Protein AF-A0A929DC45-F1 (afdb_monomer_lite)

pLDDT: mean 85.67, std 17.56, range [24.91, 98.69]

Radius of gyration: 34.05 Å; chains: 1; bounding box: 98×75×90 Å

Structure (mmCIF, N/CA/C/O backbone):
data_AF-A0A929DC45-F1
#
_entry.id   AF-A0A929DC45-F1
#
loop_
_atom_site.group_PDB
_atom_site.id
_atom_site.type_symbol
_atom_site.label_atom_id
_atom_site.label_alt_id
_atom_site.label_comp_id
_atom_site.label_asym_id
_atom_site.label_entity_id
_atom_site.label_seq_id
_atom_site.pdbx_PDB_ins_code
_atom_site.Cartn_x
_atom_site.Cartn_y
_atom_site.Cartn_z
_atom_site.occupancy
_atom_site.B_iso_or_equiv
_atom_site.auth_seq_id
_atom_site.auth_comp_id
_atom_site.auth_asym_id
_atom_site.auth_atom_id
_atom_site.pdbx_PDB_model_num
ATOM 1 N N . LEU A 1 1 ? 40.253 -20.778 -15.866 1.00 75.06 1 LEU A N 1
ATOM 2 C CA . LEU A 1 1 ? 39.099 -20.887 -16.789 1.00 75.06 1 LEU A CA 1
ATOM 3 C C . LEU A 1 1 ? 39.563 -20.875 -18.241 1.00 75.06 1 LEU A C 1
ATOM 5 O O . LEU A 1 1 ? 39.436 -21.914 -18.866 1.00 75.06 1 LEU A O 1
ATOM 9 N N . ALA A 1 2 ? 40.225 -19.815 -18.723 1.00 80.50 2 ALA A N 1
ATOM 10 C CA . ALA A 1 2 ? 40.754 -19.751 -20.098 1.00 80.50 2 ALA A CA 1
ATOM 11 C C . ALA A 1 2 ? 41.567 -20.995 -20.528 1.00 80.50 2 ALA A C 1
ATOM 13 O O . ALA A 1 2 ? 41.244 -21.630 -21.519 1.00 80.50 2 ALA A O 1
ATOM 14 N N . LEU A 1 3 ? 42.554 -21.436 -19.734 1.00 87.06 3 LEU A N 1
ATOM 15 C CA . LEU A 1 3 ? 43.349 -22.638 -20.058 1.00 87.06 3 LEU A CA 1
ATOM 16 C C . LEU A 1 3 ? 42.545 -23.952 -20.051 1.00 87.06 3 LEU A C 1
ATOM 18 O O . LEU A 1 3 ? 42.881 -24.879 -20.782 1.00 87.06 3 LEU A O 1
ATOM 22 N N . VAL A 1 4 ? 41.491 -24.028 -19.232 1.00 87.44 4 VAL A N 1
ATOM 23 C CA . VAL A 1 4 ? 40.625 -25.215 -19.112 1.00 87.44 4 VAL A CA 1
ATOM 24 C C . VAL A 1 4 ? 39.766 -25.376 -20.362 1.00 87.44 4 VAL A C 1
ATOM 26 O O . VAL A 1 4 ? 39.587 -26.493 -20.838 1.00 87.44 4 VAL A O 1
ATOM 29 N N . PHE A 1 5 ? 39.255 -24.268 -20.901 1.00 86.62 5 PHE A N 1
ATOM 30 C CA . PHE A 1 5 ? 38.350 -24.277 -22.050 1.00 86.62 5 PHE A CA 1
ATOM 31 C C . PHE A 1 5 ? 39.035 -24.017 -23.386 1.00 86.62 5 PHE A C 1
ATOM 33 O O . PHE A 1 5 ? 38.398 -24.220 -24.410 1.00 86.62 5 PHE A O 1
ATOM 40 N N . LEU A 1 6 ? 40.326 -23.672 -23.395 1.00 88.88 6 LEU A N 1
ATOM 41 C CA . LEU A 1 6 ? 41.085 -23.325 -24.599 1.00 88.88 6 LEU A CA 1
ATOM 42 C C . LEU A 1 6 ? 40.873 -24.306 -25.761 1.00 88.88 6 LEU A C 1
ATOM 44 O O . LEU A 1 6 ? 40.617 -23.883 -26.885 1.00 88.88 6 LEU A O 1
ATOM 48 N N . LEU A 1 7 ? 40.951 -25.616 -25.501 1.00 87.31 7 LEU A N 1
ATOM 49 C CA . LEU A 1 7 ? 40.775 -26.632 -26.541 1.00 87.31 7 LEU A CA 1
ATOM 50 C C . LEU A 1 7 ? 39.346 -26.649 -27.099 1.00 87.31 7 LEU A C 1
ATOM 52 O O . LEU A 1 7 ? 39.151 -26.747 -28.306 1.00 87.31 7 LEU A O 1
ATOM 56 N N . TYR A 1 8 ? 38.351 -26.529 -26.222 1.00 84.06 8 TYR A N 1
ATOM 57 C CA . TYR A 1 8 ? 36.945 -26.498 -26.610 1.00 84.06 8 TYR A CA 1
ATOM 58 C C . TYR A 1 8 ? 36.589 -25.204 -27.355 1.00 84.06 8 TYR A C 1
ATOM 60 O O . TYR A 1 8 ? 35.961 -25.254 -28.408 1.00 84.06 8 TYR A O 1
ATOM 68 N N . GLU A 1 9 ? 37.057 -24.053 -26.869 1.00 83.00 9 GLU A N 1
ATOM 69 C CA . GLU A 1 9 ? 36.909 -22.757 -27.539 1.00 83.00 9 GLU A CA 1
ATOM 70 C C . GLU A 1 9 ? 37.571 -22.767 -28.918 1.00 83.00 9 GLU A C 1
ATOM 72 O O . GLU A 1 9 ? 36.985 -22.279 -29.878 1.00 83.00 9 GLU A O 1
ATOM 77 N N . THR A 1 10 ? 38.745 -23.391 -29.054 1.00 85.75 10 THR A N 1
ATOM 78 C CA . THR A 1 10 ? 39.413 -23.542 -30.355 1.00 85.75 10 THR A CA 1
ATOM 79 C C . THR A 1 10 ? 38.546 -24.333 -31.334 1.00 85.75 10 THR A C 1
ATOM 81 O O . THR A 1 10 ? 38.394 -23.919 -32.480 1.00 85.75 10 THR A O 1
ATOM 84 N N . LEU A 1 11 ? 37.935 -25.438 -30.894 1.00 83.31 11 LEU A N 1
ATOM 85 C CA . LEU A 1 11 ? 37.034 -26.235 -31.733 1.00 83.31 11 LEU A CA 1
ATOM 86 C C . LEU A 1 11 ? 35.802 -25.434 -32.171 1.00 83.31 11 LEU A C 1
ATOM 88 O O . LEU A 1 11 ? 35.443 -25.472 -33.346 1.00 83.31 11 LEU A O 1
ATOM 92 N N . LEU A 1 12 ? 35.204 -24.665 -31.257 1.00 78.81 12 LEU A N 1
ATOM 93 C CA . LEU A 1 12 ? 34.087 -23.774 -31.576 1.00 78.81 12 LEU A CA 1
ATOM 94 C C . LEU A 1 12 ? 34.486 -22.683 -32.576 1.00 78.81 12 LEU A C 1
ATOM 96 O O . LEU A 1 12 ? 33.733 -22.398 -33.503 1.00 78.81 12 LEU A O 1
ATOM 100 N N . MET A 1 13 ? 35.667 -22.081 -32.419 1.00 79.31 13 MET A N 1
ATOM 101 C CA . MET A 1 13 ? 36.158 -21.053 -33.340 1.00 79.31 13 MET A CA 1
ATOM 102 C C . MET A 1 13 ? 36.438 -21.626 -34.730 1.00 79.31 13 MET A C 1
ATOM 104 O O . MET A 1 13 ? 36.100 -20.994 -35.726 1.00 79.31 13 MET A O 1
ATOM 108 N N . VAL A 1 14 ? 37.014 -22.828 -34.820 1.00 84.69 14 VAL A N 1
ATOM 109 C CA . VAL A 1 14 ? 37.255 -23.504 -36.104 1.00 84.69 14 VAL A CA 1
ATOM 110 C C . VAL A 1 14 ? 35.937 -23.824 -36.812 1.00 84.69 14 VAL A C 1
ATOM 112 O O . VAL A 1 14 ? 35.816 -23.552 -38.007 1.00 84.69 14 VAL A O 1
ATOM 115 N N . ASP A 1 15 ? 34.942 -24.337 -36.086 1.00 80.81 15 ASP A N 1
ATOM 116 C CA . ASP A 1 15 ? 33.603 -24.589 -36.630 1.00 80.81 15 ASP A CA 1
ATOM 117 C C . ASP A 1 15 ? 32.930 -23.293 -37.107 1.00 80.81 15 ASP A C 1
ATOM 119 O O . ASP A 1 15 ? 32.435 -23.219 -38.233 1.00 80.81 15 ASP A O 1
ATOM 123 N N . ALA A 1 16 ? 33.006 -22.225 -36.307 1.00 74.44 16 ALA A N 1
ATOM 124 C CA . ALA A 1 16 ? 32.461 -20.917 -36.658 1.00 74.44 16 ALA A CA 1
ATOM 125 C C . ALA A 1 16 ? 33.135 -20.315 -37.902 1.00 74.44 16 ALA A C 1
ATOM 127 O O . ALA A 1 16 ? 32.444 -19.808 -38.791 1.00 74.44 16 ALA A O 1
ATOM 128 N N . ILE A 1 17 ? 34.467 -20.397 -38.006 1.00 79.44 17 ILE A N 1
ATOM 129 C CA . ILE A 1 17 ? 35.223 -19.956 -39.187 1.00 79.44 17 ILE A CA 1
ATOM 130 C C . ILE A 1 17 ? 34.795 -20.769 -40.413 1.00 79.44 17 ILE A C 1
ATOM 132 O O . ILE A 1 17 ? 34.480 -20.184 -41.448 1.00 79.44 17 ILE A O 1
ATOM 136 N N . GLY A 1 18 ? 34.722 -22.098 -40.297 1.00 83.31 18 GLY A N 1
ATOM 137 C CA . GLY A 1 18 ? 34.296 -22.981 -41.384 1.00 83.31 18 GLY A CA 1
ATOM 138 C C . GLY A 1 18 ? 32.877 -22.674 -41.863 1.00 83.31 18 GLY A C 1
ATOM 139 O O . GLY A 1 18 ? 32.656 -22.447 -43.053 1.00 83.31 18 GLY A O 1
ATOM 140 N N . CYS A 1 19 ? 31.926 -22.574 -40.933 1.00 77.69 19 CYS A N 1
ATOM 141 C CA . CYS A 1 19 ? 30.548 -22.189 -41.221 1.00 77.69 19 CYS A CA 1
ATOM 142 C C . CYS A 1 19 ? 30.464 -20.815 -41.894 1.00 77.69 19 CYS A C 1
ATOM 144 O O . CYS A 1 19 ? 29.716 -20.648 -42.857 1.00 77.69 19 CYS A O 1
ATOM 146 N N . THR A 1 20 ? 31.241 -19.838 -41.424 1.00 76.12 20 THR A N 1
ATOM 147 C CA . THR A 1 20 ? 31.270 -18.488 -42.000 1.00 76.12 20 THR A CA 1
ATOM 148 C C . THR A 1 20 ? 31.808 -18.509 -43.427 1.00 76.12 20 THR A C 1
ATOM 150 O O . THR A 1 20 ? 31.186 -17.940 -44.321 1.00 76.12 20 THR A O 1
ATOM 153 N N . LEU A 1 21 ? 32.912 -19.219 -43.675 1.00 82.31 21 LEU A N 1
ATOM 154 C CA . LEU A 1 21 ? 33.483 -19.363 -45.014 1.00 82.31 21 LEU A CA 1
ATOM 155 C C . LEU A 1 21 ? 32.496 -20.039 -45.972 1.00 82.31 21 LEU A C 1
ATOM 157 O O . LEU A 1 21 ? 32.287 -19.536 -47.074 1.00 82.31 21 LEU A O 1
ATOM 161 N N . VAL A 1 22 ? 31.826 -21.116 -45.551 1.00 81.19 22 VAL A N 1
ATOM 162 C CA . VAL A 1 22 ? 30.798 -21.799 -46.359 1.00 81.19 22 VAL A CA 1
ATOM 163 C C . VAL A 1 22 ? 29.614 -20.876 -46.653 1.00 81.19 22 VAL A C 1
ATOM 165 O O . VAL A 1 22 ? 29.113 -20.851 -47.779 1.00 81.19 22 VAL A O 1
ATOM 168 N N . ARG A 1 23 ? 29.177 -20.077 -45.675 1.00 77.44 23 ARG A N 1
ATOM 169 C CA . ARG A 1 23 ? 28.069 -19.130 -45.859 1.00 77.44 23 ARG A CA 1
ATOM 170 C C . ARG A 1 23 ? 28.422 -17.971 -46.781 1.00 77.44 23 ARG A C 1
ATOM 172 O O . ARG A 1 23 ? 27.583 -17.582 -47.583 1.00 77.44 23 ARG A O 1
ATOM 179 N N . LEU A 1 24 ? 29.649 -17.462 -46.711 1.00 74.88 24 LEU A N 1
ATOM 180 C CA . LEU A 1 24 ? 30.119 -16.367 -47.561 1.00 74.88 24 LEU A CA 1
ATOM 181 C C . LEU A 1 24 ? 30.431 -16.802 -48.994 1.00 74.88 24 LEU A C 1
ATOM 183 O O . LEU A 1 24 ? 30.264 -16.006 -49.908 1.00 74.88 24 LEU A O 1
ATOM 187 N N . THR A 1 25 ? 30.917 -18.030 -49.193 1.00 78.06 25 THR A N 1
ATOM 188 C CA . THR A 1 25 ? 31.418 -18.474 -50.507 1.00 78.06 25 THR A CA 1
ATOM 189 C C . THR A 1 25 ? 30.444 -19.368 -51.264 1.00 78.06 25 THR A C 1
ATOM 191 O O . THR A 1 25 ? 30.448 -19.358 -52.492 1.00 78.06 25 THR A O 1
ATOM 194 N N . ILE A 1 26 ? 29.601 -20.130 -50.559 1.00 83.44 26 ILE A N 1
ATOM 195 C CA . ILE A 1 26 ? 28.725 -21.137 -51.168 1.00 83.44 26 ILE A CA 1
ATOM 196 C C . ILE A 1 26 ? 27.259 -20.755 -50.971 1.00 83.44 26 ILE A C 1
ATOM 198 O O . ILE A 1 26 ? 26.550 -20.518 -51.947 1.00 83.44 26 ILE A O 1
ATOM 202 N N . THR A 1 27 ? 26.774 -20.693 -49.726 1.00 77.81 27 THR A N 1
ATOM 203 C CA . THR A 1 27 ? 25.319 -20.716 -49.480 1.00 77.81 27 THR A CA 1
ATOM 204 C C . THR A 1 27 ? 24.641 -19.349 -49.505 1.00 77.81 27 THR A C 1
ATOM 206 O O . THR A 1 27 ? 23.441 -19.301 -49.756 1.00 77.81 27 THR A O 1
ATOM 209 N N . HIS A 1 28 ? 25.369 -18.259 -49.237 1.00 70.69 28 HIS A N 1
ATOM 210 C CA . HIS A 1 28 ? 24.874 -16.873 -49.185 1.00 70.69 28 HIS A CA 1
ATOM 211 C C . HIS A 1 28 ? 23.628 -16.651 -48.294 1.00 70.69 28 HIS A C 1
ATOM 213 O O . HIS A 1 28 ? 22.959 -15.625 -48.395 1.00 70.69 28 HIS A O 1
ATOM 219 N N . ASN A 1 29 ? 23.335 -17.582 -47.379 1.00 51.19 29 ASN A N 1
ATOM 220 C CA . ASN A 1 29 ? 22.159 -17.582 -46.504 1.00 51.19 29 ASN A CA 1
ATOM 221 C C . ASN A 1 29 ? 22.573 -17.510 -45.022 1.00 51.19 29 ASN A C 1
ATOM 223 O O . ASN A 1 29 ? 23.642 -17.988 -44.640 1.00 51.19 29 ASN A O 1
ATOM 227 N N . HIS A 1 30 ? 21.710 -16.946 -44.166 1.00 56.28 30 HIS A N 1
ATOM 228 C CA . HIS A 1 30 ? 21.937 -16.806 -42.712 1.00 56.28 30 HIS A CA 1
ATOM 229 C C . HIS A 1 30 ? 23.239 -16.067 -42.335 1.00 56.28 30 HIS A C 1
ATOM 231 O O . HIS A 1 30 ? 23.891 -16.394 -41.338 1.00 56.28 30 HIS A O 1
ATOM 237 N N . LEU A 1 31 ? 23.601 -15.045 -43.119 1.00 56.94 31 LEU A N 1
ATOM 238 C CA . LEU A 1 31 ? 24.832 -14.250 -42.976 1.00 56.94 31 LEU A CA 1
ATOM 239 C C . LEU A 1 31 ? 24.921 -13.444 -41.662 1.00 56.94 31 LEU A C 1
ATOM 241 O O . LEU A 1 31 ? 25.987 -12.939 -41.330 1.00 56.94 31 LEU A O 1
ATOM 245 N N . LEU A 1 32 ? 23.822 -13.345 -40.904 1.00 49.75 32 LEU A N 1
ATOM 246 C CA . LEU A 1 32 ? 23.730 -12.609 -39.634 1.00 49.75 32 LEU A CA 1
ATOM 247 C C . LEU A 1 32 ? 23.317 -13.491 -38.444 1.00 49.75 32 LEU A C 1
ATOM 249 O O . LEU A 1 32 ? 22.882 -12.976 -37.416 1.00 49.75 32 LEU A O 1
ATOM 253 N N . GLN A 1 33 ? 23.415 -14.818 -38.562 1.00 48.66 33 GLN A N 1
ATOM 254 C CA . GLN A 1 33 ? 23.035 -15.713 -37.470 1.00 48.66 33 GLN A CA 1
ATOM 255 C C . GLN A 1 33 ? 24.096 -15.682 -36.362 1.00 48.66 33 GLN A C 1
ATOM 257 O O . GLN A 1 33 ? 25.034 -16.473 -36.345 1.00 48.66 33 GLN A O 1
ATOM 262 N N . TRP A 1 34 ? 23.929 -14.755 -35.426 1.00 45.59 34 TRP A N 1
ATOM 263 C CA . TRP A 1 34 ? 24.625 -14.776 -34.151 1.00 45.59 34 TRP A CA 1
ATOM 264 C C . TRP A 1 34 ? 23.951 -15.806 -33.247 1.00 45.59 34 TRP A C 1
ATOM 266 O O . TRP A 1 34 ? 22.787 -15.652 -32.877 1.00 45.59 34 TRP A O 1
ATOM 276 N N . THR A 1 35 ? 24.672 -16.852 -32.847 1.00 43.34 35 THR A N 1
ATOM 277 C CA . THR A 1 35 ? 24.310 -17.581 -31.628 1.00 43.34 35 THR A CA 1
ATOM 278 C C . THR A 1 35 ? 24.595 -16.660 -30.451 1.00 43.34 35 THR A C 1
ATOM 280 O O . THR A 1 35 ? 25.715 -16.584 -29.953 1.00 43.34 35 THR A O 1
ATOM 283 N N . THR A 1 36 ? 23.583 -15.898 -30.047 1.00 42.47 36 THR A N 1
ATOM 284 C CA . THR A 1 36 ? 23.626 -15.095 -28.827 1.00 42.47 36 THR A CA 1
ATOM 285 C C . THR A 1 36 ? 23.746 -16.018 -27.613 1.00 42.47 36 THR A C 1
ATOM 287 O O . THR A 1 36 ? 23.290 -17.164 -27.643 1.00 42.47 36 THR A O 1
ATOM 290 N N . ALA A 1 37 ? 24.306 -15.513 -26.509 1.00 39.94 37 ALA A N 1
ATOM 291 C CA . ALA A 1 37 ? 24.344 -16.225 -25.227 1.00 39.94 37 ALA A CA 1
ATOM 292 C C . ALA A 1 37 ? 22.950 -16.738 -24.779 1.00 39.94 37 ALA A C 1
ATOM 294 O O . ALA A 1 37 ? 22.836 -17.731 -24.063 1.00 39.94 37 ALA A O 1
ATOM 295 N N . ALA A 1 38 ? 21.873 -16.104 -25.259 1.00 35.66 38 ALA A N 1
ATOM 296 C CA . ALA A 1 38 ? 20.490 -16.518 -25.039 1.00 35.66 38 ALA A CA 1
ATOM 297 C C . ALA A 1 38 ? 20.114 -17.848 -25.731 1.00 35.66 38 ALA A C 1
ATOM 299 O O . ALA A 1 38 ? 19.301 -18.608 -25.200 1.00 35.66 38 ALA A O 1
ATOM 300 N N . HIS A 1 39 ? 20.713 -18.178 -26.883 1.00 37.03 39 HIS A N 1
ATOM 301 C CA . HIS A 1 39 ? 20.475 -19.460 -27.558 1.00 37.03 39 HIS A CA 1
ATOM 302 C C . HIS A 1 39 ? 21.142 -20.622 -26.808 1.00 37.03 39 HIS A C 1
ATOM 304 O O . HIS A 1 39 ? 20.549 -21.692 -26.666 1.00 37.03 39 HIS A O 1
ATOM 310 N N . THR A 1 40 ? 22.322 -20.384 -26.231 1.00 44.09 40 THR A N 1
ATOM 311 C CA . THR A 1 40 ? 22.980 -21.316 -25.309 1.00 44.09 40 THR A CA 1
ATOM 312 C C . THR A 1 40 ? 22.123 -21.532 -24.060 1.00 44.09 40 THR A C 1
ATOM 314 O O . THR A 1 40 ? 21.845 -22.675 -23.718 1.00 44.09 40 THR A O 1
ATOM 317 N N . ILE A 1 41 ? 21.581 -20.476 -23.441 1.00 43.56 41 ILE A N 1
ATOM 318 C CA . ILE A 1 41 ? 20.687 -20.598 -22.269 1.00 43.56 41 ILE A CA 1
ATOM 319 C C . ILE A 1 41 ? 19.424 -21.438 -22.570 1.00 43.56 41 ILE A C 1
ATOM 321 O O . ILE A 1 41 ? 19.019 -22.242 -21.730 1.00 43.56 41 ILE A O 1
ATOM 325 N N . ARG A 1 42 ? 18.829 -21.333 -23.772 1.00 43.09 42 ARG A N 1
ATOM 326 C CA . ARG A 1 42 ? 17.699 -22.194 -24.200 1.00 43.09 42 ARG A CA 1
ATOM 327 C C . ARG A 1 42 ? 18.097 -23.663 -24.395 1.00 43.09 42 ARG A C 1
ATOM 329 O O . ARG A 1 42 ? 17.316 -24.543 -24.042 1.00 43.09 42 ARG A O 1
ATOM 336 N N . LEU A 1 43 ? 19.297 -23.931 -24.914 1.00 44.62 43 LEU A N 1
ATOM 337 C CA . LEU A 1 43 ? 19.872 -25.282 -25.020 1.00 44.62 43 LEU A CA 1
ATOM 338 C C . LEU A 1 43 ? 20.196 -25.902 -23.645 1.00 44.62 43 LEU A C 1
ATOM 340 O O . LEU A 1 43 ? 20.199 -27.124 -23.514 1.00 44.62 43 LEU A O 1
ATOM 344 N N . PHE A 1 44 ? 20.416 -25.074 -22.618 1.00 49.94 44 PHE A N 1
ATOM 345 C CA . PHE A 1 44 ? 20.706 -25.469 -21.232 1.00 49.94 44 PHE A CA 1
ATOM 346 C C . PHE A 1 44 ? 19.479 -25.468 -20.298 1.00 49.94 44 PHE A C 1
ATOM 348 O O . PHE A 1 44 ? 19.632 -25.375 -19.078 1.00 49.94 44 PHE A O 1
ATOM 355 N N . GLY A 1 45 ? 18.260 -25.555 -20.844 1.00 44.59 45 GLY A N 1
ATOM 356 C CA . GLY A 1 45 ? 17.011 -25.490 -20.078 1.00 44.59 45 GLY A CA 1
ATOM 357 C C . GLY A 1 45 ? 16.953 -26.421 -18.853 1.00 44.59 45 GLY A C 1
ATOM 358 O O . GLY A 1 45 ? 17.463 -27.533 -18.907 1.00 44.59 45 GLY A O 1
ATOM 359 N N . LYS A 1 46 ? 16.311 -25.917 -17.779 1.00 47.50 46 LYS A N 1
ATOM 360 C CA . LYS A 1 46 ? 15.868 -26.449 -16.454 1.00 47.50 46 LYS A CA 1
ATOM 361 C C . LYS A 1 46 ? 16.466 -27.725 -15.820 1.00 47.50 46 LYS A C 1
ATOM 363 O O . LYS A 1 46 ? 16.454 -27.807 -14.596 1.00 47.50 46 LYS A O 1
ATOM 368 N N . GLU A 1 47 ? 17.019 -28.678 -16.556 1.00 53.72 47 GLU A N 1
ATOM 369 C CA . GLU A 1 47 ? 17.727 -29.846 -16.031 1.00 53.72 47 GLU A CA 1
ATOM 370 C C . GLU A 1 47 ? 19.186 -29.838 -16.491 1.00 53.72 47 GLU A C 1
ATOM 372 O O . GLU A 1 47 ? 19.592 -30.537 -17.420 1.00 53.72 47 GLU A O 1
ATOM 377 N N . MET A 1 48 ? 20.007 -29.055 -15.795 1.00 60.59 48 MET A N 1
ATOM 378 C CA . MET A 1 48 ? 21.457 -29.081 -15.962 1.00 60.59 48 MET A CA 1
ATOM 379 C C . MET A 1 48 ? 22.019 -30.425 -15.478 1.00 60.59 48 MET A C 1
ATOM 381 O O . MET A 1 48 ? 22.416 -30.583 -14.323 1.00 60.59 48 MET A O 1
ATOM 385 N N . LYS A 1 49 ? 22.030 -31.426 -16.359 1.00 68.88 49 LYS A N 1
ATOM 386 C CA . LYS A 1 49 ? 22.632 -32.739 -16.108 1.00 68.88 49 LYS A CA 1
ATOM 387 C C . LYS A 1 49 ? 24.082 -32.728 -16.577 1.00 68.88 49 LYS A C 1
ATOM 389 O O . LYS A 1 49 ? 24.383 -32.283 -17.679 1.00 68.88 49 LYS A O 1
ATOM 394 N N . VAL A 1 50 ? 24.973 -33.302 -15.770 1.00 71.62 50 VAL A N 1
ATOM 395 C CA . VAL A 1 50 ? 26.396 -33.499 -16.114 1.00 71.62 50 VAL A CA 1
ATOM 396 C C . VAL A 1 50 ? 26.547 -34.184 -17.480 1.00 71.62 50 VAL A C 1
ATOM 398 O O . VAL A 1 50 ? 27.419 -33.819 -18.261 1.00 71.62 50 VAL A O 1
ATOM 401 N N . ALA A 1 51 ? 25.642 -35.113 -17.808 1.00 76.06 51 ALA A N 1
ATOM 402 C CA . ALA A 1 51 ? 25.607 -35.809 -19.093 1.00 76.06 51 ALA A CA 1
ATOM 403 C C . ALA A 1 51 ? 25.455 -34.866 -20.305 1.00 76.06 51 ALA A C 1
ATOM 405 O O . ALA A 1 51 ? 26.058 -35.114 -21.345 1.00 76.06 51 ALA A O 1
ATOM 406 N N . LEU A 1 52 ? 24.703 -33.768 -20.167 1.00 75.88 52 LEU A N 1
ATOM 407 C CA . LEU A 1 52 ? 24.516 -32.784 -21.235 1.00 75.88 52 LEU A CA 1
ATOM 408 C C . LEU A 1 52 ? 25.829 -32.040 -21.535 1.00 75.88 52 LEU A C 1
ATOM 410 O O . LEU A 1 52 ? 26.180 -31.857 -22.697 1.00 75.88 52 LEU A O 1
ATOM 414 N N . MET A 1 53 ? 26.590 -31.686 -20.493 1.00 78.81 53 MET A N 1
ATOM 415 C CA . MET A 1 53 ? 27.899 -31.032 -20.638 1.00 78.81 53 MET A CA 1
ATOM 416 C C . MET A 1 53 ? 28.925 -31.964 -21.285 1.00 78.81 53 MET A C 1
ATOM 418 O O . MET A 1 53 ? 29.684 -31.534 -22.147 1.00 78.81 53 MET A O 1
ATOM 422 N N . TRP A 1 54 ? 28.910 -33.255 -20.940 1.00 81.44 54 TRP A N 1
ATOM 423 C CA . TRP A 1 54 ? 29.738 -34.258 -21.619 1.00 81.44 54 TRP A CA 1
ATOM 424 C C . TRP A 1 54 ? 29.360 -34.452 -23.086 1.00 81.44 54 TRP A C 1
ATOM 426 O O . TRP A 1 54 ? 30.245 -34.651 -23.911 1.00 81.44 54 TRP A O 1
ATOM 436 N N . HIS A 1 55 ? 28.072 -34.381 -23.426 1.00 81.62 55 HIS A N 1
ATOM 437 C CA . HIS A 1 55 ? 27.634 -34.505 -24.813 1.00 81.62 55 HIS A CA 1
ATOM 438 C C . HIS A 1 55 ? 28.064 -33.301 -25.659 1.00 81.62 55 HIS A C 1
ATOM 440 O O . HIS A 1 55 ? 28.586 -33.476 -26.755 1.00 81.62 55 HIS A O 1
ATOM 446 N N . GLN A 1 56 ? 27.904 -32.085 -25.134 1.00 75.94 56 GLN A N 1
ATOM 447 C CA . GLN A 1 56 ? 28.231 -30.860 -25.867 1.00 75.94 56 GLN A CA 1
ATOM 448 C C . GLN A 1 56 ? 29.737 -30.582 -25.923 1.00 75.94 56 GLN A C 1
ATOM 450 O O . GLN A 1 56 ? 30.254 -30.182 -26.960 1.00 75.94 56 GLN A O 1
ATOM 455 N N . MET A 1 57 ? 30.459 -30.834 -24.828 1.00 84.31 57 MET A N 1
ATOM 456 C CA . MET A 1 57 ? 31.895 -30.554 -24.727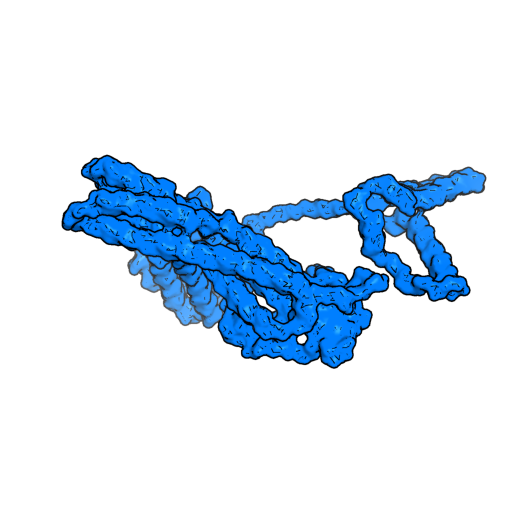 1.00 84.31 57 MET A CA 1
ATOM 457 C C . MET A 1 57 ? 32.778 -31.779 -24.972 1.00 84.31 57 MET A C 1
ATOM 459 O O . MET A 1 57 ? 33.997 -31.678 -24.855 1.00 84.31 57 MET A O 1
ATOM 463 N N . GLY A 1 58 ? 32.199 -32.933 -25.322 1.00 84.75 58 GLY A N 1
ATOM 464 C CA . GLY A 1 58 ? 32.903 -34.217 -25.422 1.00 84.75 58 GLY A CA 1
ATOM 465 C C . GLY A 1 58 ? 34.061 -34.241 -26.421 1.00 84.75 58 GLY A C 1
ATOM 466 O O . GLY A 1 58 ? 35.014 -34.998 -26.237 1.00 84.75 58 GLY A O 1
ATOM 467 N N . ALA A 1 59 ? 34.041 -33.363 -27.427 1.00 87.94 59 ALA A N 1
ATOM 468 C CA . ALA A 1 59 ? 35.121 -33.234 -28.399 1.00 87.94 59 ALA A CA 1
ATOM 469 C C . ALA A 1 59 ? 36.463 -32.827 -27.757 1.00 87.94 59 ALA A C 1
ATOM 471 O O . ALA A 1 59 ? 37.511 -33.306 -28.188 1.00 87.94 59 ALA A O 1
ATOM 472 N N . ALA A 1 60 ? 36.449 -32.012 -26.695 1.00 88.94 60 ALA A N 1
ATOM 473 C CA . ALA A 1 60 ? 37.674 -31.589 -26.017 1.00 88.94 60 ALA A CA 1
ATOM 474 C C . ALA A 1 60 ? 38.351 -32.736 -25.229 1.00 88.94 60 ALA A C 1
ATOM 476 O O . ALA A 1 60 ? 39.533 -32.981 -25.470 1.00 88.94 60 ALA A O 1
ATOM 477 N N . PRO A 1 61 ? 37.653 -33.513 -24.375 1.00 92.06 61 PRO A N 1
ATOM 478 C CA . PRO A 1 61 ? 38.194 -34.737 -23.780 1.00 92.06 61 PRO A CA 1
ATOM 479 C C . PRO A 1 61 ? 38.698 -35.762 -24.803 1.00 92.06 61 PRO A C 1
ATOM 481 O O . PRO A 1 61 ? 39.773 -36.328 -24.613 1.00 92.06 61 PRO A O 1
ATOM 484 N N . ILE A 1 62 ? 37.960 -35.987 -25.898 1.00 93.81 62 ILE A N 1
ATOM 485 C CA . ILE A 1 62 ? 38.365 -36.930 -26.957 1.00 93.81 62 ILE A CA 1
ATOM 486 C C . ILE A 1 62 ? 39.681 -36.480 -27.599 1.00 93.81 62 ILE A C 1
ATOM 488 O O . ILE A 1 62 ? 40.608 -37.277 -27.744 1.00 93.81 62 ILE A O 1
ATOM 492 N N . LEU A 1 63 ? 39.790 -35.196 -27.943 1.00 92.62 63 LEU A N 1
ATOM 493 C CA . LEU A 1 63 ? 40.993 -34.641 -28.552 1.00 92.62 63 LEU A CA 1
ATOM 494 C C . LEU A 1 63 ? 42.173 -34.607 -27.568 1.00 92.62 63 LEU A C 1
ATOM 496 O O . LEU A 1 63 ? 43.301 -34.893 -27.962 1.00 92.62 63 LEU A O 1
ATOM 500 N N . ALA A 1 64 ? 41.926 -34.351 -26.281 1.00 93.81 64 ALA A N 1
ATOM 501 C CA . ALA A 1 64 ? 42.946 -34.455 -25.240 1.00 93.81 64 ALA A CA 1
ATOM 502 C C . ALA A 1 64 ? 43.496 -35.890 -25.120 1.00 93.81 64 ALA A C 1
ATOM 504 O O . ALA A 1 64 ? 44.709 -36.078 -25.051 1.00 93.81 64 ALA A O 1
ATOM 505 N N . LEU A 1 65 ? 42.634 -36.911 -25.167 1.00 95.06 65 LEU A N 1
ATOM 506 C CA . LEU A 1 65 ? 43.058 -38.317 -25.169 1.00 95.06 65 LEU A CA 1
ATOM 507 C C . LEU A 1 65 ? 43.843 -38.684 -26.436 1.00 95.06 65 LEU A C 1
ATOM 509 O O . LEU A 1 65 ? 44.867 -39.362 -26.346 1.00 95.06 65 LEU A O 1
ATOM 513 N N . ALA A 1 66 ? 43.407 -38.206 -27.604 1.00 94.62 66 ALA A N 1
ATOM 514 C CA . ALA A 1 66 ? 44.111 -38.424 -28.866 1.00 94.62 66 ALA A CA 1
ATOM 515 C C . ALA A 1 66 ? 45.515 -37.792 -28.859 1.00 94.62 66 ALA A C 1
ATOM 517 O O . ALA A 1 66 ? 46.483 -38.434 -29.264 1.00 94.62 66 ALA A O 1
ATOM 518 N N . LEU A 1 67 ? 45.646 -36.566 -28.339 1.00 93.81 67 LEU A N 1
ATOM 519 C CA . LEU A 1 67 ? 46.936 -35.890 -28.174 1.00 93.81 67 LEU A CA 1
ATOM 520 C C . LEU A 1 67 ? 47.830 -36.606 -27.156 1.00 93.81 67 LEU A C 1
ATOM 522 O O . LEU A 1 67 ? 49.024 -36.760 -27.403 1.00 93.81 67 LEU A O 1
ATOM 526 N N . ALA A 1 68 ? 47.268 -37.090 -26.045 1.00 94.31 68 ALA A N 1
ATOM 527 C CA . ALA A 1 68 ? 48.007 -37.875 -25.059 1.00 94.31 68 ALA A CA 1
ATOM 528 C C . ALA A 1 68 ? 48.588 -39.160 -25.674 1.00 94.31 68 ALA A C 1
ATOM 530 O O . ALA A 1 68 ? 49.763 -39.465 -25.467 1.00 94.31 68 ALA A O 1
ATOM 531 N N . LEU A 1 69 ? 47.786 -39.880 -26.468 1.00 95.38 69 LEU A N 1
ATOM 532 C CA . LEU A 1 69 ? 48.215 -41.083 -27.181 1.00 95.38 69 LEU A CA 1
ATOM 533 C C . LEU A 1 69 ? 49.306 -40.760 -28.212 1.00 95.38 69 LEU A C 1
ATOM 535 O O . LEU A 1 69 ? 50.337 -41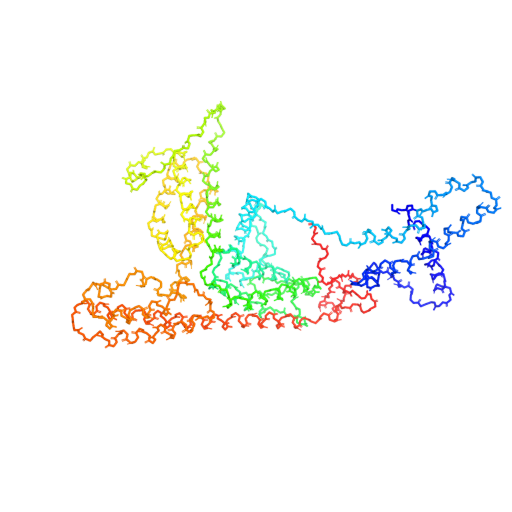.427 -28.243 1.00 95.38 69 LEU A O 1
ATOM 539 N N . LEU A 1 70 ? 49.116 -39.703 -29.005 1.00 95.12 70 LEU A N 1
ATOM 540 C CA . LEU A 1 70 ? 50.083 -39.264 -30.011 1.00 95.12 70 LEU A CA 1
ATOM 541 C C . LEU A 1 70 ? 51.436 -38.895 -29.382 1.00 95.12 70 LEU A C 1
ATOM 543 O O . LEU A 1 70 ? 52.479 -39.337 -29.859 1.00 95.12 70 LEU A O 1
ATOM 547 N N . ILE A 1 71 ? 51.427 -38.131 -28.285 1.00 94.06 71 ILE A N 1
ATOM 548 C CA . ILE A 1 71 ? 52.642 -37.777 -27.535 1.00 94.06 71 ILE A CA 1
ATOM 549 C C . ILE A 1 71 ? 53.290 -39.036 -26.955 1.00 94.06 71 ILE A C 1
ATOM 551 O O . ILE A 1 71 ? 54.502 -39.202 -27.068 1.00 94.06 71 ILE A O 1
ATOM 555 N N . GLY A 1 72 ? 52.494 -39.950 -26.394 1.00 93.12 72 GLY A N 1
ATOM 556 C CA . GLY A 1 72 ? 52.977 -41.227 -25.872 1.00 93.12 72 GLY A CA 1
ATOM 557 C C . GLY A 1 72 ? 53.629 -42.120 -26.934 1.00 93.12 72 GLY A C 1
ATOM 558 O O . GLY A 1 72 ? 54.562 -42.844 -26.612 1.00 93.12 72 GLY A O 1
ATOM 559 N N . MET A 1 73 ? 53.187 -42.050 -28.193 1.00 94.00 73 MET A N 1
ATOM 560 C CA . MET A 1 73 ? 53.777 -42.814 -29.300 1.00 94.00 73 MET A CA 1
ATOM 561 C C . MET A 1 73 ? 55.029 -42.153 -29.891 1.00 94.00 73 MET A C 1
ATOM 563 O O . MET A 1 73 ? 55.957 -42.857 -30.278 1.00 94.00 73 MET A O 1
ATOM 567 N N . LEU A 1 74 ? 55.061 -40.818 -29.982 1.00 94.81 74 LEU A N 1
ATOM 568 C CA . LEU A 1 74 ? 56.144 -40.083 -30.648 1.00 94.81 74 LEU A CA 1
ATOM 569 C C . LEU A 1 74 ? 57.285 -39.684 -29.704 1.00 94.81 74 LEU A C 1
ATOM 571 O O . LEU A 1 74 ? 58.449 -39.734 -30.095 1.00 94.81 74 LEU A O 1
ATOM 575 N N . ASN A 1 75 ? 56.971 -39.254 -28.479 1.00 92.56 75 ASN A N 1
ATOM 576 C CA . ASN A 1 75 ? 57.961 -38.826 -27.492 1.00 92.56 75 ASN A CA 1
ATOM 577 C C . ASN A 1 75 ? 57.428 -38.973 -26.047 1.00 92.56 75 ASN A C 1
ATOM 579 O O . ASN A 1 75 ? 56.974 -37.992 -25.443 1.00 92.56 75 ASN A O 1
ATOM 583 N N . PRO A 1 76 ? 57.526 -40.180 -25.457 1.00 91.06 76 PRO A N 1
ATOM 584 C CA . PRO A 1 76 ? 57.029 -40.460 -24.108 1.00 91.06 76 PRO A CA 1
ATOM 585 C C . PRO A 1 76 ? 57.594 -39.539 -23.016 1.00 91.06 76 PRO A C 1
ATOM 587 O O . PRO A 1 76 ? 56.919 -39.278 -22.022 1.00 91.06 76 PRO A O 1
ATOM 590 N N . ALA A 1 77 ? 58.815 -39.019 -23.191 1.00 91.38 77 ALA A N 1
ATOM 591 C CA . ALA A 1 77 ? 59.478 -38.167 -22.203 1.00 91.38 77 ALA A CA 1
ATOM 592 C C . ALA A 1 77 ? 58.791 -36.800 -22.023 1.00 91.38 77 ALA A C 1
ATOM 594 O O . ALA A 1 77 ? 58.952 -36.164 -20.984 1.00 91.38 77 ALA A O 1
ATOM 595 N N . VAL A 1 78 ? 58.004 -36.354 -23.009 1.00 92.69 78 VAL A N 1
ATOM 596 C CA . VAL A 1 78 ? 57.261 -35.081 -22.965 1.00 92.69 78 VAL A CA 1
ATOM 597 C C . VAL A 1 78 ? 55.902 -35.236 -22.278 1.00 92.69 78 VAL A C 1
ATOM 599 O O . VAL A 1 78 ? 55.322 -34.251 -21.819 1.00 92.69 78 VAL A O 1
ATOM 602 N N . LEU A 1 79 ? 55.391 -36.464 -22.139 1.00 91.50 79 LEU A N 1
ATOM 603 C CA . LEU A 1 79 ? 54.067 -36.716 -21.571 1.00 91.50 79 LEU A CA 1
ATOM 604 C C . LEU A 1 79 ? 53.892 -36.148 -20.147 1.00 91.50 79 LEU A C 1
ATOM 606 O O . LEU A 1 79 ? 52.868 -35.505 -19.917 1.00 91.50 79 LEU A O 1
ATOM 610 N N . PRO A 1 80 ? 54.864 -36.262 -19.214 1.00 92.75 80 PRO A N 1
ATOM 611 C CA . PRO A 1 80 ? 54.751 -35.639 -17.892 1.00 92.75 80 PRO A CA 1
ATOM 612 C C . PRO A 1 80 ? 54.650 -34.107 -17.940 1.00 92.75 80 PRO A C 1
ATOM 614 O O . PRO A 1 80 ? 54.016 -33.511 -17.075 1.00 92.75 80 PRO A O 1
ATOM 617 N N . ILE A 1 81 ? 55.239 -33.471 -18.960 1.00 92.88 81 ILE A N 1
ATOM 618 C CA . ILE A 1 81 ? 55.213 -32.013 -19.154 1.00 92.88 81 ILE A CA 1
ATOM 619 C C . ILE A 1 81 ? 53.851 -31.570 -19.708 1.00 92.88 81 ILE A C 1
ATOM 621 O O . ILE A 1 81 ? 53.312 -30.552 -19.282 1.00 92.88 81 ILE A O 1
ATOM 625 N N . ALA A 1 82 ? 53.269 -32.342 -20.632 1.00 91.88 82 ALA A N 1
ATOM 626 C CA . ALA A 1 82 ? 51.965 -32.051 -21.234 1.00 91.88 82 ALA A CA 1
ATOM 627 C C . ALA A 1 82 ? 50.770 -32.476 -20.357 1.00 91.88 82 ALA A C 1
ATOM 629 O O . ALA A 1 82 ? 49.669 -31.939 -20.506 1.00 91.88 82 ALA A O 1
ATOM 630 N N . ALA A 1 83 ? 50.975 -33.423 -19.434 1.00 93.19 83 ALA A N 1
ATOM 631 C CA . ALA A 1 83 ? 49.927 -34.014 -18.605 1.00 93.19 83 ALA A CA 1
ATOM 632 C C . ALA A 1 83 ? 49.043 -32.992 -17.864 1.00 93.19 83 ALA A C 1
ATOM 634 O O . ALA A 1 83 ? 47.825 -33.163 -17.912 1.00 93.19 83 ALA A O 1
ATOM 635 N N . PRO A 1 84 ? 49.566 -31.914 -17.238 1.00 94.12 84 PRO A N 1
ATOM 636 C CA . PRO A 1 84 ? 48.719 -30.935 -16.557 1.00 94.12 84 PRO A CA 1
ATOM 637 C C . PRO A 1 84 ? 47.685 -30.294 -17.488 1.00 94.12 84 PRO A C 1
ATOM 639 O O . PRO A 1 84 ? 46.526 -30.148 -17.112 1.00 94.12 84 PRO A O 1
ATOM 642 N N . LEU A 1 85 ? 48.072 -29.961 -18.721 1.00 93.00 85 LEU A N 1
ATOM 643 C CA . LEU A 1 85 ? 47.181 -29.328 -19.691 1.00 93.00 85 LEU A CA 1
ATOM 644 C C . LEU A 1 85 ? 46.160 -30.326 -20.260 1.00 93.00 85 LEU A C 1
ATOM 646 O O . LEU A 1 85 ? 44.972 -30.019 -20.337 1.00 93.00 85 LEU A O 1
ATOM 650 N N . LEU A 1 86 ? 46.608 -31.544 -20.578 1.00 93.19 86 LEU A N 1
ATOM 651 C CA . LEU A 1 86 ? 45.746 -32.624 -21.071 1.00 93.19 86 LEU A CA 1
ATOM 652 C C . LEU A 1 86 ? 44.686 -33.023 -20.037 1.00 93.19 86 LEU A C 1
ATOM 654 O O . LEU A 1 86 ? 43.526 -33.227 -20.391 1.00 93.19 86 LEU A O 1
ATOM 658 N N . LEU A 1 87 ? 45.062 -33.083 -18.756 1.00 94.50 87 LEU A N 1
ATOM 659 C CA . LEU A 1 87 ? 44.131 -33.351 -17.663 1.00 94.50 87 LEU A CA 1
ATOM 660 C C . LEU A 1 87 ? 43.095 -32.234 -17.527 1.00 94.50 87 LEU A C 1
ATOM 662 O O . LEU A 1 87 ? 41.914 -32.543 -17.396 1.00 94.50 87 LEU A O 1
ATOM 666 N N . LEU A 1 88 ? 43.497 -30.960 -17.618 1.00 93.12 88 LEU A N 1
ATOM 667 C CA . LEU A 1 88 ? 42.557 -29.831 -17.570 1.00 93.12 88 LEU A CA 1
ATOM 668 C C . LEU A 1 88 ? 41.523 -29.891 -18.702 1.00 93.12 88 LEU A C 1
ATOM 670 O O . LEU A 1 88 ? 40.344 -29.644 -18.455 1.00 93.12 88 LEU A O 1
ATOM 674 N N . TRP A 1 89 ? 41.935 -30.258 -19.917 1.00 94.38 89 TRP A N 1
ATOM 675 C CA . TRP A 1 89 ? 41.016 -30.427 -21.046 1.00 94.38 89 TRP A CA 1
ATOM 676 C C . TRP A 1 89 ? 40.108 -31.649 -20.888 1.00 94.38 89 TRP A C 1
ATOM 678 O O . TRP A 1 89 ? 38.917 -31.567 -21.199 1.00 94.38 89 TRP A O 1
ATOM 688 N N . LEU A 1 90 ? 40.631 -32.747 -20.334 1.00 93.75 90 LEU A N 1
ATOM 689 C CA . LEU A 1 90 ? 39.865 -33.954 -20.021 1.00 93.75 90 LEU A CA 1
ATOM 690 C C . LEU A 1 90 ? 38.753 -33.680 -18.996 1.00 93.75 90 LEU A C 1
ATOM 692 O O . LEU A 1 90 ? 37.636 -34.168 -19.156 1.00 93.75 90 LEU A O 1
ATOM 696 N N . VAL A 1 91 ? 39.037 -32.873 -17.968 1.00 93.19 91 VAL A N 1
ATOM 697 C CA . VAL A 1 91 ? 38.062 -32.500 -16.928 1.00 93.19 91 VAL A CA 1
ATOM 698 C C . VAL A 1 91 ? 37.309 -31.199 -17.233 1.00 93.19 91 VAL A C 1
ATOM 700 O O . VAL A 1 91 ? 36.607 -30.673 -16.367 1.00 93.19 91 VAL A O 1
ATOM 703 N N . SER A 1 92 ? 37.397 -30.672 -18.456 1.00 90.88 92 SER A N 1
ATOM 704 C CA . SER A 1 92 ? 36.699 -29.435 -18.816 1.00 90.88 92 SER A CA 1
ATOM 705 C C . SER A 1 92 ? 35.161 -29.538 -18.731 1.00 90.88 92 SER A C 1
ATOM 707 O O . SER A 1 92 ? 34.569 -28.604 -18.181 1.00 90.88 92 SER A O 1
ATOM 709 N N . PRO A 1 93 ? 34.481 -30.649 -19.112 1.00 88.69 93 PRO A N 1
ATOM 710 C CA . PRO A 1 93 ? 33.024 -30.753 -18.952 1.00 88.69 93 PRO A CA 1
ATOM 711 C C . PRO A 1 93 ? 32.518 -30.694 -17.494 1.00 88.69 93 PRO A C 1
ATOM 713 O O . PRO A 1 93 ? 31.569 -29.951 -17.229 1.00 88.69 93 PRO A O 1
ATOM 716 N N . PRO A 1 94 ? 33.103 -31.413 -16.507 1.00 88.50 94 PRO A N 1
ATOM 717 C CA . PRO A 1 94 ? 32.667 -31.281 -15.117 1.00 88.50 94 PRO A CA 1
ATOM 718 C C . PRO A 1 94 ? 33.004 -29.911 -14.508 1.00 88.50 94 PRO A C 1
ATOM 720 O O . PRO A 1 94 ? 32.237 -29.435 -13.670 1.00 88.50 94 PRO A O 1
ATOM 723 N N . ILE A 1 95 ? 34.084 -29.244 -14.940 1.00 87.12 95 ILE A N 1
ATOM 724 C CA . ILE A 1 95 ? 34.379 -27.863 -14.517 1.00 87.12 95 ILE A CA 1
ATOM 725 C C . ILE A 1 95 ? 33.322 -26.894 -15.059 1.00 87.12 95 ILE A C 1
ATOM 727 O O . ILE A 1 95 ? 32.818 -26.077 -14.291 1.00 87.12 95 ILE A O 1
ATOM 731 N N . ALA A 1 96 ? 32.942 -27.012 -16.338 1.00 84.00 96 ALA A N 1
ATOM 732 C CA . ALA A 1 96 ? 31.864 -26.220 -16.936 1.00 84.00 96 ALA A CA 1
ATOM 733 C C . ALA A 1 96 ? 30.542 -26.416 -16.184 1.00 84.00 96 ALA A C 1
ATOM 735 O O . ALA A 1 96 ? 29.887 -25.453 -15.799 1.00 84.00 96 ALA A O 1
ATOM 736 N N . TYR A 1 97 ? 30.197 -27.664 -15.868 1.00 84.00 97 TYR A N 1
ATOM 737 C CA . TYR A 1 97 ? 29.026 -27.951 -15.048 1.00 84.00 97 TYR A CA 1
ATOM 738 C C . TYR A 1 97 ? 29.087 -27.280 -13.666 1.00 84.00 97 TYR A C 1
ATOM 740 O O . TYR A 1 97 ? 28.085 -26.733 -13.210 1.00 84.00 97 TYR A O 1
ATOM 748 N N . TRP A 1 98 ? 30.242 -27.315 -12.994 1.00 82.75 98 TRP A N 1
ATOM 749 C CA . TRP A 1 98 ? 30.404 -26.736 -11.660 1.00 82.75 98 TRP A CA 1
ATOM 750 C C . TRP A 1 98 ? 30.233 -25.213 -11.653 1.00 82.75 98 TRP A C 1
ATOM 752 O O . TRP A 1 98 ? 29.509 -24.700 -10.801 1.00 82.75 98 TRP A O 1
ATOM 762 N N . ILE A 1 99 ? 30.827 -24.502 -12.618 1.00 83.00 99 ILE A N 1
ATOM 763 C CA . ILE A 1 99 ? 30.725 -23.034 -12.709 1.00 83.00 99 ILE A CA 1
ATOM 764 C C . ILE A 1 99 ? 29.363 -22.548 -13.208 1.00 83.00 99 ILE A C 1
ATOM 766 O O . ILE A 1 99 ? 28.991 -21.412 -12.937 1.00 83.00 99 ILE A O 1
ATOM 770 N N . SER A 1 100 ? 28.618 -23.386 -13.933 1.00 75.81 100 SER A N 1
ATOM 771 C CA . SER A 1 100 ? 27.283 -23.042 -14.425 1.00 75.81 100 SER A CA 1
ATOM 772 C C . SER A 1 100 ? 26.173 -23.322 -13.407 1.00 75.81 100 SER A C 1
ATOM 774 O O . SER A 1 100 ? 25.009 -23.037 -13.685 1.00 75.81 100 SER A O 1
ATOM 776 N N . ARG A 1 101 ? 26.488 -23.882 -12.229 1.00 75.25 101 ARG A N 1
ATOM 777 C CA . ARG A 1 101 ? 25.500 -24.022 -11.150 1.00 75.25 101 ARG A CA 1
ATOM 778 C C . ARG A 1 101 ? 25.041 -22.636 -10.687 1.00 75.25 101 ARG A C 1
ATOM 780 O O . ARG A 1 101 ? 25.886 -21.756 -10.521 1.00 75.25 101 ARG A O 1
ATOM 787 N N . PRO A 1 102 ? 23.735 -22.441 -10.421 1.00 69.19 102 PRO A N 1
ATOM 788 C CA . PRO A 1 102 ? 23.253 -21.180 -9.882 1.00 69.19 102 PRO A CA 1
ATOM 789 C C . PRO A 1 102 ? 23.981 -20.897 -8.569 1.00 69.19 102 PRO A C 1
ATOM 791 O O . PRO A 1 102 ? 23.961 -21.715 -7.644 1.00 69.19 102 PRO A O 1
ATOM 794 N N . VAL A 1 103 ? 24.649 -19.747 -8.499 1.00 70.94 103 VAL A N 1
ATOM 795 C CA . VAL A 1 103 ? 25.241 -19.268 -7.253 1.00 70.94 103 VAL A CA 1
ATOM 796 C C . VAL A 1 103 ? 24.078 -18.968 -6.317 1.00 70.94 103 VAL A C 1
ATOM 798 O O . VAL A 1 103 ? 23.389 -17.961 -6.460 1.00 70.94 103 VAL A O 1
ATOM 801 N N . VAL A 1 104 ? 23.820 -19.868 -5.369 1.00 69.69 104 VAL A N 1
ATOM 802 C CA . VAL A 1 104 ? 22.875 -19.600 -4.285 1.00 69.69 104 VAL A CA 1
ATOM 803 C C . VAL A 1 104 ? 23.553 -18.592 -3.366 1.00 69.69 104 VAL A C 1
ATOM 805 O O . VAL A 1 104 ? 24.257 -18.959 -2.424 1.00 69.69 104 VAL A O 1
ATOM 808 N N . HIS A 1 105 ? 23.394 -17.306 -3.671 1.00 66.94 105 HIS A N 1
ATOM 809 C CA . HIS A 1 105 ? 23.776 -16.242 -2.758 1.00 66.94 105 HIS A CA 1
ATOM 810 C C . HIS A 1 105 ? 22.949 -16.406 -1.481 1.00 66.94 105 HIS A C 1
ATOM 812 O O . HIS A 1 105 ? 21.756 -16.111 -1.454 1.00 66.94 105 HIS A O 1
ATOM 818 N N . LYS A 1 106 ? 23.579 -16.897 -0.408 1.00 66.88 106 LYS A N 1
ATOM 819 C CA . LYS A 1 106 ? 22.999 -16.795 0.931 1.00 66.88 106 LYS A CA 1
ATOM 820 C C . LYS A 1 106 ? 23.014 -15.318 1.304 1.00 66.88 106 LYS A C 1
ATOM 822 O O . LYS A 1 106 ? 24.051 -14.796 1.704 1.00 66.88 106 LYS A O 1
ATOM 827 N N . GLN A 1 107 ? 21.886 -14.643 1.110 1.00 73.62 107 GLN A N 1
ATOM 828 C CA . GLN A 1 107 ? 21.711 -13.273 1.570 1.00 73.62 107 GLN A CA 1
ATOM 829 C C . GLN A 1 107 ? 21.879 -13.263 3.091 1.00 73.62 107 GLN A C 1
ATOM 831 O O . GLN A 1 107 ? 21.170 -13.980 3.803 1.00 73.62 107 GLN A O 1
ATOM 836 N N . ALA A 1 108 ? 22.855 -12.504 3.590 1.00 79.19 108 ALA A N 1
ATOM 837 C CA . ALA A 1 108 ? 22.965 -12.271 5.021 1.00 79.19 108 ALA A CA 1
ATOM 838 C C . ALA A 1 108 ? 21.683 -11.553 5.478 1.00 79.19 108 ALA A C 1
ATOM 840 O O . ALA A 1 108 ? 21.281 -10.580 4.832 1.00 79.19 108 ALA A O 1
ATOM 841 N N . PRO A 1 109 ? 21.007 -12.022 6.541 1.00 86.19 109 PRO A N 1
ATOM 842 C CA . PRO A 1 109 ? 19.825 -11.335 7.029 1.00 86.19 109 PRO A CA 1
ATOM 843 C C . PRO A 1 109 ? 20.229 -9.937 7.498 1.00 86.19 109 PRO A C 1
ATOM 845 O O . PRO A 1 109 ? 21.198 -9.785 8.239 1.00 86.19 109 PRO A O 1
ATOM 848 N N . LEU A 1 110 ? 19.468 -8.924 7.084 1.00 88.88 110 LEU A N 1
ATOM 849 C CA . LEU A 1 110 ? 19.665 -7.552 7.551 1.00 88.88 110 LEU A CA 1
ATOM 850 C C . LEU A 1 110 ? 19.562 -7.501 9.079 1.00 88.88 110 LEU A C 1
ATOM 852 O O . LEU A 1 110 ? 18.624 -8.090 9.641 1.00 88.88 110 LEU A O 1
ATOM 856 N N . SER A 1 111 ? 20.480 -6.773 9.722 1.00 93.12 111 SER A N 1
ATOM 857 C CA . SER A 1 111 ? 20.402 -6.470 11.155 1.00 93.12 111 SER A CA 1
ATOM 858 C C . SER A 1 111 ? 19.162 -5.623 11.471 1.00 93.12 111 SER A C 1
ATOM 860 O O . SER A 1 111 ? 18.541 -5.050 10.572 1.00 93.12 111 SER A O 1
ATOM 862 N N . ALA A 1 112 ? 18.777 -5.541 12.748 1.00 89.56 112 ALA A N 1
ATOM 863 C CA . ALA A 1 112 ? 17.661 -4.689 13.165 1.00 89.56 112 ALA A CA 1
ATOM 864 C C . ALA A 1 112 ? 17.899 -3.218 12.774 1.00 89.56 112 ALA A C 1
ATOM 866 O O . ALA A 1 112 ? 17.013 -2.596 12.191 1.00 89.56 112 ALA A O 1
ATOM 867 N N . ASP A 1 113 ? 19.121 -2.720 12.978 1.00 90.56 113 ASP A N 1
ATOM 868 C CA . ASP A 1 113 ? 19.503 -1.342 12.653 1.00 90.56 113 ASP A CA 1
ATOM 869 C C . ASP A 1 113 ? 19.448 -1.071 11.147 1.00 90.56 113 ASP A C 1
ATOM 871 O O . ASP A 1 113 ? 18.897 -0.059 10.719 1.00 90.56 113 ASP A O 1
ATOM 875 N N . GLN A 1 114 ? 19.946 -2.004 10.325 1.00 93.94 114 GLN A N 1
ATOM 876 C CA . GLN A 1 114 ? 19.882 -1.888 8.864 1.00 93.94 114 GLN A CA 1
ATOM 877 C C . GLN A 1 114 ? 18.435 -1.860 8.364 1.00 93.94 114 GLN A C 1
ATOM 879 O O . GLN A 1 114 ? 18.102 -1.094 7.461 1.00 93.94 114 GLN A O 1
ATOM 884 N N . ARG A 1 115 ? 17.553 -2.678 8.954 1.00 93.12 115 ARG A N 1
ATOM 885 C CA . ARG A 1 115 ? 16.122 -2.648 8.622 1.00 93.12 115 ARG A CA 1
ATOM 886 C C . ARG A 1 115 ? 15.501 -1.317 9.009 1.00 93.12 115 ARG A C 1
ATOM 888 O O . ARG A 1 115 ? 14.744 -0.772 8.215 1.00 93.12 115 ARG A O 1
ATOM 895 N N . GLU A 1 116 ? 15.817 -0.787 10.188 1.00 91.44 116 GLU A N 1
ATOM 896 C CA . GLU A 1 116 ? 15.277 0.502 10.615 1.00 91.44 116 GLU A CA 1
ATOM 897 C C . GLU A 1 116 ? 15.754 1.638 9.701 1.00 91.44 116 GLU A C 1
ATOM 899 O O . GLU A 1 116 ? 14.942 2.450 9.266 1.00 91.44 116 GLU A O 1
ATOM 904 N N . GLN A 1 117 ? 17.034 1.645 9.318 1.00 93.88 117 GLN A N 1
ATOM 905 C CA . GLN A 1 117 ? 17.583 2.606 8.356 1.00 93.88 117 GLN A CA 1
ATOM 906 C C . GLN A 1 117 ? 16.867 2.540 7.001 1.00 93.88 117 GLN A C 1
ATOM 908 O O . GLN A 1 117 ? 16.436 3.568 6.482 1.00 93.88 117 GLN A O 1
ATOM 913 N N . LEU A 1 118 ? 16.685 1.339 6.443 1.00 95.75 118 LEU A N 1
ATOM 914 C CA . LEU A 1 118 ? 15.985 1.159 5.167 1.00 95.75 118 LEU A CA 1
ATOM 915 C C . LEU A 1 118 ? 14.513 1.574 5.247 1.00 95.75 118 LEU A C 1
ATOM 917 O O . LEU A 1 118 ? 13.990 2.146 4.295 1.00 95.75 118 LEU A O 1
ATOM 921 N N . ARG A 1 119 ? 13.844 1.331 6.377 1.00 96.56 119 ARG A N 1
ATOM 922 C CA . ARG A 1 119 ? 12.459 1.767 6.583 1.00 96.56 119 ARG A CA 1
ATOM 923 C C . ARG A 1 119 ? 12.336 3.282 6.705 1.00 96.56 119 ARG A C 1
ATOM 925 O O . ARG A 1 119 ? 11.424 3.858 6.122 1.00 96.56 119 ARG A O 1
ATOM 932 N N . ARG A 1 120 ? 13.270 3.953 7.385 1.00 95.81 120 ARG A N 1
ATOM 933 C CA . ARG A 1 120 ? 13.305 5.425 7.411 1.00 95.81 120 ARG A CA 1
ATOM 934 C C . ARG A 1 120 ? 13.577 6.004 6.030 1.00 95.81 120 ARG A C 1
ATOM 936 O O . ARG A 1 120 ? 12.909 6.958 5.640 1.00 95.81 120 ARG A O 1
ATOM 943 N N . LEU A 1 121 ? 14.491 5.397 5.271 1.00 96.88 121 LEU A N 1
ATOM 944 C CA . LEU A 1 121 ? 14.721 5.765 3.877 1.00 96.88 121 LEU A CA 1
ATOM 945 C C . LEU A 1 121 ? 13.435 5.610 3.059 1.00 96.88 121 LEU A C 1
ATOM 947 O O . LEU A 1 121 ? 13.021 6.568 2.421 1.00 96.88 121 LEU A O 1
ATOM 951 N N . ALA A 1 122 ? 12.750 4.469 3.154 1.00 97.62 122 ALA A N 1
ATOM 952 C CA . ALA A 1 122 ? 11.491 4.236 2.451 1.00 97.62 122 ALA A CA 1
ATOM 953 C C . ALA A 1 122 ? 10.401 5.253 2.834 1.00 97.62 122 ALA A C 1
ATOM 955 O O . ALA A 1 122 ? 9.716 5.773 1.953 1.00 97.62 122 ALA A O 1
ATOM 956 N N . ARG A 1 123 ? 10.269 5.601 4.122 1.00 97.69 123 ARG A N 1
ATOM 957 C CA . ARG A 1 123 ? 9.318 6.626 4.579 1.00 97.69 123 ARG A CA 1
ATOM 958 C C . ARG A 1 123 ? 9.656 8.006 4.014 1.00 97.69 123 ARG A C 1
ATOM 960 O O . ARG A 1 123 ? 8.746 8.698 3.565 1.00 97.69 123 ARG A O 1
ATOM 967 N N . ARG A 1 124 ? 10.938 8.396 3.989 1.00 95.88 124 ARG A N 1
ATOM 968 C CA . ARG A 1 124 ? 11.403 9.650 3.363 1.00 95.88 124 ARG A CA 1
ATOM 969 C C . ARG A 1 124 ? 11.181 9.639 1.849 1.00 95.88 124 ARG A C 1
ATOM 971 O O . ARG A 1 124 ? 10.706 10.628 1.309 1.00 95.88 124 ARG A O 1
ATOM 978 N N . THR A 1 125 ? 11.442 8.523 1.170 1.00 95.94 125 THR A N 1
ATOM 979 C CA . THR A 1 125 ? 11.169 8.370 -0.266 1.00 95.94 125 THR A CA 1
ATOM 980 C C . THR A 1 125 ? 9.680 8.496 -0.567 1.00 95.94 125 THR A C 1
ATOM 982 O O . THR A 1 125 ? 9.310 9.162 -1.524 1.00 95.94 125 THR A O 1
ATOM 985 N N . TRP A 1 126 ? 8.804 7.927 0.261 1.00 97.00 126 TRP A N 1
ATOM 986 C CA . TRP A 1 126 ? 7.359 8.026 0.056 1.00 97.00 126 TRP A CA 1
ATOM 987 C C . TRP A 1 126 ? 6.822 9.464 0.146 1.00 97.00 126 TRP A C 1
ATOM 989 O O . TRP A 1 126 ? 5.853 9.790 -0.541 1.00 97.00 126 TRP A O 1
ATOM 999 N N . VAL A 1 127 ? 7.476 10.355 0.906 1.00 94.19 127 VAL A N 1
ATOM 1000 C CA . VAL A 1 127 ? 7.115 11.787 0.948 1.00 94.19 127 VAL A CA 1
ATOM 1001 C C . VAL A 1 127 ? 7.111 12.414 -0.447 1.00 94.19 127 VAL A C 1
ATOM 1003 O O . VAL A 1 127 ? 6.270 13.268 -0.711 1.00 94.19 127 VAL A O 1
ATOM 1006 N N . TYR A 1 128 ? 7.963 11.943 -1.364 1.00 92.75 128 TYR A N 1
ATOM 1007 C CA . TYR A 1 128 ? 7.941 12.367 -2.765 1.00 92.75 128 TYR A CA 1
ATOM 1008 C C . TYR A 1 128 ? 6.540 12.217 -3.379 1.00 92.75 128 TYR A C 1
ATOM 1010 O O . TYR A 1 128 ? 5.981 13.172 -3.914 1.00 92.75 128 TYR A O 1
ATOM 1018 N N . PHE A 1 129 ? 5.917 11.047 -3.236 1.00 94.75 129 PHE A N 1
ATOM 1019 C CA . PHE A 1 129 ? 4.578 10.804 -3.772 1.00 94.75 129 PHE A CA 1
ATOM 1020 C C . PHE A 1 129 ? 3.483 11.514 -2.970 1.00 94.75 129 PHE A C 1
ATOM 1022 O O . PHE A 1 129 ? 2.446 11.869 -3.518 1.00 94.75 129 PHE A O 1
ATOM 1029 N N . GLU A 1 130 ? 3.684 11.760 -1.676 1.00 92.06 130 GLU A N 1
ATOM 1030 C CA . GLU A 1 130 ? 2.736 12.560 -0.893 1.00 92.06 130 GLU A CA 1
ATOM 1031 C C . GLU A 1 130 ? 2.739 14.039 -1.288 1.00 92.06 130 GLU A C 1
ATOM 1033 O O . GLU A 1 130 ? 1.709 14.695 -1.153 1.00 92.06 130 GLU A O 1
ATOM 1038 N N . GLN A 1 131 ? 3.882 14.556 -1.739 1.00 89.50 131 GLN A N 1
ATOM 1039 C CA . GLN A 1 131 ? 4.065 15.964 -2.072 1.00 89.50 131 GLN A CA 1
ATOM 1040 C C . GLN A 1 131 ? 3.750 16.271 -3.536 1.00 89.50 131 GLN A C 1
ATOM 1042 O O . GLN A 1 131 ? 3.153 17.306 -3.818 1.00 89.50 131 GLN A O 1
ATOM 1047 N N . PHE A 1 132 ? 4.171 15.402 -4.455 1.00 90.50 132 PHE A N 1
ATOM 1048 C CA . PHE A 1 132 ? 4.136 15.684 -5.892 1.00 90.50 132 PHE A CA 1
ATOM 1049 C C . PHE A 1 132 ? 3.023 14.957 -6.649 1.00 90.50 132 PHE A C 1
ATOM 1051 O O . PHE A 1 132 ? 2.842 15.207 -7.834 1.00 90.50 132 PHE A O 1
ATOM 1058 N N . VAL A 1 133 ? 2.281 14.055 -5.999 1.00 93.94 133 VAL A N 1
ATOM 1059 C CA . VAL A 1 133 ? 1.151 13.351 -6.621 1.00 93.94 133 VAL A CA 1
ATOM 1060 C C . VAL A 1 133 ? -0.136 13.806 -5.960 1.00 93.94 133 VAL A C 1
ATOM 1062 O O . VAL A 1 133 ? -0.552 13.283 -4.925 1.00 93.94 133 VAL A O 1
ATOM 1065 N N . GLY A 1 134 ? -0.748 14.812 -6.573 1.00 92.31 134 GLY A N 1
ATOM 1066 C CA . GLY A 1 134 ? -1.983 15.426 -6.110 1.00 92.31 134 GLY A CA 1
ATOM 1067 C C . GLY A 1 134 ? -2.859 15.903 -7.270 1.00 92.31 134 GLY A C 1
ATOM 1068 O O . GLY A 1 134 ? -2.536 15.658 -8.435 1.00 92.31 134 GLY A O 1
ATOM 1069 N N . PRO A 1 135 ? -3.969 16.593 -6.967 1.00 91.06 135 PRO A N 1
ATOM 1070 C CA . PRO A 1 135 ? -4.948 17.004 -7.970 1.00 91.06 135 PRO A CA 1
ATOM 1071 C C . PRO A 1 135 ? -4.381 17.955 -9.035 1.00 91.06 135 PRO A C 1
ATOM 1073 O O . PRO A 1 135 ? -4.824 17.891 -10.180 1.00 91.06 135 PRO A O 1
ATOM 1076 N N . ASP A 1 136 ? -3.383 18.777 -8.695 1.00 88.94 136 ASP A N 1
ATOM 1077 C CA . ASP A 1 136 ? -2.751 19.722 -9.631 1.00 88.94 136 ASP A CA 1
ATOM 1078 C C . ASP A 1 136 ? -2.021 19.010 -10.788 1.00 88.94 136 ASP A C 1
ATOM 1080 O O . ASP A 1 136 ? -2.029 19.486 -11.923 1.00 88.94 136 ASP A O 1
ATOM 1084 N N . ASP A 1 137 ? -1.476 17.819 -10.527 1.00 90.69 137 ASP A N 1
ATOM 1085 C CA . ASP A 1 137 ? -0.778 16.960 -11.493 1.00 90.69 137 ASP A CA 1
ATOM 1086 C C . ASP A 1 137 ? -1.648 15.778 -11.962 1.00 90.69 137 ASP A C 1
ATOM 1088 O O . ASP A 1 137 ? -1.136 14.772 -12.458 1.00 90.69 137 ASP A O 1
ATOM 1092 N N . TYR A 1 138 ? -2.974 15.872 -11.788 1.00 94.50 138 TYR A N 1
ATOM 1093 C CA . TYR A 1 138 ? -3.930 14.805 -12.110 1.00 94.50 138 TYR A CA 1
ATOM 1094 C C . TYR A 1 138 ? -3.573 13.463 -11.459 1.00 94.50 138 TYR A C 1
ATOM 1096 O O . TYR A 1 138 ? -3.824 12.404 -12.032 1.00 94.50 138 TYR A O 1
ATOM 1104 N N . TRP A 1 139 ? -2.988 13.491 -10.263 1.00 95.94 139 TRP A N 1
ATOM 1105 C CA . TRP A 1 139 ? -2.539 12.292 -9.553 1.00 95.94 139 TRP A CA 1
ATOM 1106 C C . TRP A 1 139 ? -1.514 11.458 -10.336 1.00 95.94 139 TRP A C 1
ATOM 1108 O O . TRP A 1 139 ? -1.386 10.255 -10.117 1.00 95.94 139 TRP A O 1
ATOM 1118 N N . LEU A 1 140 ? -0.753 12.092 -11.233 1.00 95.81 140 LEU A N 1
ATOM 1119 C CA . LEU A 1 140 ? 0.343 11.465 -11.964 1.00 95.81 140 LEU A CA 1
ATOM 1120 C C . LEU A 1 140 ? 1.697 11.921 -11.396 1.00 95.81 140 LEU A C 1
ATOM 1122 O O . LEU A 1 140 ? 1.833 13.068 -10.973 1.00 95.81 140 LEU A O 1
ATOM 1126 N N . PRO A 1 141 ? 2.721 11.049 -11.382 1.00 93.44 141 PRO A N 1
ATOM 1127 C CA . PRO A 1 141 ? 4.022 11.386 -10.826 1.00 93.44 141 PRO A CA 1
ATOM 1128 C C . PRO A 1 141 ? 4.834 12.215 -11.829 1.00 93.44 141 PRO A C 1
ATOM 1130 O O . PRO A 1 141 ? 4.847 11.869 -13.020 1.00 93.44 141 PRO A O 1
ATOM 1133 N N . PRO A 1 142 ? 5.550 13.262 -11.385 1.00 89.31 142 PRO A N 1
ATOM 1134 C CA . PRO A 1 142 ? 6.503 13.936 -12.249 1.00 89.31 142 PRO A CA 1
ATOM 1135 C C . PRO A 1 142 ? 7.701 13.031 -12.549 1.00 89.31 142 PRO A C 1
ATOM 1137 O O . PRO A 1 142 ? 7.970 12.053 -11.857 1.00 89.31 142 PRO A O 1
ATOM 1140 N N . ASP A 1 143 ? 8.433 13.370 -13.602 1.00 84.06 143 ASP A N 1
ATOM 1141 C CA . ASP A 1 143 ? 9.565 12.583 -14.085 1.00 84.06 143 ASP A CA 1
ATOM 1142 C C . ASP A 1 143 ? 10.782 12.699 -13.174 1.00 84.06 143 ASP A C 1
ATOM 1144 O O . ASP A 1 143 ? 11.446 11.720 -12.851 1.00 84.06 143 ASP A O 1
ATOM 1148 N N . HIS A 1 144 ? 11.065 13.920 -12.733 1.00 81.31 144 HIS A N 1
ATOM 1149 C CA . HIS A 1 144 ? 12.105 14.181 -11.757 1.00 81.31 144 HIS A CA 1
ATOM 1150 C C . HIS A 1 144 ? 11.833 15.492 -11.020 1.00 81.31 144 HIS A C 1
ATOM 1152 O O . HIS A 1 144 ? 11.159 16.397 -11.522 1.00 81.31 144 HIS A O 1
ATOM 1158 N N . PHE A 1 145 ? 12.398 15.590 -9.822 1.00 77.50 145 PHE A N 1
ATOM 1159 C CA . PHE A 1 145 ? 12.445 16.805 -9.022 1.00 77.50 145 PHE A CA 1
ATOM 1160 C C . PHE A 1 145 ? 13.909 17.167 -8.779 1.00 77.50 145 PHE A C 1
ATOM 1162 O O . PHE A 1 145 ? 14.682 16.331 -8.312 1.00 77.50 145 PHE A O 1
ATOM 1169 N N . GLN A 1 146 ? 14.296 18.394 -9.124 1.00 73.62 146 GLN A N 1
ATOM 1170 C CA . GLN A 1 146 ? 15.616 18.935 -8.799 1.00 73.62 146 GLN A CA 1
ATOM 1171 C C . GLN A 1 146 ? 15.483 19.855 -7.594 1.00 73.62 146 GLN A C 1
ATOM 1173 O O . GLN A 1 146 ? 14.962 20.964 -7.727 1.00 73.62 146 GLN A O 1
ATOM 1178 N N . GLU A 1 147 ? 15.946 19.374 -6.441 1.00 63.19 147 GLU A N 1
ATOM 1179 C CA . GLU A 1 147 ? 15.903 20.104 -5.172 1.00 63.19 147 GLU A CA 1
ATOM 1180 C C . GLU A 1 147 ? 16.776 21.367 -5.239 1.00 63.19 147 GLU A C 1
ATOM 1182 O O . GLU A 1 147 ? 16.259 22.477 -5.107 1.00 63.19 147 GLU A O 1
ATOM 1187 N N . ASP A 1 148 ? 18.050 21.219 -5.610 1.00 53.06 148 ASP A N 1
ATOM 1188 C CA . ASP A 1 148 ? 18.966 22.334 -5.861 1.00 53.06 148 ASP A CA 1
ATOM 1189 C C . ASP A 1 148 ? 19.157 22.598 -7.365 1.00 53.06 148 ASP A C 1
ATOM 1191 O O . ASP A 1 148 ? 19.243 21.646 -8.148 1.00 53.06 148 ASP A O 1
ATOM 1195 N N . PRO A 1 149 ? 19.277 23.866 -7.821 1.00 52.50 149 PRO A N 1
ATOM 1196 C CA . PRO A 1 149 ? 19.233 25.123 -7.060 1.00 52.50 149 PRO A CA 1
ATOM 1197 C C . PRO A 1 149 ? 17.872 25.855 -7.095 1.00 52.50 149 PRO A C 1
ATOM 1199 O O . PRO A 1 149 ? 17.767 26.964 -6.579 1.00 52.50 149 PRO A O 1
ATOM 1202 N N . ILE A 1 150 ? 16.846 25.315 -7.769 1.00 55.03 150 ILE A N 1
ATOM 1203 C CA . ILE A 1 150 ? 15.604 26.061 -8.085 1.00 55.03 150 ILE A CA 1
ATOM 1204 C C . ILE A 1 150 ? 14.330 25.314 -7.635 1.00 55.03 150 ILE A C 1
ATOM 1206 O O . ILE A 1 150 ? 13.239 25.857 -7.783 1.00 55.03 150 ILE A O 1
ATOM 1210 N N . GLY A 1 151 ? 14.418 24.092 -7.088 1.00 62.81 151 GLY A N 1
ATOM 1211 C CA . GLY A 1 151 ? 13.222 23.325 -6.716 1.00 62.81 151 GLY A CA 1
ATOM 1212 C C . GLY A 1 151 ? 12.284 23.094 -7.907 1.00 62.81 151 GLY A C 1
ATOM 1213 O O . GLY A 1 151 ? 11.090 23.383 -7.822 1.00 62.81 151 GLY A O 1
ATOM 1214 N N . ARG A 1 152 ? 12.818 22.663 -9.059 1.00 68.88 152 ARG A N 1
ATOM 1215 C CA . ARG A 1 152 ? 12.026 22.501 -10.291 1.00 68.88 152 ARG A CA 1
ATOM 1216 C C . ARG A 1 152 ? 11.448 21.097 -10.392 1.00 68.88 152 ARG A C 1
ATOM 1218 O O . ARG A 1 152 ? 12.184 20.112 -10.418 1.00 68.88 152 ARG A O 1
ATOM 1225 N N . VAL A 1 153 ? 10.126 21.036 -10.521 1.00 76.25 153 VAL A N 1
ATOM 1226 C CA . VAL A 1 153 ? 9.381 19.821 -10.851 1.00 76.25 153 VAL A CA 1
ATOM 1227 C C . VAL A 1 153 ? 9.282 19.708 -12.370 1.00 76.25 153 VAL A C 1
ATOM 1229 O O . VAL A 1 153 ? 8.820 20.628 -13.050 1.00 76.25 153 VAL A O 1
ATOM 1232 N N . ALA A 1 154 ? 9.719 18.582 -12.927 1.00 80.44 154 ALA A N 1
ATOM 1233 C CA . ALA A 1 154 ? 9.455 18.269 -14.321 1.00 80.44 154 ALA A CA 1
ATOM 1234 C C . ALA A 1 154 ? 8.029 17.720 -14.447 1.00 80.44 154 ALA A C 1
ATOM 1236 O O . ALA A 1 154 ? 7.816 16.523 -14.267 1.00 80.44 154 ALA A O 1
ATOM 1237 N N . HIS A 1 155 ? 7.070 18.598 -14.769 1.00 86.81 155 HIS A N 1
ATOM 1238 C CA . HIS A 1 155 ? 5.643 18.284 -14.971 1.00 86.81 155 HIS A CA 1
ATOM 1239 C C . HIS A 1 155 ? 5.389 17.470 -16.250 1.00 86.81 155 HIS A C 1
ATOM 1241 O O . HIS A 1 155 ? 4.694 17.886 -17.188 1.00 86.81 155 HIS A O 1
ATOM 1247 N N . ARG A 1 156 ? 6.027 16.304 -16.311 1.00 91.56 156 ARG A N 1
ATOM 1248 C CA . ARG A 1 156 ? 5.839 15.273 -17.317 1.00 91.56 156 ARG A CA 1
ATOM 1249 C C . ARG A 1 156 ? 5.935 13.900 -16.665 1.00 91.56 156 ARG A C 1
ATOM 1251 O O . ARG A 1 156 ? 6.643 13.755 -15.680 1.00 91.56 156 ARG A O 1
ATOM 1258 N N . THR A 1 157 ? 5.277 12.902 -17.232 1.00 95.00 157 THR A N 1
ATOM 1259 C CA . THR A 1 157 ? 5.317 11.521 -16.739 1.00 95.00 157 THR A CA 1
ATOM 1260 C C . THR A 1 157 ? 5.536 10.533 -17.878 1.00 95.00 157 THR A C 1
ATOM 1262 O O . THR A 1 157 ? 5.308 10.882 -19.038 1.00 95.00 157 THR A O 1
ATOM 1265 N N . SER A 1 158 ? 5.963 9.316 -17.542 1.00 94.94 158 SER A N 1
ATOM 1266 C CA . SER A 1 158 ? 6.248 8.221 -18.475 1.00 94.94 158 SER A CA 1
ATOM 1267 C C . SER A 1 158 ? 5.570 6.924 -18.027 1.00 94.94 158 SER A C 1
ATOM 1269 O O . SER A 1 158 ? 5.221 6.799 -16.849 1.00 94.94 158 SER A O 1
ATOM 1271 N N . PRO A 1 159 ? 5.413 5.916 -18.906 1.00 96.25 159 PRO A N 1
ATOM 1272 C CA . PRO A 1 159 ? 4.813 4.641 -18.517 1.00 96.25 159 PRO A CA 1
ATOM 1273 C C . PRO A 1 159 ? 5.576 3.939 -17.380 1.00 96.25 159 PRO A C 1
ATOM 1275 O O . PRO A 1 159 ? 4.944 3.364 -16.493 1.00 96.25 159 PRO A O 1
ATOM 1278 N N . THR A 1 160 ? 6.911 4.054 -17.336 1.00 94.19 160 THR A N 1
ATOM 1279 C CA . THR A 1 160 ? 7.714 3.558 -16.204 1.00 94.19 160 THR A CA 1
ATOM 1280 C C . THR A 1 160 ? 7.342 4.275 -14.905 1.00 94.19 160 THR A C 1
ATOM 1282 O O . THR A 1 160 ? 7.082 3.613 -13.901 1.00 94.19 160 THR A O 1
ATOM 1285 N N . ASN A 1 161 ? 7.239 5.608 -14.915 1.00 95.62 161 ASN A N 1
ATOM 1286 C CA . ASN A 1 161 ? 6.888 6.376 -13.716 1.00 95.62 161 ASN A CA 1
ATOM 1287 C C . ASN A 1 161 ? 5.463 6.064 -13.234 1.00 95.62 161 ASN A C 1
ATOM 1289 O O . ASN A 1 161 ? 5.250 5.922 -12.030 1.00 95.62 161 ASN A O 1
ATOM 1293 N N . LEU A 1 162 ? 4.510 5.867 -14.155 1.00 97.50 162 LEU A N 1
ATOM 1294 C CA . LEU A 1 162 ? 3.162 5.389 -13.826 1.00 97.50 162 LEU A CA 1
ATOM 1295 C C . LEU A 1 162 ? 3.218 4.034 -13.106 1.00 97.50 162 LEU A C 1
ATOM 1297 O O . LEU A 1 162 ? 2.631 3.877 -12.037 1.00 97.50 162 LEU A O 1
ATOM 1301 N N . GLY A 1 163 ? 3.966 3.070 -13.652 1.00 97.00 163 GLY A N 1
ATOM 1302 C CA . GLY A 1 163 ? 4.136 1.753 -13.037 1.00 97.00 163 GLY A CA 1
ATOM 1303 C C . GLY A 1 163 ? 4.759 1.825 -11.638 1.00 97.00 163 GLY A C 1
ATOM 1304 O O . GLY A 1 163 ? 4.261 1.195 -10.701 1.00 97.00 163 GLY A O 1
ATOM 1305 N N . LEU A 1 164 ? 5.804 2.640 -11.475 1.00 96.19 164 LEU A N 1
ATOM 1306 C CA . LEU A 1 164 ? 6.490 2.829 -10.198 1.00 96.19 164 LEU A CA 1
ATOM 1307 C C . LEU A 1 164 ? 5.620 3.538 -9.158 1.00 96.19 164 LEU A C 1
ATOM 1309 O O . LEU A 1 164 ? 5.677 3.149 -7.994 1.00 96.19 164 LEU A O 1
ATOM 1313 N N . LEU A 1 165 ? 4.793 4.519 -9.541 1.00 97.56 165 LEU A N 1
ATOM 1314 C CA . LEU A 1 165 ? 3.808 5.130 -8.640 1.00 97.56 165 LEU A CA 1
ATOM 1315 C C . LEU A 1 165 ? 2.806 4.089 -8.142 1.00 97.56 165 LEU A C 1
ATOM 1317 O O . LEU A 1 165 ? 2.564 4.000 -6.938 1.00 97.56 165 LEU A O 1
ATOM 1321 N N . LEU A 1 166 ? 2.240 3.290 -9.049 1.00 98.44 166 LEU A N 1
ATOM 1322 C CA . LEU A 1 166 ? 1.255 2.268 -8.700 1.00 98.44 166 LEU A CA 1
ATOM 1323 C C . LEU A 1 166 ? 1.822 1.271 -7.678 1.00 98.44 166 LEU A C 1
ATOM 1325 O O . LEU A 1 166 ? 1.211 1.032 -6.634 1.00 98.44 166 LEU A O 1
ATOM 1329 N N . LEU A 1 167 ? 3.024 0.739 -7.931 1.00 98.00 167 LEU A N 1
ATOM 1330 C CA . LEU A 1 167 ? 3.674 -0.190 -7.003 1.00 98.00 167 LEU A CA 1
ATOM 1331 C C . LEU A 1 167 ? 4.143 0.474 -5.715 1.00 98.00 167 LEU A C 1
ATOM 1333 O O . LEU A 1 167 ? 4.046 -0.135 -4.655 1.00 98.00 167 LEU A O 1
ATOM 1337 N N . SER A 1 168 ? 4.620 1.714 -5.780 1.00 98.19 168 SER A N 1
ATOM 1338 C CA . SER A 1 168 ? 5.044 2.461 -4.596 1.00 98.19 168 SER A CA 1
ATOM 1339 C C . SER A 1 168 ? 3.855 2.791 -3.694 1.00 98.19 168 SER A C 1
ATOM 1341 O O . SER A 1 168 ? 3.991 2.756 -2.475 1.00 98.19 168 SER A O 1
ATOM 1343 N N . THR A 1 169 ? 2.671 3.025 -4.267 1.00 98.50 169 THR A N 1
ATOM 1344 C CA . THR A 1 169 ? 1.425 3.216 -3.509 1.00 98.50 169 THR A CA 1
ATOM 1345 C C . THR A 1 169 ? 1.015 1.927 -2.794 1.00 98.50 169 THR A C 1
ATOM 1347 O O . THR A 1 169 ? 0.703 1.961 -1.604 1.00 98.50 169 THR A O 1
ATOM 1350 N N . LEU A 1 170 ? 1.095 0.773 -3.466 1.00 98.44 170 LEU A N 1
ATOM 1351 C CA . LEU A 1 170 ? 0.877 -0.526 -2.820 1.00 98.44 170 LEU A CA 1
ATOM 1352 C C . LEU A 1 170 ? 1.938 -0.814 -1.737 1.00 98.44 170 LEU A C 1
ATOM 1354 O O . LEU A 1 170 ? 1.601 -1.221 -0.628 1.00 98.44 170 LEU A O 1
ATOM 1358 N N . ALA A 1 171 ? 3.211 -0.522 -2.006 1.00 98.31 171 ALA A N 1
ATOM 1359 C CA . ALA A 1 171 ? 4.292 -0.695 -1.040 1.00 98.31 171 ALA A CA 1
ATOM 1360 C C . ALA A 1 171 ? 4.132 0.220 0.185 1.00 98.31 171 ALA A C 1
ATOM 1362 O O . ALA A 1 171 ? 4.450 -0.184 1.300 1.00 98.31 171 ALA A O 1
ATOM 1363 N N . ALA A 1 172 ? 3.603 1.435 0.017 1.00 98.31 172 ALA A N 1
ATOM 1364 C CA . ALA A 1 172 ? 3.285 2.326 1.129 1.00 98.31 172 ALA A CA 1
ATOM 1365 C C . ALA A 1 172 ? 2.195 1.743 2.038 1.00 98.31 172 ALA A C 1
ATOM 1367 O O . ALA A 1 172 ? 2.264 1.908 3.258 1.00 98.31 172 ALA A O 1
ATOM 1368 N N . TYR A 1 173 ? 1.221 1.026 1.473 1.00 97.88 173 TYR A N 1
ATOM 1369 C CA . TYR A 1 173 ? 0.253 0.254 2.250 1.00 97.88 173 TYR A CA 1
ATOM 1370 C C . TYR A 1 173 ? 0.920 -0.920 2.986 1.00 97.88 173 TYR A C 1
ATOM 1372 O O . TYR A 1 173 ? 0.679 -1.113 4.179 1.00 97.88 173 TYR A O 1
ATOM 1380 N N . ASP A 1 174 ? 1.808 -1.671 2.332 1.00 97.50 174 ASP A N 1
ATOM 1381 C CA . ASP A 1 174 ? 2.523 -2.800 2.952 1.00 97.50 174 ASP A CA 1
ATOM 1382 C C . ASP A 1 174 ? 3.499 -2.370 4.053 1.00 97.50 174 ASP A C 1
ATOM 1384 O O . ASP A 1 174 ? 3.666 -3.057 5.063 1.00 97.50 174 ASP A O 1
ATOM 1388 N N . LEU A 1 175 ? 4.112 -1.197 3.903 1.00 97.75 175 LEU A N 1
ATOM 1389 C CA . LEU A 1 175 ? 4.953 -0.578 4.924 1.00 97.75 175 LEU A CA 1
ATOM 1390 C C . LEU A 1 175 ? 4.134 0.109 6.028 1.00 97.75 175 LEU A C 1
ATOM 1392 O O . LEU A 1 175 ? 4.705 0.439 7.067 1.00 97.75 175 LEU A O 1
ATOM 1396 N N . GLY A 1 176 ? 2.820 0.272 5.837 1.00 97.25 176 GLY A N 1
ATOM 1397 C CA . GLY A 1 176 ? 1.878 0.829 6.809 1.00 97.25 176 GLY A CA 1
ATOM 1398 C C . GLY A 1 176 ? 1.810 2.353 6.861 1.00 97.25 176 GLY A C 1
ATOM 1399 O O . GLY A 1 176 ? 1.251 2.912 7.807 1.00 97.25 176 GLY A O 1
ATOM 1400 N N . TYR A 1 177 ? 2.342 3.031 5.849 1.00 97.62 177 TYR A N 1
ATOM 1401 C CA . TYR A 1 177 ? 2.284 4.484 5.704 1.00 97.62 177 TYR A CA 1
ATOM 1402 C C . TYR A 1 177 ? 0.866 4.970 5.401 1.00 97.62 177 TYR A C 1
ATOM 1404 O O . TYR A 1 177 ? 0.410 5.946 5.994 1.00 97.62 177 TYR A O 1
ATOM 1412 N N . ILE A 1 178 ? 0.136 4.235 4.561 1.00 97.00 178 ILE A N 1
ATOM 1413 C CA . ILE A 1 178 ? -1.256 4.531 4.195 1.00 97.00 178 ILE A CA 1
ATOM 1414 C C . ILE A 1 178 ? -2.190 3.367 4.554 1.00 97.00 178 ILE A C 1
ATOM 1416 O O . ILE A 1 178 ? -1.740 2.237 4.756 1.00 97.00 178 ILE A O 1
ATOM 1420 N N . GLY A 1 179 ? -3.477 3.675 4.723 1.00 95.44 179 GLY A N 1
ATOM 1421 C CA . GLY A 1 179 ? -4.535 2.696 5.003 1.00 95.44 179 GLY A CA 1
ATOM 1422 C C . GLY A 1 179 ? -5.180 2.154 3.726 1.00 95.44 179 GLY A C 1
ATOM 1423 O O . GLY A 1 179 ? -4.838 2.579 2.622 1.00 95.44 179 GLY A O 1
ATOM 1424 N N . LEU A 1 180 ? -6.147 1.252 3.883 1.00 94.75 180 LEU A N 1
ATOM 1425 C CA . LEU A 1 180 ? -6.974 0.717 2.794 1.00 94.75 180 LEU A CA 1
ATOM 1426 C C . LEU A 1 180 ? -7.705 1.837 2.043 1.00 94.75 180 LEU A C 1
ATOM 1428 O O . LEU A 1 180 ? -7.695 1.880 0.809 1.00 94.75 180 LEU A O 1
ATOM 1432 N N . THR A 1 181 ? -8.301 2.771 2.784 1.00 92.69 181 THR A N 1
ATOM 1433 C CA . THR A 1 181 ? -9.128 3.834 2.193 1.00 92.69 181 THR A CA 1
ATOM 1434 C C . THR A 1 181 ? -8.283 4.794 1.353 1.00 92.69 181 THR A C 1
ATOM 1436 O O . THR A 1 181 ? -8.633 5.112 0.218 1.00 92.69 181 THR A O 1
ATOM 1439 N N . GLU A 1 182 ? -7.128 5.216 1.876 1.00 95.06 182 GLU A N 1
ATOM 1440 C CA . GLU A 1 182 ? -6.209 6.103 1.151 1.00 95.06 182 GLU A CA 1
ATOM 1441 C C . GLU A 1 182 ? -5.568 5.403 -0.057 1.00 95.06 182 GLU A C 1
ATOM 1443 O O . GLU A 1 182 ? -5.443 6.015 -1.117 1.00 95.06 182 GLU A O 1
ATOM 1448 N N . LEU A 1 183 ? -5.221 4.115 0.068 1.00 97.25 183 LEU A N 1
ATOM 1449 C CA . LEU A 1 183 ? -4.753 3.298 -1.054 1.00 97.25 183 LEU A CA 1
ATOM 1450 C C . LEU A 1 183 ? -5.782 3.279 -2.192 1.00 97.25 183 LEU A C 1
ATOM 1452 O O . LEU A 1 183 ? -5.426 3.511 -3.346 1.00 97.25 183 LEU A O 1
ATOM 1456 N N . ALA A 1 184 ? -7.055 3.029 -1.867 1.00 95.94 184 ALA A N 1
ATOM 1457 C CA . ALA A 1 184 ? -8.126 2.965 -2.856 1.00 95.94 184 ALA A CA 1
ATOM 1458 C C . ALA A 1 184 ? -8.314 4.298 -3.589 1.00 95.94 184 ALA A C 1
ATOM 1460 O O . ALA A 1 184 ? -8.433 4.302 -4.811 1.00 95.94 184 ALA A O 1
ATOM 1461 N N . LEU A 1 185 ? -8.311 5.415 -2.853 1.00 95.62 185 LEU A N 1
ATOM 1462 C CA . LEU A 1 185 ? -8.447 6.755 -3.427 1.00 95.62 185 LEU A CA 1
ATOM 1463 C C . LEU A 1 185 ? -7.295 7.070 -4.386 1.00 95.62 185 LEU A C 1
ATOM 1465 O O . LEU A 1 185 ? -7.535 7.338 -5.559 1.00 95.62 185 LEU A O 1
ATOM 1469 N N . ARG A 1 186 ? -6.044 6.935 -3.923 1.00 97.12 186 ARG A N 1
ATOM 1470 C CA . ARG A 1 186 ? -4.855 7.232 -4.740 1.00 97.12 186 ARG A CA 1
ATOM 1471 C C . ARG A 1 186 ? -4.808 6.399 -6.017 1.00 97.12 186 ARG A C 1
ATOM 1473 O O . ARG A 1 186 ? -4.530 6.935 -7.088 1.00 97.12 186 ARG A O 1
ATOM 1480 N N . LEU A 1 187 ? -5.073 5.095 -5.917 1.00 98.25 187 LEU A N 1
ATOM 1481 C CA . LEU A 1 187 ? -5.060 4.214 -7.083 1.00 98.25 187 LEU A CA 1
ATOM 1482 C C . LEU A 1 187 ? -6.201 4.538 -8.048 1.00 98.25 187 LEU A C 1
ATOM 1484 O O . LEU A 1 187 ? -5.949 4.617 -9.247 1.00 98.25 187 LEU A O 1
ATOM 1488 N N . ARG A 1 188 ? -7.421 4.764 -7.548 1.00 97.81 188 ARG A N 1
ATOM 1489 C CA . ARG A 1 188 ? -8.579 5.103 -8.385 1.00 97.81 188 ARG A CA 1
ATOM 1490 C C . ARG A 1 188 ? -8.340 6.389 -9.165 1.00 97.81 188 ARG A C 1
ATOM 1492 O O . ARG A 1 188 ? -8.465 6.374 -10.385 1.00 97.81 188 ARG A O 1
ATOM 1499 N N . ASP A 1 189 ? -7.909 7.447 -8.486 1.00 97.94 189 ASP A N 1
ATOM 1500 C CA . ASP A 1 189 ? -7.643 8.735 -9.125 1.00 97.94 189 ASP A CA 1
ATOM 1501 C C . ASP A 1 189 ? -6.519 8.621 -10.174 1.00 97.94 189 ASP A C 1
ATOM 1503 O O . ASP A 1 189 ? -6.610 9.182 -11.269 1.00 97.94 189 ASP A O 1
ATOM 1507 N N . THR A 1 190 ? -5.488 7.814 -9.890 1.00 98.06 190 THR A N 1
ATOM 1508 C CA . THR A 1 190 ? -4.419 7.508 -10.858 1.00 98.06 190 THR A CA 1
ATOM 1509 C C . THR A 1 190 ? -4.970 6.758 -12.078 1.00 98.06 190 THR A C 1
ATOM 1511 O O . THR A 1 190 ? -4.663 7.113 -13.218 1.00 98.06 190 THR A O 1
ATOM 1514 N N . PHE A 1 191 ? -5.802 5.732 -11.872 1.00 98.38 191 PHE A N 1
ATOM 1515 C CA . PHE A 1 191 ? -6.406 4.942 -12.949 1.00 98.38 191 PHE A CA 1
ATOM 1516 C C . PHE A 1 191 ? -7.349 5.764 -13.830 1.00 98.38 191 PHE A C 1
ATOM 1518 O O . PHE A 1 191 ? -7.326 5.598 -15.057 1.00 98.38 191 PHE A O 1
ATOM 1525 N N . ASP A 1 192 ? -8.130 6.659 -13.227 1.00 97.81 192 ASP A N 1
ATOM 1526 C CA . ASP A 1 192 ? -9.021 7.583 -13.926 1.00 97.81 192 ASP A CA 1
ATOM 1527 C C . ASP A 1 192 ? -8.220 8.524 -14.835 1.00 97.81 192 ASP A C 1
ATOM 1529 O O . ASP A 1 192 ? -8.545 8.693 -16.016 1.00 97.81 192 ASP A O 1
ATOM 1533 N N . SER A 1 193 ? -7.108 9.068 -14.335 1.00 97.69 193 SER A N 1
ATOM 1534 C CA . SER A 1 193 ? -6.186 9.878 -15.136 1.00 97.69 193 SER A CA 1
ATOM 1535 C C . SER A 1 193 ? -5.514 9.078 -16.250 1.00 97.69 193 SER A C 1
ATOM 1537 O O . SER A 1 193 ? -5.507 9.525 -17.398 1.00 97.69 193 SER A O 1
ATOM 1539 N N . MET A 1 194 ? -5.029 7.864 -15.968 1.00 98.00 194 MET A N 1
ATOM 1540 C CA . MET A 1 194 ? -4.476 6.967 -16.991 1.00 98.00 194 MET A CA 1
ATOM 1541 C C . MET A 1 194 ? -5.496 6.645 -18.088 1.00 98.00 194 MET A C 1
ATOM 1543 O O . MET A 1 194 ? -5.136 6.565 -19.262 1.00 98.00 194 MET A O 1
ATOM 1547 N N . GLY A 1 195 ? -6.777 6.495 -17.739 1.00 97.69 195 GLY A N 1
ATOM 1548 C CA . GLY A 1 195 ? -7.848 6.225 -18.702 1.00 97.69 195 GLY A CA 1
ATOM 1549 C C . GLY A 1 195 ? -8.015 7.323 -19.754 1.00 97.69 195 GLY A C 1
ATOM 1550 O O . GLY A 1 195 ? -8.403 7.031 -20.889 1.00 97.69 195 GLY A O 1
ATOM 1551 N N . ARG A 1 196 ? -7.658 8.562 -19.395 1.00 97.56 196 ARG A N 1
ATOM 1552 C CA . ARG A 1 196 ? -7.736 9.759 -20.244 1.00 97.56 196 ARG A CA 1
ATOM 1553 C C . ARG A 1 196 ? -6.499 9.972 -21.118 1.00 97.56 196 ARG A C 1
ATOM 1555 O O . ARG A 1 196 ? -6.564 10.781 -22.040 1.00 97.56 196 ARG A O 1
ATOM 1562 N N . LEU A 1 197 ? -5.395 9.271 -20.850 1.00 97.88 197 LEU A N 1
ATOM 1563 C CA . LEU A 1 197 ? -4.172 9.395 -21.640 1.00 97.88 197 LEU A CA 1
ATOM 1564 C C . LEU A 1 197 ? -4.356 8.786 -23.033 1.00 97.88 197 LEU A C 1
ATOM 1566 O O . LEU A 1 197 ? -4.886 7.679 -23.204 1.00 97.88 197 LEU A O 1
ATOM 1570 N N . GLU A 1 198 ? -3.868 9.513 -24.036 1.00 97.12 198 GLU A N 1
ATOM 1571 C CA . GLU A 1 198 ? -3.817 9.032 -25.410 1.00 97.12 198 GLU A CA 1
ATOM 1572 C C . GLU A 1 198 ? -2.905 7.806 -25.523 1.00 97.12 198 GLU A C 1
ATOM 1574 O O . GLU A 1 198 ? -1.826 7.778 -24.941 1.00 97.12 198 GLU A O 1
ATOM 1579 N N . ARG A 1 199 ? -3.318 6.795 -26.290 1.00 97.44 199 ARG A N 1
ATOM 1580 C CA . ARG A 1 199 ? -2.603 5.520 -26.435 1.00 97.44 199 ARG A CA 1
ATOM 1581 C C . ARG A 1 199 ? -2.439 5.153 -27.905 1.00 97.44 199 ARG A C 1
ATOM 1583 O O . ARG A 1 199 ? -3.300 5.466 -28.723 1.00 97.44 199 ARG A O 1
ATOM 1590 N N . TYR A 1 200 ? -1.376 4.422 -28.230 1.00 97.62 200 TYR A N 1
ATOM 1591 C CA . TYR A 1 200 ? -1.141 3.868 -29.564 1.00 97.62 200 TYR A CA 1
ATOM 1592 C C . TYR A 1 200 ? -1.063 2.345 -29.495 1.00 97.62 200 TYR A C 1
ATOM 1594 O O . TYR A 1 200 ? -0.205 1.795 -28.811 1.00 97.62 200 TYR A O 1
ATOM 1602 N N . ARG A 1 201 ? -1.978 1.647 -30.182 1.00 96.88 201 ARG A N 1
ATOM 1603 C CA . ARG A 1 201 ? -2.085 0.169 -30.147 1.00 96.88 201 ARG A CA 1
ATOM 1604 C C . ARG A 1 201 ? -2.078 -0.400 -28.715 1.00 96.88 201 ARG A C 1
ATOM 1606 O O . ARG A 1 201 ? -1.419 -1.392 -28.427 1.00 96.88 201 ARG A O 1
ATOM 1613 N N . GLY A 1 202 ? -2.780 0.292 -27.817 1.00 96.81 202 GLY A N 1
ATOM 1614 C CA . GLY A 1 202 ? -2.867 -0.031 -26.391 1.00 96.81 202 GLY A CA 1
ATOM 1615 C C . GLY A 1 202 ? -1.657 0.367 -25.541 1.00 96.81 202 GLY A C 1
ATOM 1616 O O . GLY A 1 202 ? -1.767 0.328 -24.320 1.00 96.81 202 GLY A O 1
ATOM 1617 N N . HIS A 1 203 ? -0.549 0.813 -26.139 1.00 97.88 203 HIS A N 1
ATOM 1618 C CA . HIS A 1 203 ? 0.602 1.349 -25.416 1.00 97.88 203 HIS A CA 1
ATOM 1619 C C . HIS A 1 203 ? 0.380 2.796 -24.987 1.00 97.88 203 HIS A C 1
ATOM 1621 O O . HIS A 1 203 ? -0.138 3.614 -25.753 1.00 97.88 203 HIS A O 1
ATOM 1627 N N . PHE A 1 204 ? 0.832 3.116 -23.778 1.00 97.62 204 PHE A N 1
ATOM 1628 C CA . PHE A 1 204 ? 1.053 4.494 -23.362 1.00 97.62 204 PHE A CA 1
ATOM 1629 C C . PHE A 1 204 ? 2.294 5.046 -24.081 1.00 97.62 204 PHE A C 1
ATOM 1631 O O . PHE A 1 204 ? 3.274 4.331 -24.298 1.00 97.62 204 PHE A O 1
ATOM 1638 N N . LEU A 1 205 ? 2.228 6.310 -24.484 1.00 97.00 205 LEU A N 1
ATOM 1639 C CA . LEU A 1 205 ? 3.323 7.044 -25.106 1.00 97.00 205 LEU A CA 1
ATOM 1640 C C . LEU A 1 205 ? 4.370 7.415 -24.052 1.00 97.00 205 LEU A C 1
ATOM 1642 O O . LEU A 1 205 ? 4.085 7.464 -22.858 1.00 97.00 205 LEU A O 1
ATOM 1646 N N . ASN A 1 206 ? 5.593 7.664 -24.506 1.00 93.44 206 ASN A N 1
ATOM 1647 C CA . ASN A 1 206 ? 6.757 7.826 -23.638 1.00 93.44 206 ASN A CA 1
ATOM 1648 C C . ASN A 1 206 ? 6.620 9.003 -22.662 1.00 93.44 206 ASN A C 1
ATOM 1650 O O . ASN A 1 206 ? 7.039 8.904 -21.515 1.00 93.44 206 ASN A O 1
ATOM 1654 N N . TRP A 1 207 ? 5.991 10.097 -23.095 1.00 95.06 207 TRP A N 1
ATOM 1655 C CA . TRP A 1 207 ? 5.891 11.305 -22.288 1.00 95.06 207 TRP A CA 1
ATOM 1656 C C . TRP A 1 207 ? 4.532 11.986 -22.396 1.00 95.06 207 TRP A C 1
ATOM 1658 O O . TRP A 1 207 ? 4.028 12.206 -23.498 1.00 95.06 207 TRP A O 1
ATOM 1668 N N . TYR A 1 208 ? 4.001 12.412 -21.251 1.00 96.25 208 TYR A N 1
ATOM 1669 C CA . TYR A 1 208 ? 2.804 13.250 -21.142 1.00 96.25 208 TYR A CA 1
ATOM 1670 C C . TYR A 1 208 ? 3.054 14.422 -20.212 1.00 96.25 208 TYR A C 1
ATOM 1672 O O . TYR A 1 208 ? 3.742 14.253 -19.214 1.00 96.25 208 TYR A O 1
ATOM 1680 N N . HIS A 1 209 ? 2.448 15.574 -20.478 1.00 95.31 209 HIS A N 1
ATOM 1681 C CA . HIS A 1 209 ? 2.363 16.661 -19.504 1.00 95.31 209 HIS A CA 1
ATOM 1682 C C . HIS A 1 209 ? 1.418 16.293 -18.355 1.00 95.31 209 HIS A C 1
ATOM 1684 O O . HIS A 1 209 ? 0.257 15.965 -18.601 1.00 95.31 209 HIS A O 1
ATOM 1690 N N . THR A 1 210 ? 1.865 16.418 -17.103 1.00 92.75 210 THR A N 1
ATOM 1691 C CA . THR A 1 210 ? 1.024 16.087 -15.936 1.00 92.75 210 THR A CA 1
ATOM 1692 C C . THR A 1 210 ? -0.105 17.092 -15.729 1.00 92.75 210 THR A C 1
ATOM 1694 O O . THR A 1 210 ? -1.175 16.688 -15.316 1.00 92.75 210 THR A O 1
ATOM 1697 N N . HIS A 1 211 ? 0.054 18.361 -16.126 1.00 92.81 211 HIS A N 1
ATOM 1698 C CA . HIS A 1 211 ? -0.991 19.394 -15.996 1.00 92.81 211 HIS A CA 1
ATOM 1699 C C . HIS A 1 211 ? -2.049 19.410 -17.111 1.00 92.81 211 HIS A C 1
ATOM 1701 O O . HIS A 1 211 ? -3.058 20.107 -17.000 1.00 92.81 211 HIS A O 1
ATOM 1707 N N . THR A 1 212 ? -1.814 18.733 -18.235 1.00 94.81 212 THR A N 1
ATOM 1708 C CA . THR A 1 212 ? -2.731 18.791 -19.391 1.00 94.81 212 THR A CA 1
ATOM 1709 C C . THR A 1 212 ? -3.108 17.425 -19.936 1.00 94.81 212 THR A C 1
ATOM 1711 O O . THR A 1 212 ? -4.036 17.342 -20.737 1.00 94.81 212 THR A O 1
ATOM 1714 N N . LEU A 1 213 ? -2.408 16.363 -19.519 1.00 96.12 213 LEU A N 1
ATOM 1715 C CA . LEU A 1 213 ? -2.523 15.000 -20.042 1.00 96.12 213 LEU A CA 1
ATOM 1716 C C . LEU A 1 213 ? -2.164 14.865 -21.534 1.00 96.12 213 LEU A C 1
ATOM 1718 O O . LEU A 1 213 ? -2.329 13.794 -22.118 1.00 96.12 213 LEU A O 1
ATOM 1722 N N . ALA A 1 214 ? -1.653 15.932 -22.156 1.00 96.31 214 ALA A N 1
ATOM 1723 C CA . ALA A 1 214 ? -1.265 15.928 -23.558 1.00 96.31 214 ALA A CA 1
ATOM 1724 C C . ALA A 1 214 ? 0.054 15.160 -23.751 1.00 96.31 214 ALA A C 1
ATOM 1726 O O . ALA A 1 214 ? 0.994 15.375 -22.974 1.00 96.31 214 ALA A O 1
ATOM 1727 N N . PRO A 1 215 ? 0.163 14.297 -24.777 1.00 96.25 215 PRO A N 1
ATOM 1728 C CA . PRO A 1 215 ? 1.425 13.645 -25.096 1.00 96.25 215 PRO A CA 1
ATOM 1729 C C . PRO A 1 215 ? 2.452 14.662 -25.604 1.00 96.25 215 PRO A C 1
ATOM 1731 O O . PRO A 1 215 ? 2.109 15.600 -26.327 1.00 96.25 215 PRO A O 1
ATOM 1734 N N . LEU A 1 216 ? 3.718 14.466 -25.239 1.00 93.62 216 LEU A N 1
ATOM 1735 C CA . LEU A 1 216 ? 4.820 15.284 -25.742 1.00 93.62 216 LEU A CA 1
ATOM 1736 C C . LEU A 1 216 ? 5.331 14.756 -27.086 1.00 93.62 216 LEU A C 1
ATOM 1738 O O . LEU A 1 216 ? 5.438 13.539 -27.253 1.00 93.62 216 LEU A O 1
ATOM 1742 N N . PRO A 1 217 ? 5.709 15.646 -28.020 1.00 90.56 217 PRO A N 1
ATOM 1743 C CA . PRO A 1 217 ? 6.447 15.249 -29.206 1.00 90.56 217 PRO A CA 1
ATOM 1744 C C . PRO A 1 217 ? 7.906 14.873 -28.851 1.00 90.56 217 PRO A C 1
ATOM 1746 O O . PRO A 1 217 ? 8.501 15.493 -27.962 1.00 90.56 217 PRO A O 1
ATOM 1749 N N . PRO A 1 218 ? 8.516 13.909 -29.563 1.00 91.00 218 PRO A N 1
ATOM 1750 C CA . PRO A 1 218 ? 7.870 13.048 -30.549 1.00 91.00 218 PRO A CA 1
ATOM 1751 C C . PRO A 1 218 ? 6.946 12.034 -29.866 1.00 91.00 218 PRO A C 1
ATOM 1753 O O . PRO A 1 218 ? 7.292 11.450 -28.835 1.00 91.00 218 PRO A O 1
ATOM 1756 N N . ARG A 1 219 ? 5.781 11.781 -30.468 1.00 94.31 219 ARG A N 1
ATOM 1757 C CA . ARG A 1 219 ? 4.884 10.715 -30.008 1.00 94.31 219 ARG A CA 1
ATOM 1758 C C . ARG A 1 219 ? 5.563 9.364 -30.216 1.00 94.31 219 ARG A C 1
ATOM 1760 O O . ARG A 1 219 ? 5.646 8.863 -31.334 1.00 94.31 219 ARG A O 1
ATOM 1767 N N . TYR A 1 220 ? 6.055 8.777 -29.134 1.00 95.44 220 TYR A N 1
ATOM 1768 C CA . TYR A 1 220 ? 6.918 7.600 -29.182 1.00 95.44 220 TYR A CA 1
ATOM 1769 C C . TYR A 1 220 ? 6.389 6.488 -28.277 1.00 95.44 220 TYR A C 1
ATOM 1771 O O . TYR A 1 220 ? 5.998 6.749 -27.140 1.00 95.44 220 TYR A O 1
ATOM 1779 N N . VAL A 1 221 ? 6.393 5.249 -28.766 1.00 96.75 221 VAL A N 1
ATOM 1780 C CA . VAL A 1 221 ? 6.114 4.050 -27.966 1.00 96.75 221 VAL A CA 1
ATOM 1781 C C . VAL A 1 221 ? 7.435 3.391 -27.607 1.00 96.75 221 VAL A C 1
ATOM 1783 O O . VAL A 1 221 ? 8.130 2.887 -28.482 1.00 96.75 221 VAL A O 1
ATOM 1786 N N . SER A 1 222 ? 7.758 3.376 -26.317 1.00 93.88 222 SER A N 1
ATOM 1787 C CA . SER A 1 222 ? 8.950 2.724 -25.773 1.00 93.88 222 SER A CA 1
ATOM 1788 C C . SER A 1 222 ? 8.627 1.286 -25.380 1.00 93.88 222 SER A C 1
ATOM 1790 O O . SER A 1 222 ? 7.702 1.046 -24.592 1.00 93.88 222 SER A O 1
ATOM 1792 N N . THR A 1 223 ? 9.389 0.325 -25.907 1.00 92.56 223 THR A N 1
ATOM 1793 C CA . THR A 1 223 ? 9.270 -1.088 -25.516 1.00 92.56 223 THR A CA 1
ATOM 1794 C C . THR A 1 223 ? 9.593 -1.257 -24.036 1.00 92.56 223 THR A C 1
ATOM 1796 O O . THR A 1 223 ? 8.868 -1.958 -23.332 1.00 92.56 223 THR A O 1
ATOM 1799 N N . VAL A 1 224 ? 10.644 -0.586 -23.557 1.00 89.69 224 VAL A N 1
ATOM 1800 C CA . VAL A 1 224 ? 11.124 -0.702 -22.173 1.00 89.69 224 VAL A CA 1
ATOM 1801 C C . VAL A 1 224 ? 10.100 -0.141 -21.196 1.00 89.69 224 VAL A C 1
ATOM 1803 O O . VAL A 1 224 ? 9.734 -0.820 -20.239 1.00 89.69 224 VAL A O 1
ATOM 1806 N N . ASP A 1 225 ? 9.567 1.054 -21.460 1.00 93.00 225 ASP A N 1
ATOM 1807 C CA . ASP A 1 225 ? 8.589 1.663 -20.552 1.00 93.00 225 ASP A CA 1
ATOM 1808 C C . ASP A 1 225 ? 7.266 0.896 -20.551 1.00 93.00 225 ASP A C 1
ATOM 1810 O O . ASP A 1 225 ? 6.661 0.695 -19.497 1.00 93.00 225 ASP A O 1
ATOM 1814 N N . SER A 1 226 ? 6.847 0.395 -21.717 1.00 95.12 226 SER A N 1
ATOM 1815 C CA . SER A 1 226 ? 5.680 -0.485 -21.819 1.00 95.12 226 SER A CA 1
ATOM 1816 C C . SER A 1 226 ? 5.889 -1.788 -21.043 1.00 95.12 226 SER A C 1
ATOM 1818 O O . SER A 1 226 ? 4.977 -2.244 -20.356 1.00 95.12 226 SER A O 1
ATOM 1820 N N . GLY A 1 227 ? 7.080 -2.388 -21.129 1.00 92.81 227 GLY A N 1
ATOM 1821 C CA . GLY A 1 227 ? 7.441 -3.612 -20.412 1.00 92.81 227 GLY A CA 1
ATOM 1822 C C . GLY A 1 227 ? 7.485 -3.419 -18.894 1.00 92.81 227 GLY A C 1
ATOM 1823 O O . GLY A 1 227 ? 6.905 -4.215 -18.151 1.00 92.81 227 GLY A O 1
ATOM 1824 N N . ASN A 1 228 ? 8.087 -2.322 -18.427 1.00 92.81 228 ASN A N 1
ATOM 1825 C CA . ASN A 1 228 ? 8.103 -1.950 -17.011 1.00 92.81 228 ASN A CA 1
ATOM 1826 C C . ASN A 1 228 ? 6.684 -1.735 -16.475 1.00 92.81 228 ASN A C 1
ATOM 1828 O O . ASN A 1 228 ? 6.319 -2.310 -15.445 1.00 92.81 228 ASN A O 1
ATOM 1832 N N . LEU A 1 229 ? 5.857 -0.966 -17.192 1.00 96.38 229 LEU A N 1
ATOM 1833 C CA . LEU A 1 229 ? 4.461 -0.753 -16.818 1.00 96.38 229 LEU A CA 1
ATOM 1834 C C . LEU A 1 229 ? 3.683 -2.074 -16.795 1.00 96.38 229 LEU A C 1
ATOM 1836 O O . LEU A 1 229 ? 2.953 -2.332 -15.842 1.00 96.38 229 LEU A O 1
ATOM 1840 N N . ALA A 1 230 ? 3.868 -2.938 -17.796 1.00 96.19 230 ALA A N 1
ATOM 1841 C CA . ALA A 1 230 ? 3.245 -4.258 -17.853 1.00 96.19 230 ALA A CA 1
ATOM 1842 C C . ALA A 1 230 ? 3.564 -5.102 -16.607 1.00 96.19 230 ALA A C 1
ATOM 1844 O O . ALA A 1 230 ? 2.652 -5.656 -15.988 1.00 96.19 230 ALA A O 1
ATOM 1845 N N . GLY A 1 231 ? 4.838 -5.159 -16.205 1.00 95.50 231 GLY A N 1
ATOM 1846 C CA . GLY A 1 231 ? 5.260 -5.846 -14.983 1.00 95.50 231 GLY A CA 1
ATOM 1847 C C . GLY A 1 231 ? 4.623 -5.249 -13.725 1.00 95.50 231 GLY A C 1
ATOM 1848 O O . GLY A 1 231 ? 4.112 -5.986 -12.879 1.00 95.50 231 GLY A O 1
ATOM 1849 N N . CYS A 1 232 ? 4.577 -3.917 -13.638 1.00 97.88 232 CYS A N 1
ATOM 1850 C CA . CYS A 1 232 ? 3.960 -3.208 -12.518 1.00 97.88 232 CYS A CA 1
ATOM 1851 C C . CYS A 1 232 ? 2.451 -3.467 -12.417 1.00 97.88 232 CYS A C 1
ATOM 1853 O O . CYS A 1 232 ? 1.956 -3.745 -11.329 1.00 97.88 232 CYS A O 1
ATOM 1855 N N . LEU A 1 233 ? 1.723 -3.445 -13.537 1.00 98.50 233 LEU A N 1
ATOM 1856 C CA . LEU A 1 233 ? 0.282 -3.718 -13.578 1.00 98.50 233 LEU A CA 1
ATOM 1857 C C . LEU A 1 233 ? -0.038 -5.146 -13.122 1.00 98.50 233 LEU A C 1
ATOM 1859 O O . LEU A 1 233 ? -0.989 -5.355 -12.371 1.00 98.50 233 LEU A O 1
ATOM 1863 N N . LEU A 1 234 ? 0.768 -6.132 -13.529 1.00 97.88 234 LEU A N 1
ATOM 1864 C CA . LEU A 1 234 ? 0.597 -7.518 -13.089 1.00 97.88 234 LEU A CA 1
ATOM 1865 C C . LEU A 1 234 ? 0.857 -7.682 -11.588 1.00 97.88 234 LEU A C 1
ATOM 1867 O O . LEU A 1 234 ? 0.080 -8.354 -10.908 1.00 97.88 234 LEU A O 1
ATOM 1871 N N . ALA A 1 235 ? 1.918 -7.066 -11.064 1.00 98.00 235 ALA A N 1
ATOM 1872 C CA . ALA A 1 235 ? 2.223 -7.102 -9.636 1.00 98.00 235 ALA A CA 1
ATOM 1873 C C . ALA A 1 235 ? 1.143 -6.384 -8.808 1.00 98.00 235 ALA A C 1
ATOM 1875 O O . ALA A 1 235 ? 0.644 -6.951 -7.834 1.00 98.00 235 ALA A O 1
ATOM 1876 N N . LEU A 1 236 ? 0.701 -5.198 -9.242 1.00 98.69 236 LEU A N 1
ATOM 1877 C CA . LEU A 1 236 ? -0.392 -4.460 -8.609 1.00 98.69 236 LEU A CA 1
ATOM 1878 C C . LEU A 1 236 ? -1.679 -5.286 -8.587 1.00 98.69 236 LEU A C 1
ATOM 1880 O O . LEU A 1 236 ? -2.316 -5.390 -7.543 1.00 98.69 236 LEU A O 1
ATOM 1884 N N . LYS A 1 237 ? -2.040 -5.919 -9.710 1.00 98.50 237 LYS A N 1
ATOM 1885 C CA . LYS A 1 237 ? -3.208 -6.801 -9.803 1.00 98.50 237 LYS A CA 1
ATOM 1886 C C . LYS A 1 237 ? -3.187 -7.879 -8.718 1.00 98.50 237 LYS A C 1
ATOM 1888 O O . LYS A 1 237 ? -4.208 -8.102 -8.073 1.00 98.50 237 LYS A O 1
ATOM 1893 N N . GLN A 1 238 ? -2.048 -8.550 -8.521 1.00 98.06 238 GLN A N 1
ATOM 1894 C CA . GLN A 1 238 ? -1.924 -9.578 -7.481 1.00 98.06 238 GLN A CA 1
ATOM 1895 C C . GLN A 1 238 ? -2.044 -8.983 -6.075 1.00 98.06 238 GLN A C 1
ATOM 1897 O O . GLN A 1 238 ? -2.738 -9.558 -5.243 1.00 98.06 238 GLN A O 1
ATOM 1902 N N . GLY A 1 239 ? -1.443 -7.815 -5.831 1.00 97.88 239 GLY A N 1
ATOM 1903 C CA . GLY A 1 239 ? -1.599 -7.095 -4.567 1.00 97.88 239 GLY A CA 1
ATOM 1904 C C . GLY A 1 239 ? -3.057 -6.751 -4.263 1.00 97.88 239 GLY A C 1
ATOM 1905 O O . GLY A 1 239 ? -3.554 -7.067 -3.188 1.00 97.88 239 GLY A O 1
ATOM 1906 N N . LEU A 1 240 ? -3.779 -6.195 -5.240 1.00 98.25 240 LEU A N 1
ATOM 1907 C CA . LEU A 1 240 ? -5.198 -5.846 -5.116 1.00 98.25 240 LEU A CA 1
ATOM 1908 C C . LEU A 1 240 ? -6.093 -7.062 -4.838 1.00 98.25 240 LEU A C 1
ATOM 1910 O O . LEU A 1 240 ? -7.053 -6.947 -4.083 1.00 98.25 240 LEU A O 1
ATOM 1914 N N . LEU A 1 241 ? -5.778 -8.225 -5.419 1.00 97.50 241 LEU A N 1
ATOM 1915 C CA . LEU A 1 241 ? -6.500 -9.476 -5.151 1.00 97.50 241 LEU A CA 1
ATOM 1916 C C . LEU A 1 241 ? -6.220 -10.042 -3.752 1.00 97.50 241 LEU A C 1
ATOM 1918 O O . LEU A 1 241 ? -7.042 -10.797 -3.241 1.00 97.50 241 LEU A O 1
ATOM 1922 N N . ALA A 1 242 ? -5.090 -9.690 -3.135 1.00 96.56 242 ALA A N 1
ATOM 1923 C CA . ALA A 1 242 ? -4.751 -10.117 -1.781 1.00 96.56 242 ALA A CA 1
ATOM 1924 C C . ALA A 1 242 ? -5.435 -9.260 -0.700 1.00 96.56 242 ALA A C 1
ATOM 1926 O O . ALA A 1 242 ? -5.793 -9.796 0.346 1.00 96.56 242 ALA A O 1
ATOM 1927 N N . LEU A 1 243 ? -5.678 -7.965 -0.961 1.00 96.00 243 LEU A N 1
ATOM 1928 C CA . LEU A 1 243 ? -6.250 -7.017 0.014 1.00 96.00 243 LEU A CA 1
ATOM 1929 C C . LEU A 1 243 ? -7.531 -7.499 0.721 1.00 96.00 243 LEU A C 1
ATOM 1931 O O . LEU A 1 243 ? -7.612 -7.321 1.936 1.00 96.00 243 LEU A O 1
ATOM 1935 N N . PRO A 1 244 ? -8.523 -8.114 0.039 1.00 96.69 244 PRO A N 1
ATOM 1936 C CA . PRO A 1 244 ? -9.721 -8.626 0.706 1.00 96.69 244 PRO A CA 1
ATOM 1937 C C . PRO A 1 244 ? -9.422 -9.614 1.839 1.00 96.69 244 PRO A C 1
ATOM 1939 O O . PRO A 1 244 ? -10.171 -9.674 2.809 1.00 96.69 244 PRO A O 1
ATOM 1942 N N . HIS A 1 245 ? -8.326 -10.365 1.715 1.00 95.69 245 HIS A N 1
ATOM 1943 C CA . HIS A 1 245 ? -7.938 -11.442 2.621 1.00 95.69 245 HIS A CA 1
ATOM 1944 C C . HIS A 1 245 ? -6.949 -10.999 3.709 1.00 95.69 245 HIS A C 1
ATOM 1946 O O . HIS A 1 245 ? -6.561 -11.809 4.551 1.00 95.69 245 HIS A O 1
ATOM 1952 N N . GLU A 1 246 ? -6.539 -9.730 3.707 1.00 93.62 246 GLU A N 1
ATOM 1953 C CA . GLU A 1 246 ? -5.690 -9.151 4.745 1.00 93.62 246 GLU A CA 1
ATOM 1954 C C . GLU A 1 246 ? -6.528 -8.733 5.966 1.00 93.62 246 GLU A C 1
ATOM 1956 O O . GLU A 1 246 ? -7.672 -8.282 5.817 1.00 93.62 246 GLU A O 1
ATOM 1961 N N . PRO A 1 247 ? -5.976 -8.839 7.189 1.00 93.62 247 PRO A N 1
ATOM 1962 C CA . PRO A 1 247 ? -6.623 -8.286 8.369 1.00 93.62 247 PRO A CA 1
ATOM 1963 C C . PRO A 1 247 ? -6.710 -6.757 8.261 1.00 93.62 247 PRO A C 1
ATOM 1965 O O . PRO A 1 247 ? -5.790 -6.109 7.767 1.00 93.62 247 PRO A O 1
ATOM 1968 N N . ILE A 1 248 ? -7.797 -6.163 8.757 1.00 94.25 248 ILE A N 1
ATOM 1969 C CA . ILE A 1 248 ? -7.988 -4.701 8.763 1.00 94.25 248 ILE A CA 1
ATOM 1970 C C . ILE A 1 248 ? -7.014 -4.043 9.743 1.00 94.25 248 ILE A C 1
ATOM 1972 O O . ILE A 1 248 ? -6.299 -3.100 9.402 1.00 94.25 248 ILE A O 1
ATOM 1976 N N . LEU A 1 249 ? -6.948 -4.573 10.965 1.00 93.12 249 LEU A N 1
ATOM 1977 C CA . LEU A 1 249 ? -5.959 -4.162 11.952 1.00 93.12 249 LEU A CA 1
ATOM 1978 C C . LEU A 1 249 ? -4.625 -4.849 11.640 1.00 93.12 249 LEU A C 1
ATOM 1980 O O . LEU A 1 249 ? -4.480 -6.059 11.813 1.00 93.12 249 LEU A O 1
ATOM 1984 N N . ARG A 1 250 ? -3.631 -4.067 11.204 1.00 94.50 250 ARG A N 1
ATOM 1985 C CA . ARG A 1 250 ? -2.306 -4.555 10.779 1.00 94.50 250 ARG A CA 1
ATOM 1986 C C . ARG A 1 250 ? -1.197 -3.981 11.652 1.00 94.50 250 ARG A C 1
ATOM 1988 O O . ARG A 1 250 ? -1.109 -2.763 11.813 1.00 94.50 250 ARG A O 1
ATOM 1995 N N . TRP A 1 251 ? -0.272 -4.829 12.113 1.00 96.50 251 TRP A N 1
ATOM 1996 C CA . TRP A 1 251 ? 0.948 -4.377 12.806 1.00 96.50 251 TRP A CA 1
ATOM 1997 C C . TRP A 1 251 ? 1.767 -3.410 11.940 1.00 96.50 251 TRP A C 1
ATOM 1999 O O . TRP A 1 251 ? 2.397 -2.482 12.436 1.00 96.50 251 TRP A O 1
ATOM 2009 N N . GLN A 1 252 ? 1.713 -3.589 10.622 1.00 96.75 252 GLN A N 1
ATOM 2010 C CA . GLN A 1 252 ? 2.369 -2.750 9.632 1.00 96.75 252 GLN A CA 1
ATOM 2011 C C . GLN A 1 252 ? 2.007 -1.272 9.829 1.00 96.75 252 GLN A C 1
ATOM 2013 O O . GLN A 1 252 ? 2.901 -0.440 9.746 1.00 96.75 252 GLN A O 1
ATOM 2018 N N . ARG A 1 253 ? 0.753 -0.933 10.176 1.00 96.50 253 ARG A N 1
ATOM 2019 C CA . ARG A 1 253 ? 0.321 0.459 10.428 1.00 96.50 253 ARG A CA 1
ATOM 2020 C C . ARG A 1 253 ? 1.061 1.077 11.616 1.00 96.50 253 ARG A C 1
ATOM 2022 O O . ARG A 1 253 ? 1.539 2.206 11.523 1.00 96.50 253 ARG A O 1
ATOM 2029 N N . TRP A 1 254 ? 1.234 0.307 12.688 1.00 97.88 254 TRP A N 1
ATOM 2030 C CA . TRP A 1 254 ? 2.036 0.699 13.848 1.00 97.88 254 TRP A CA 1
ATOM 2031 C C . TRP A 1 254 ? 3.521 0.797 13.512 1.00 97.88 254 TRP A C 1
ATOM 2033 O O . TRP A 1 254 ? 4.177 1.760 13.894 1.00 97.88 254 TRP A O 1
ATOM 2043 N N . GLN A 1 255 ? 4.052 -0.150 12.740 1.00 97.56 255 GLN A N 1
ATOM 2044 C CA . GLN A 1 255 ? 5.435 -0.097 12.281 1.00 97.56 255 GLN A CA 1
ATOM 2045 C C . GLN A 1 255 ? 5.697 1.135 11.394 1.00 97.56 255 GLN A C 1
ATOM 2047 O O . GLN A 1 255 ? 6.728 1.781 11.545 1.00 97.56 255 GLN A O 1
ATOM 2052 N N . GLY A 1 256 ? 4.764 1.500 10.514 1.00 97.88 256 GLY A N 1
ATOM 2053 C CA . GLY A 1 256 ? 4.842 2.724 9.721 1.00 97.88 256 GLY A CA 1
ATOM 2054 C C . GLY A 1 256 ? 4.809 3.985 10.589 1.00 97.88 256 GLY A C 1
ATOM 2055 O O . GLY A 1 256 ? 5.525 4.939 10.298 1.00 97.88 256 GLY A O 1
ATOM 2056 N N . LEU A 1 257 ? 4.018 3.992 11.669 1.00 98.06 257 LEU A N 1
ATOM 2057 C CA . LEU A 1 257 ? 4.009 5.083 12.650 1.00 98.06 257 LEU A CA 1
ATOM 2058 C C . LEU A 1 257 ? 5.361 5.188 13.366 1.00 98.06 257 LEU A C 1
ATOM 2060 O O . LEU A 1 257 ? 5.875 6.291 13.537 1.00 98.06 257 LEU A O 1
ATOM 2064 N N . LEU A 1 258 ? 5.958 4.053 13.744 1.00 98.06 258 LEU A N 1
ATOM 2065 C CA . LEU A 1 258 ? 7.295 4.009 14.337 1.00 98.06 258 LEU A CA 1
ATOM 2066 C C . LEU A 1 258 ? 8.360 4.572 13.391 1.00 98.06 258 LEU A C 1
ATOM 2068 O O . LEU A 1 258 ? 9.230 5.302 13.853 1.00 98.06 258 LEU A O 1
ATOM 2072 N N . ASP A 1 259 ? 8.275 4.291 12.088 1.00 98.12 259 ASP A N 1
ATOM 2073 C CA . ASP A 1 259 ? 9.202 4.859 11.103 1.00 98.12 259 ASP A CA 1
ATOM 2074 C C . ASP A 1 259 ? 9.098 6.397 11.067 1.00 98.12 259 ASP A C 1
ATOM 2076 O O . ASP A 1 259 ? 10.118 7.089 11.084 1.00 98.12 259 ASP A O 1
ATOM 2080 N N . THR A 1 260 ? 7.873 6.940 11.072 1.00 97.81 260 THR A N 1
ATOM 2081 C CA . THR A 1 260 ? 7.615 8.391 11.113 1.00 97.81 260 THR A CA 1
ATOM 2082 C C . THR A 1 260 ? 8.096 9.016 12.430 1.00 97.81 260 THR A C 1
ATOM 2084 O O . THR A 1 260 ? 8.732 10.070 12.414 1.00 97.81 260 THR A O 1
ATOM 2087 N N . LEU A 1 261 ? 7.845 8.361 13.569 1.00 97.00 261 LEU A N 1
ATOM 2088 C CA . LEU A 1 261 ? 8.313 8.804 14.887 1.00 97.00 261 LEU A CA 1
ATOM 2089 C C . LEU A 1 261 ? 9.842 8.805 14.981 1.00 97.00 261 LEU A C 1
ATOM 2091 O O . LEU A 1 261 ? 10.401 9.740 15.546 1.00 97.00 261 LEU A O 1
ATOM 2095 N N . SER A 1 262 ? 10.524 7.807 14.409 1.00 96.00 262 SER A N 1
ATOM 2096 C CA . SER A 1 262 ? 11.989 7.781 14.379 1.00 96.00 262 SER A CA 1
ATOM 2097 C C . SER A 1 262 ? 12.560 8.953 13.576 1.00 96.00 262 SER A C 1
ATOM 2099 O O . SER A 1 262 ? 13.542 9.546 14.002 1.00 96.00 262 SER A O 1
ATOM 2101 N N . ILE A 1 263 ? 11.941 9.336 12.453 1.00 96.38 263 ILE A N 1
ATOM 2102 C CA . ILE A 1 263 ? 12.384 10.510 11.678 1.00 96.38 263 ILE A CA 1
ATOM 2103 C C . ILE A 1 263 ? 12.134 11.816 12.449 1.00 96.38 263 ILE A C 1
ATOM 2105 O O . ILE A 1 263 ? 12.971 12.722 12.432 1.00 96.38 263 ILE A O 1
ATOM 2109 N N . LEU A 1 264 ? 11.002 11.919 13.154 1.00 95.69 264 LEU A N 1
ATOM 2110 C CA . LEU A 1 264 ? 10.737 13.062 14.028 1.00 95.69 264 LEU A CA 1
ATOM 2111 C C . LEU A 1 264 ? 11.778 13.148 15.155 1.00 95.69 264 LEU A C 1
ATOM 2113 O O . LEU A 1 264 ? 12.279 14.235 15.417 1.00 95.69 264 LEU A O 1
ATOM 2117 N N . ALA A 1 265 ? 12.141 12.019 15.770 1.00 93.62 265 ALA A N 1
ATOM 2118 C CA . ALA A 1 265 ? 13.178 11.962 16.799 1.00 93.62 265 ALA A CA 1
ATOM 2119 C C . ALA A 1 265 ? 14.556 12.390 16.261 1.00 93.62 265 ALA A C 1
ATOM 2121 O O . ALA A 1 265 ? 15.198 13.233 16.881 1.00 93.62 265 ALA A O 1
ATOM 2122 N N . GLU A 1 266 ? 14.964 11.917 15.074 1.00 92.00 266 GLU A N 1
ATOM 2123 C CA . GLU A 1 266 ? 16.197 12.370 14.399 1.00 92.00 266 GLU A CA 1
ATOM 2124 C C . GLU A 1 266 ? 16.214 13.901 14.227 1.00 92.00 266 GLU A C 1
ATOM 2126 O O . GLU A 1 266 ? 17.206 14.558 14.532 1.00 92.00 266 GLU A O 1
ATOM 2131 N N . THR A 1 267 ? 15.079 14.481 13.818 1.00 89.44 267 THR A N 1
ATOM 2132 C CA . THR A 1 267 ? 14.936 15.936 13.613 1.00 89.44 267 THR A CA 1
ATOM 2133 C C . THR A 1 267 ? 15.052 16.733 14.924 1.00 89.44 267 THR A C 1
ATOM 2135 O O . THR A 1 267 ? 15.397 17.912 14.903 1.00 89.44 267 THR A O 1
ATOM 2138 N N . VAL A 1 268 ? 14.748 16.116 16.071 1.00 86.81 268 VAL A N 1
ATOM 2139 C CA . VAL A 1 268 ? 14.890 16.731 17.403 1.00 86.81 268 VAL A CA 1
ATOM 2140 C C . VAL A 1 268 ? 16.329 16.613 17.918 1.00 86.81 268 VAL A C 1
ATOM 2142 O O . VAL A 1 268 ? 16.829 17.546 18.544 1.00 86.81 268 VAL A O 1
ATOM 2145 N N . GLU A 1 269 ? 17.009 15.496 17.647 1.00 81.81 269 GLU A N 1
ATOM 2146 C CA . GLU A 1 269 ? 18.376 15.233 18.118 1.00 81.81 269 GLU A CA 1
ATOM 2147 C C . GLU A 1 269 ? 19.445 16.047 17.365 1.00 81.81 269 GLU A C 1
ATOM 2149 O O . GLU A 1 269 ? 20.376 16.551 17.995 1.00 81.81 269 GLU A O 1
ATOM 2154 N N . GLU A 1 270 ? 19.303 16.233 16.047 1.00 73.19 270 GLU A N 1
ATOM 2155 C CA . GLU A 1 270 ? 20.238 17.011 15.209 1.00 73.19 270 GLU A CA 1
ATOM 2156 C C . GLU A 1 270 ? 20.555 18.424 15.761 1.00 73.19 270 GLU A C 1
ATOM 2158 O O . GLU A 1 270 ? 21.738 18.742 15.950 1.00 73.19 270 GLU A O 1
ATOM 2163 N N . PRO A 1 271 ? 19.553 19.274 16.073 1.00 58.91 271 PRO A N 1
ATOM 2164 C CA . PRO A 1 271 ? 19.782 20.597 16.656 1.00 58.91 271 PRO A CA 1
ATOM 2165 C C . PRO A 1 271 ? 20.177 20.559 18.142 1.00 58.91 271 PRO A C 1
ATOM 2167 O O . PRO A 1 271 ? 20.876 21.460 18.599 1.00 58.91 271 PRO A O 1
ATOM 2170 N N . ALA A 1 272 ? 19.776 19.533 18.905 1.00 55.22 272 ALA A N 1
ATOM 2171 C CA . ALA A 1 272 ? 20.135 19.401 20.323 1.00 55.22 272 ALA A CA 1
ATOM 2172 C C . ALA A 1 272 ? 21.612 19.005 20.536 1.00 55.22 272 ALA A C 1
ATOM 2174 O O . ALA A 1 272 ? 22.184 19.292 21.587 1.00 55.22 272 ALA A O 1
ATOM 2175 N N . LEU A 1 273 ? 22.238 18.365 19.540 1.00 49.66 273 LEU A N 1
ATOM 2176 C CA . LEU A 1 273 ? 23.647 17.947 19.555 1.00 49.66 273 LEU A CA 1
ATOM 2177 C C . LEU A 1 273 ? 24.605 18.958 18.903 1.00 49.66 273 LEU A C 1
ATOM 2179 O O . LEU A 1 273 ? 25.820 18.839 19.075 1.00 49.66 273 LEU A O 1
ATOM 2183 N N . SER A 1 274 ? 24.080 19.952 18.182 1.00 44.16 274 SER A N 1
ATOM 2184 C CA . SER A 1 274 ? 24.868 20.935 17.431 1.00 44.16 274 SER A CA 1
ATOM 2185 C C . SER A 1 274 ? 24.597 22.361 17.925 1.00 44.16 274 SER A C 1
ATOM 2187 O O . SER A 1 274 ? 23.948 23.139 17.222 1.00 44.16 274 SER A O 1
ATOM 2189 N N . PRO A 1 275 ? 25.086 22.765 19.116 1.00 42.94 275 PRO A N 1
ATOM 2190 C CA . PRO A 1 275 ? 25.138 24.182 19.433 1.00 42.94 275 PRO A CA 1
ATOM 2191 C C . PRO A 1 275 ? 26.047 24.859 18.400 1.00 42.94 275 PRO A C 1
ATOM 2193 O O . PRO A 1 275 ? 27.084 24.313 18.018 1.00 42.94 275 PRO A O 1
ATOM 2196 N N . SER A 1 276 ? 25.630 26.030 17.922 1.00 40.34 276 SER A N 1
ATOM 2197 C CA . SER A 1 276 ? 26.379 26.918 17.028 1.00 40.34 276 SER A CA 1
ATOM 2198 C C . SER A 1 276 ? 27.900 26.776 17.165 1.00 40.34 276 SER A C 1
ATOM 2200 O O . SER A 1 276 ? 28.423 26.864 18.277 1.00 40.34 276 SER A O 1
ATOM 2202 N N . ALA A 1 277 ? 28.603 26.615 16.041 1.00 36.19 277 ALA A N 1
ATOM 2203 C CA . ALA A 1 277 ? 30.060 26.628 15.968 1.00 36.19 277 ALA A CA 1
ATOM 2204 C C . ALA A 1 277 ? 30.656 27.785 16.797 1.00 36.19 277 ALA A C 1
ATOM 2206 O O . ALA A 1 277 ? 30.628 28.946 16.392 1.00 36.19 277 ALA A O 1
ATOM 2207 N N . GLY A 1 278 ? 31.187 27.452 17.973 1.00 33.69 278 GLY A N 1
ATOM 2208 C CA . GLY A 1 278 ? 31.724 28.407 18.931 1.00 33.69 278 GLY A CA 1
ATOM 2209 C C . GLY A 1 278 ? 32.438 27.692 20.072 1.00 33.69 278 GLY A C 1
ATOM 2210 O O . GLY A 1 278 ? 31.813 27.278 21.037 1.00 33.69 278 GLY A O 1
ATOM 2211 N N . SER A 1 279 ? 33.765 27.596 19.945 1.00 32.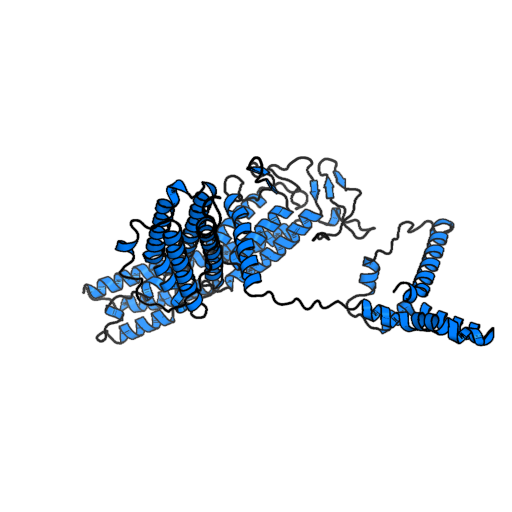25 279 SER A N 1
ATOM 2212 C CA . SER A 1 279 ? 34.759 27.212 20.965 1.00 32.25 279 SER A CA 1
ATOM 2213 C C . SER A 1 279 ? 34.628 25.825 21.612 1.00 32.25 279 SER A C 1
ATOM 2215 O O . SER A 1 279 ? 33.706 25.520 22.357 1.00 32.25 279 SER A O 1
ATOM 2217 N N . GLY A 1 280 ? 35.637 24.993 21.347 1.00 36.59 280 GLY A N 1
ATOM 2218 C CA . GLY A 1 280 ? 35.719 23.624 21.828 1.00 36.59 280 GLY A CA 1
ATOM 2219 C C . GLY A 1 280 ? 35.861 23.486 23.341 1.00 36.59 280 GLY A C 1
ATOM 2220 O O . GLY A 1 280 ? 36.642 24.185 23.976 1.00 36.59 280 GLY A O 1
ATOM 2221 N N . GLN A 1 281 ? 35.172 22.483 23.869 1.00 27.33 281 GLN A N 1
ATOM 2222 C CA . GLN A 1 281 ? 35.659 21.541 24.872 1.00 27.33 281 GLN A CA 1
ATOM 2223 C C . GLN A 1 281 ? 34.613 20.432 24.980 1.00 27.33 281 GLN A C 1
ATOM 2225 O O . GLN A 1 281 ? 33.443 20.695 25.233 1.00 27.33 281 GLN A O 1
ATOM 2230 N N . ALA A 1 282 ? 35.028 19.189 24.751 1.00 36.12 282 ALA A N 1
ATOM 2231 C CA . ALA A 1 282 ? 34.184 18.031 25.006 1.00 36.12 282 ALA A CA 1
ATOM 2232 C C . ALA A 1 282 ? 34.055 17.812 26.521 1.00 36.12 282 ALA A C 1
ATOM 2234 O O . ALA A 1 282 ? 35.082 17.822 27.207 1.00 36.12 282 ALA A O 1
ATOM 2235 N N . PRO A 1 283 ? 32.859 17.490 27.039 1.00 33.19 283 PRO A N 1
ATOM 2236 C CA . PRO A 1 283 ? 32.754 16.755 28.282 1.00 33.19 283 PRO A CA 1
ATOM 2237 C C . PRO A 1 283 ? 32.208 15.352 28.019 1.00 33.19 283 PRO A C 1
ATOM 2239 O O . PRO A 1 283 ? 31.101 15.140 27.533 1.00 33.19 283 PRO A O 1
ATOM 2242 N N . SER A 1 284 ? 33.019 14.375 28.403 1.00 33.75 284 SER A N 1
ATOM 2243 C CA . SER A 1 284 ? 32.616 13.011 28.715 1.00 33.75 284 SER A CA 1
ATOM 2244 C C . SER A 1 284 ? 31.609 12.990 29.872 1.00 33.75 284 SER A C 1
ATOM 2246 O O . SER A 1 284 ? 31.933 13.508 30.941 1.00 33.75 284 SER A O 1
ATOM 2248 N N . ALA A 1 285 ? 30.465 12.312 29.732 1.00 27.55 285 ALA A N 1
ATOM 2249 C CA . ALA A 1 285 ? 29.727 11.814 30.896 1.00 27.55 285 ALA A CA 1
ATOM 2250 C C . ALA A 1 285 ? 28.841 10.595 30.586 1.00 27.55 285 ALA A C 1
ATOM 2252 O O . ALA A 1 285 ? 28.015 10.578 29.682 1.00 27.55 285 ALA A O 1
ATOM 2253 N N . SER A 1 286 ? 29.056 9.585 31.420 1.00 25.50 286 SER A N 1
ATOM 2254 C CA . SER A 1 286 ? 28.344 8.327 31.626 1.00 25.50 286 SER A CA 1
ATOM 2255 C C . SER A 1 286 ? 26.809 8.395 31.598 1.00 25.50 286 SER A C 1
ATOM 2257 O O . SER A 1 286 ? 26.199 9.104 32.400 1.00 25.50 286 SER A O 1
ATOM 2259 N N . LEU A 1 287 ? 26.199 7.519 30.795 1.00 27.17 287 LEU A N 1
ATOM 2260 C CA . LEU A 1 287 ? 24.790 7.133 30.886 1.00 27.17 287 LEU A CA 1
ATOM 2261 C C . LEU A 1 287 ? 24.527 6.413 32.217 1.00 27.17 287 LEU A C 1
ATOM 2263 O O . LEU A 1 287 ? 25.037 5.317 32.454 1.00 27.17 287 LEU A O 1
ATOM 2267 N N . ARG A 1 288 ? 23.701 7.007 33.082 1.00 26.91 288 ARG A N 1
ATOM 2268 C CA . ARG A 1 288 ? 23.026 6.286 34.168 1.00 26.91 288 ARG A CA 1
ATOM 2269 C C . ARG A 1 288 ? 21.593 6.001 33.741 1.00 26.91 288 ARG A C 1
ATOM 2271 O O . ARG A 1 288 ? 20.751 6.888 33.717 1.00 26.91 288 ARG A O 1
ATOM 2278 N N . THR A 1 289 ? 21.332 4.741 33.425 1.00 30.34 289 THR A N 1
ATOM 2279 C CA . THR A 1 289 ? 19.994 4.174 33.255 1.00 30.34 289 THR A CA 1
ATOM 2280 C C . THR A 1 289 ? 19.371 3.905 34.626 1.00 30.34 289 THR A C 1
ATOM 2282 O O . THR A 1 289 ? 19.934 3.146 35.416 1.00 30.34 289 THR A O 1
ATOM 2285 N N . GLY A 1 290 ? 18.206 4.489 34.906 1.00 24.91 290 GLY A N 1
ATOM 2286 C CA . GLY A 1 290 ? 17.355 4.155 36.053 1.00 24.91 290 GLY A CA 1
ATOM 2287 C C . GLY A 1 290 ? 15.875 4.143 35.633 1.00 24.91 290 GLY A C 1
ATOM 2288 O O . GLY A 1 290 ? 15.507 4.947 34.776 1.00 24.91 290 GLY A O 1
ATOM 2289 N N . PRO A 1 291 ? 15.028 3.235 36.160 1.00 32.06 291 PRO A N 1
ATOM 2290 C CA . PRO A 1 291 ? 13.680 3.019 35.638 1.00 32.06 291 PRO A CA 1
ATOM 2291 C C . PRO A 1 291 ? 12.614 3.945 36.267 1.00 32.06 291 PRO A C 1
ATOM 2293 O O . PRO A 1 291 ? 12.569 4.119 37.480 1.00 32.06 291 PRO A O 1
ATOM 2296 N N . SER A 1 292 ? 11.765 4.504 35.391 1.00 47.69 292 SER A N 1
ATOM 2297 C CA . SER A 1 292 ? 10.298 4.718 35.468 1.00 47.69 292 SER A CA 1
ATOM 2298 C C . SER A 1 292 ? 9.593 4.936 36.823 1.00 47.69 292 SER A C 1
ATOM 2300 O O . SER A 1 292 ? 9.653 4.051 37.668 1.00 47.69 292 SER A O 1
ATOM 2302 N N . ALA A 1 293 ? 8.772 6.006 36.937 1.00 30.06 293 ALA A N 1
ATOM 2303 C CA . ALA A 1 293 ? 7.371 5.948 37.444 1.00 30.06 293 ALA A CA 1
ATOM 2304 C C . ALA A 1 293 ? 6.636 7.307 37.643 1.00 30.06 293 ALA A C 1
ATOM 2306 O O . ALA A 1 293 ? 5.437 7.288 37.900 1.00 30.06 293 ALA A O 1
ATOM 2307 N N . SER A 1 294 ? 7.261 8.487 37.525 1.00 29.75 294 SER A N 1
ATOM 2308 C CA . SER A 1 294 ? 6.651 9.751 38.015 1.00 29.75 294 SER A CA 1
ATOM 2309 C C . SER A 1 294 ? 6.295 10.824 36.969 1.00 29.75 294 SER A C 1
ATOM 2311 O O . SER A 1 294 ? 6.024 11.965 37.335 1.00 29.75 294 SER A O 1
ATOM 2313 N N . LEU A 1 295 ? 6.239 10.506 35.672 1.00 44.16 295 LEU A N 1
ATOM 2314 C CA . LEU A 1 295 ? 6.094 11.536 34.624 1.00 44.16 295 LEU A CA 1
ATOM 2315 C C . LEU A 1 295 ? 4.689 12.158 34.478 1.00 44.16 295 LEU A C 1
ATOM 2317 O O . LEU A 1 295 ? 4.548 13.140 33.765 1.00 44.16 295 LEU A O 1
ATOM 2321 N N . ARG A 1 296 ? 3.644 11.651 35.147 1.00 39.72 296 ARG A N 1
ATOM 2322 C CA . ARG A 1 296 ? 2.255 12.084 34.875 1.00 39.72 296 ARG A CA 1
ATOM 2323 C C . ARG A 1 296 ? 1.757 13.319 35.634 1.00 39.72 296 ARG A C 1
ATOM 2325 O O . ARG A 1 296 ? 0.717 13.845 35.266 1.00 39.72 296 ARG A O 1
ATOM 2332 N N . THR A 1 297 ? 2.442 13.792 36.673 1.00 35.41 297 THR A N 1
ATOM 2333 C CA . THR A 1 297 ? 1.901 14.864 37.543 1.00 35.41 297 THR A CA 1
ATOM 2334 C C . THR A 1 297 ? 2.828 16.065 37.745 1.00 35.41 297 THR A C 1
ATOM 2336 O O . THR A 1 297 ? 2.480 16.976 38.492 1.00 35.41 297 THR A O 1
ATOM 2339 N N . GLY A 1 298 ? 3.981 16.109 37.062 1.00 33.06 298 GLY A N 1
ATOM 2340 C CA . GLY A 1 298 ? 4.981 17.178 37.218 1.00 33.06 298 GLY A CA 1
ATOM 2341 C C . GLY A 1 298 ? 5.307 18.009 35.969 1.00 33.06 298 GLY A C 1
ATOM 2342 O O . GLY A 1 298 ? 5.893 19.078 36.117 1.00 33.06 298 GLY A O 1
ATOM 2343 N N . LEU A 1 299 ? 4.938 17.569 34.758 1.00 46.69 299 LEU A N 1
ATOM 2344 C CA . LEU A 1 299 ? 5.406 18.204 33.513 1.00 46.69 299 LEU A CA 1
ATOM 2345 C C . LEU A 1 299 ? 4.860 19.628 33.316 1.00 46.69 299 LEU A C 1
ATOM 2347 O O . LEU A 1 299 ? 5.622 20.525 32.970 1.00 46.69 299 LEU A O 1
ATOM 2351 N N . SER A 1 300 ? 3.599 19.903 33.664 1.00 41.81 300 SER A N 1
ATOM 2352 C CA . SER A 1 300 ? 2.989 21.217 33.395 1.00 41.81 300 SER A CA 1
ATOM 2353 C C . SER A 1 300 ? 3.560 22.386 34.216 1.00 41.81 300 SER A C 1
ATOM 2355 O O . SER A 1 300 ? 3.270 23.536 33.905 1.00 41.81 300 SER A O 1
ATOM 2357 N N . LYS A 1 301 ? 4.338 22.126 35.279 1.00 45.22 301 LYS A N 1
ATOM 2358 C CA . LYS A 1 301 ? 4.993 23.168 36.100 1.00 45.22 301 LYS A CA 1
ATOM 2359 C C . LYS A 1 301 ? 6.502 23.288 35.866 1.00 45.22 301 LYS A C 1
ATOM 2361 O O . LYS A 1 301 ? 7.096 24.229 36.379 1.00 45.22 301 LYS A O 1
ATOM 2366 N N . GLY A 1 302 ? 7.114 22.358 35.129 1.00 51.06 302 GLY A N 1
ATOM 2367 C CA . GLY A 1 302 ? 8.565 22.320 34.897 1.00 51.06 302 GLY A CA 1
ATOM 2368 C C . GLY A 1 302 ? 9.017 22.792 33.512 1.00 51.06 302 GLY A C 1
ATOM 2369 O O . GLY A 1 302 ? 10.214 22.897 33.293 1.00 51.06 302 GLY A O 1
ATOM 2370 N N . LEU A 1 303 ? 8.089 23.052 32.584 1.00 55.91 303 LEU A N 1
ATOM 2371 C CA . LEU A 1 303 ? 8.385 23.365 31.174 1.00 55.91 303 LEU A CA 1
ATOM 2372 C C . LEU A 1 303 ? 8.688 24.847 30.901 1.00 55.91 303 LEU A C 1
ATOM 2374 O O . LEU A 1 303 ? 9.237 25.182 29.852 1.00 55.91 303 LEU A O 1
ATOM 2378 N N . GLU A 1 304 ? 8.365 25.748 31.830 1.00 60.66 304 GLU A N 1
ATOM 2379 C CA . GLU A 1 304 ? 8.678 27.171 31.687 1.00 60.66 304 GLU A CA 1
ATOM 2380 C C . GLU A 1 304 ? 10.143 27.445 32.057 1.00 60.66 304 GLU A C 1
ATOM 2382 O O . GLU A 1 304 ? 10.541 27.297 33.209 1.00 60.66 304 GLU A O 1
ATOM 2387 N N . GLY A 1 305 ? 10.940 27.876 31.073 1.00 67.50 305 GLY A N 1
ATOM 2388 C CA . GLY A 1 305 ? 12.338 28.278 31.273 1.00 67.50 305 GLY A CA 1
ATOM 2389 C C . GLY A 1 305 ? 13.395 27.224 30.928 1.00 67.50 305 GLY A C 1
ATOM 2390 O O . GLY A 1 305 ? 14.568 27.479 31.188 1.00 67.50 305 GLY A O 1
ATOM 2391 N N . MET A 1 306 ? 13.008 26.088 30.334 1.00 81.06 306 MET A N 1
ATOM 2392 C CA . MET A 1 306 ? 13.961 25.099 29.809 1.00 81.06 306 MET A CA 1
ATOM 2393 C C . MET A 1 306 ? 14.825 25.690 28.690 1.00 81.06 306 MET A C 1
ATOM 2395 O O . MET A 1 306 ? 14.333 26.446 27.843 1.00 81.06 306 MET A O 1
ATOM 2399 N N . ASP A 1 307 ? 16.098 25.297 28.654 1.00 85.62 307 ASP A N 1
ATOM 2400 C CA . ASP A 1 307 ? 16.950 25.544 27.493 1.00 85.62 307 ASP A CA 1
ATOM 2401 C C . ASP A 1 307 ? 16.643 24.561 26.342 1.00 85.62 307 ASP A C 1
ATOM 2403 O O . ASP A 1 307 ? 15.857 23.617 26.479 1.00 85.62 307 ASP A O 1
ATOM 2407 N N . LEU A 1 308 ? 17.230 24.804 25.166 1.00 85.00 308 LEU A N 1
ATOM 2408 C CA . LEU A 1 308 ? 16.980 23.995 23.968 1.00 85.00 308 LEU A CA 1
ATOM 2409 C C . LEU A 1 308 ? 17.367 22.517 24.157 1.00 85.00 308 LEU A C 1
ATOM 2411 O O . LEU A 1 308 ? 16.681 21.634 23.641 1.00 85.00 308 LEU A O 1
ATOM 2415 N N . GLN A 1 309 ? 18.452 22.240 24.882 1.00 85.81 309 GLN A N 1
ATOM 2416 C CA . GLN A 1 309 ? 18.955 20.882 25.076 1.00 85.81 309 GLN A CA 1
ATOM 2417 C C . GLN A 1 309 ? 18.063 20.104 26.048 1.00 85.81 309 GLN A C 1
ATOM 2419 O O . GLN A 1 309 ? 17.752 18.932 25.816 1.00 85.81 309 GLN A O 1
ATOM 2424 N N . GLU A 1 310 ? 17.613 20.760 27.113 1.00 87.00 310 GLU A N 1
ATOM 2425 C CA . GLU A 1 310 ? 16.697 20.203 28.100 1.00 87.00 310 GLU A CA 1
ATOM 2426 C C . GLU A 1 310 ? 15.326 19.918 27.466 1.00 87.00 310 GLU A C 1
ATOM 2428 O O . GLU A 1 310 ? 14.831 18.790 27.549 1.00 87.00 310 GLU A O 1
ATOM 2433 N N . ALA A 1 311 ? 14.775 20.875 26.708 1.00 87.81 311 ALA A N 1
ATOM 2434 C CA . ALA A 1 311 ? 13.532 20.688 25.958 1.00 87.81 311 ALA A CA 1
ATOM 2435 C C . ALA A 1 311 ? 13.640 19.555 24.917 1.00 87.81 311 ALA A C 1
ATOM 2437 O O . ALA A 1 311 ? 12.730 18.729 24.801 1.00 87.81 311 ALA A O 1
ATOM 2438 N N . GLY A 1 312 ? 14.767 19.469 24.197 1.00 89.75 312 GLY A N 1
ATOM 2439 C CA . GLY A 1 312 ? 15.052 18.384 23.252 1.00 89.75 312 GLY A CA 1
ATOM 2440 C C . GLY A 1 312 ? 15.125 17.013 23.925 1.00 89.75 312 GLY A C 1
ATOM 2441 O O . GLY A 1 312 ? 14.539 16.050 23.433 1.00 89.75 312 GLY A O 1
ATOM 2442 N N . THR A 1 313 ? 15.765 16.931 25.093 1.00 90.31 313 THR A N 1
ATOM 2443 C CA . THR A 1 313 ? 15.887 15.689 25.873 1.00 90.31 313 THR A CA 1
ATOM 2444 C C . THR A 1 313 ? 14.527 15.202 26.376 1.00 90.31 313 THR A C 1
ATOM 2446 O O . THR A 1 313 ? 14.219 14.013 26.271 1.00 90.31 313 THR A O 1
ATOM 2449 N N . VAL A 1 314 ? 13.688 16.106 26.891 1.00 91.38 314 VAL A N 1
ATOM 2450 C CA . VAL A 1 314 ? 12.338 15.767 27.374 1.00 91.38 314 VAL A CA 1
ATOM 2451 C C . VAL A 1 314 ? 11.451 15.290 26.223 1.00 91.38 314 VAL A C 1
ATOM 2453 O O . VAL A 1 314 ? 10.786 14.259 26.350 1.00 91.38 314 VAL A O 1
ATOM 2456 N N . LEU A 1 315 ? 11.481 15.981 25.079 1.00 92.88 315 LEU A N 1
ATOM 2457 C CA . LEU A 1 315 ? 10.737 15.567 23.891 1.00 92.88 315 LEU A CA 1
ATOM 2458 C C . LEU A 1 315 ? 11.226 14.211 23.355 1.00 92.88 315 LEU A C 1
ATOM 2460 O O . LEU A 1 315 ? 10.407 13.331 23.089 1.00 92.88 315 LEU A O 1
ATOM 2464 N N . GLY A 1 316 ? 12.542 14.004 23.254 1.00 92.75 316 GLY A N 1
ATOM 2465 C CA . GLY A 1 316 ? 13.127 12.726 22.838 1.00 92.75 316 GLY A CA 1
ATOM 2466 C C . GLY A 1 316 ? 12.720 11.570 23.757 1.00 92.75 316 GLY A C 1
ATOM 2467 O O . GLY A 1 316 ? 12.309 10.508 23.285 1.00 92.75 316 GLY A O 1
ATOM 2468 N N . ALA A 1 317 ? 12.724 11.791 25.076 1.00 92.75 317 ALA A N 1
ATOM 2469 C CA . ALA A 1 317 ? 12.251 10.810 26.051 1.00 92.75 317 ALA A CA 1
ATOM 2470 C C . ALA A 1 317 ? 10.752 10.495 25.891 1.00 92.75 317 ALA A C 1
ATOM 2472 O O . ALA A 1 317 ? 10.350 9.335 26.008 1.00 92.75 317 ALA A O 1
ATOM 2473 N N . HIS A 1 318 ? 9.924 11.498 25.583 1.00 94.62 318 HIS A N 1
ATOM 2474 C CA . HIS A 1 318 ? 8.501 11.301 25.314 1.00 94.62 318 HIS A CA 1
ATOM 2475 C C . HIS A 1 318 ? 8.260 10.488 24.029 1.00 94.62 318 HIS A C 1
ATOM 2477 O O . HIS A 1 318 ? 7.483 9.532 24.042 1.00 94.62 318 HIS A O 1
ATOM 2483 N N . LEU A 1 319 ? 8.978 10.786 22.940 1.00 96.06 319 LEU A N 1
ATOM 2484 C CA . LEU A 1 319 ? 8.919 10.007 21.695 1.00 96.06 319 LEU A CA 1
ATOM 2485 C C . LEU A 1 319 ? 9.356 8.548 21.915 1.00 96.06 319 LEU A C 1
ATOM 2487 O O . LEU A 1 319 ? 8.695 7.618 21.444 1.00 96.06 319 LEU A O 1
ATOM 2491 N N . ALA A 1 320 ? 10.420 8.329 22.693 1.00 94.69 320 ALA A N 1
ATOM 2492 C CA . ALA A 1 320 ? 10.861 6.992 23.084 1.00 94.69 320 ALA A CA 1
ATOM 2493 C C . ALA A 1 320 ? 9.805 6.256 23.928 1.00 94.69 320 ALA A C 1
ATOM 2495 O O . ALA A 1 320 ? 9.601 5.052 23.749 1.00 94.69 320 ALA A O 1
ATOM 2496 N N . HIS A 1 321 ? 9.091 6.968 24.807 1.00 95.19 321 HIS A N 1
ATOM 2497 C CA . HIS A 1 321 ? 7.995 6.404 25.592 1.00 95.19 321 HIS A CA 1
ATOM 2498 C C . HIS A 1 321 ? 6.824 5.951 24.709 1.00 95.19 321 HIS A C 1
ATOM 2500 O O . HIS A 1 321 ? 6.354 4.824 24.867 1.00 95.19 321 HIS A O 1
ATOM 2506 N N . ILE A 1 322 ? 6.400 6.772 23.739 1.00 96.31 322 ILE A N 1
ATOM 2507 C CA . ILE A 1 322 ? 5.375 6.388 22.751 1.00 96.31 322 ILE A CA 1
ATOM 2508 C C . ILE A 1 322 ? 5.819 5.126 22.000 1.00 96.31 322 ILE A C 1
ATOM 2510 O O . ILE A 1 322 ? 5.064 4.157 21.908 1.00 96.31 322 ILE A O 1
ATOM 2514 N N . ARG A 1 323 ? 7.068 5.090 21.517 1.00 96.69 323 ARG A N 1
ATOM 2515 C CA . ARG A 1 323 ? 7.621 3.918 20.822 1.00 96.69 323 ARG A CA 1
ATOM 2516 C C . ARG A 1 323 ? 7.573 2.655 21.684 1.00 96.69 323 ARG A C 1
ATOM 2518 O O . ARG A 1 323 ? 7.190 1.599 21.185 1.00 96.69 323 ARG A O 1
ATOM 2525 N N . GLN A 1 324 ? 7.929 2.744 22.965 1.00 96.44 324 GLN A N 1
ATOM 2526 C CA . GLN A 1 324 ? 7.847 1.607 23.886 1.00 96.44 324 GLN A CA 1
ATOM 2527 C C . GLN A 1 324 ? 6.407 1.125 24.090 1.00 96.44 324 GLN A C 1
ATOM 2529 O O . GLN A 1 324 ? 6.178 -0.082 24.075 1.00 96.44 324 GLN A O 1
ATOM 2534 N N . GLN A 1 325 ? 5.440 2.037 24.237 1.00 96.19 325 GLN A N 1
ATOM 2535 C CA . GLN A 1 325 ? 4.023 1.676 24.363 1.00 96.19 325 GLN A CA 1
ATOM 2536 C C . GLN A 1 325 ? 3.508 0.930 23.125 1.00 96.19 325 GLN A C 1
ATOM 2538 O O . GLN A 1 325 ? 2.821 -0.079 23.265 1.00 96.19 325 GLN A O 1
ATOM 2543 N N . VAL A 1 326 ? 3.874 1.392 21.924 1.00 96.94 326 VAL A N 1
ATOM 2544 C CA . VAL A 1 326 ? 3.510 0.738 20.656 1.00 96.94 326 VAL A CA 1
ATOM 2545 C C . VAL A 1 326 ? 4.140 -0.655 20.554 1.00 96.94 326 VAL A C 1
ATOM 2547 O O . VAL A 1 326 ? 3.453 -1.626 20.251 1.00 96.94 326 VAL A O 1
ATOM 2550 N N . LEU A 1 327 ? 5.441 -0.779 20.841 1.00 96.56 327 LEU A N 1
ATOM 2551 C CA . LEU A 1 327 ? 6.156 -2.059 20.770 1.00 96.56 327 LEU A CA 1
ATOM 2552 C C . LEU A 1 327 ? 5.663 -3.079 21.804 1.00 96.56 327 LEU A C 1
ATOM 2554 O O . LEU A 1 327 ? 5.649 -4.271 21.509 1.00 96.56 327 LEU A O 1
ATOM 2558 N N . ALA A 1 328 ? 5.242 -2.628 22.988 1.00 96.69 328 ALA A N 1
ATOM 2559 C CA . ALA A 1 328 ? 4.723 -3.500 24.041 1.00 96.69 328 ALA A CA 1
ATOM 2560 C C . ALA A 1 328 ? 3.421 -4.215 23.645 1.00 96.69 328 ALA A C 1
ATOM 2562 O O . ALA A 1 328 ? 3.155 -5.303 24.145 1.00 96.69 328 ALA A O 1
ATOM 2563 N N . LEU A 1 329 ? 2.635 -3.628 22.737 1.00 95.25 329 LEU A N 1
ATOM 2564 C CA . LEU A 1 329 ? 1.386 -4.206 22.237 1.00 95.25 329 LEU A CA 1
ATOM 2565 C C . LEU A 1 329 ? 1.547 -4.925 20.892 1.00 95.25 329 LEU A C 1
ATOM 2567 O O . LEU A 1 329 ? 0.550 -5.294 20.281 1.00 95.25 329 LEU A O 1
ATOM 2571 N N . ARG A 1 330 ? 2.776 -5.154 20.411 1.00 94.56 330 ARG A N 1
ATOM 2572 C CA . ARG A 1 330 ? 3.020 -5.767 19.095 1.00 94.56 330 ARG A CA 1
ATOM 2573 C C . ARG A 1 330 ? 2.273 -7.082 18.878 1.00 94.56 330 ARG A C 1
ATOM 2575 O O . ARG A 1 330 ? 1.710 -7.285 17.805 1.00 94.56 330 ARG A O 1
ATOM 2582 N N . ASP A 1 331 ? 2.272 -7.934 19.894 1.00 93.25 331 ASP A N 1
ATOM 2583 C CA . ASP A 1 331 ? 1.677 -9.269 19.843 1.00 93.25 331 ASP A CA 1
ATOM 2584 C C . ASP A 1 331 ? 0.276 -9.314 20.495 1.00 93.25 331 ASP A C 1
ATOM 2586 O O . ASP A 1 331 ? -0.272 -10.394 20.697 1.00 93.25 331 ASP A O 1
ATOM 2590 N N . ASP A 1 332 ? -0.318 -8.149 20.799 1.00 93.19 332 ASP A N 1
ATOM 2591 C CA . ASP A 1 332 ? -1.660 -8.007 21.385 1.00 93.19 332 ASP A CA 1
ATOM 2592 C C . ASP A 1 332 ? -2.552 -7.035 20.576 1.00 93.19 332 ASP A C 1
ATOM 2594 O O . ASP A 1 332 ? -2.707 -5.860 20.937 1.00 93.19 332 ASP A O 1
ATOM 2598 N N . PRO A 1 333 ? -3.177 -7.508 19.478 1.00 91.19 333 PRO A N 1
ATOM 2599 C CA . PRO A 1 333 ? -4.077 -6.695 18.660 1.00 91.19 333 PRO A CA 1
ATOM 2600 C C . PRO A 1 333 ? -5.316 -6.176 19.397 1.00 91.19 333 PRO A C 1
ATOM 2602 O O . PRO A 1 333 ? -5.889 -5.168 18.984 1.00 91.19 333 PRO A O 1
ATOM 2605 N N . ALA A 1 334 ? -5.736 -6.830 20.485 1.00 89.00 334 ALA A N 1
ATOM 2606 C CA . ALA A 1 334 ? -6.900 -6.404 21.256 1.00 89.00 334 ALA A CA 1
ATOM 2607 C C . ALA A 1 334 ? -6.647 -5.077 21.993 1.00 89.00 334 ALA A C 1
ATOM 2609 O O . ALA A 1 334 ? -7.580 -4.302 22.201 1.00 89.00 334 ALA A O 1
ATOM 2610 N N . GLY A 1 335 ? -5.388 -4.783 22.338 1.00 92.44 335 GLY A N 1
ATOM 2611 C CA . GLY A 1 335 ? -4.985 -3.524 22.965 1.00 92.44 335 GLY A CA 1
ATOM 2612 C C . GLY A 1 335 ? -4.840 -2.337 22.002 1.00 92.44 335 GLY A C 1
ATOM 2613 O O . GLY A 1 335 ? -4.779 -1.189 22.454 1.00 92.44 335 GLY A O 1
ATOM 2614 N N . TRP A 1 336 ? -4.787 -2.572 20.686 1.00 94.75 336 TRP A N 1
ATOM 2615 C CA . TRP A 1 336 ? -4.506 -1.523 19.696 1.00 94.75 336 TRP A CA 1
ATOM 2616 C C . TRP A 1 336 ? -5.548 -0.401 19.647 1.00 94.75 336 TRP A C 1
ATOM 2618 O O . TRP A 1 336 ? -5.122 0.756 19.639 1.00 94.75 336 TRP A O 1
ATOM 2628 N N . PRO A 1 337 ? -6.871 -0.668 19.665 1.00 93.44 337 PRO A N 1
ATOM 2629 C CA . PRO A 1 337 ? -7.871 0.399 19.606 1.00 93.44 337 PRO A CA 1
ATOM 2630 C C . PRO A 1 337 ? -7.748 1.371 20.783 1.00 93.44 337 PRO A C 1
ATOM 2632 O O . PRO A 1 337 ? -7.749 2.585 20.598 1.00 93.44 337 PRO A O 1
ATOM 2635 N N . LEU A 1 338 ? -7.541 0.842 21.994 1.00 92.31 338 LEU A N 1
ATOM 2636 C CA . LEU A 1 338 ? -7.373 1.657 23.197 1.00 92.31 338 LEU A CA 1
ATOM 2637 C C . LEU A 1 338 ? -6.087 2.492 23.151 1.00 92.31 338 LEU A C 1
ATOM 2639 O O . LEU A 1 338 ? -6.087 3.652 23.569 1.00 92.31 338 LEU A O 1
ATOM 2643 N N . LEU A 1 339 ? -4.983 1.911 22.665 1.00 95.12 339 LEU A N 1
ATOM 2644 C CA . LEU A 1 339 ? -3.740 2.656 22.465 1.00 95.12 339 LEU A CA 1
ATOM 2645 C C . LEU A 1 339 ? -3.944 3.787 21.453 1.00 95.12 339 LEU A C 1
ATOM 2647 O O . LEU A 1 339 ? -3.499 4.904 21.701 1.00 95.12 339 LEU A O 1
ATOM 2651 N N . LEU A 1 340 ? -4.624 3.511 20.340 1.00 95.88 340 LEU A N 1
ATOM 2652 C CA . LEU A 1 340 ? -4.865 4.482 19.278 1.00 95.88 340 LEU A CA 1
ATOM 2653 C C . LEU A 1 340 ? -5.681 5.679 19.767 1.00 95.88 340 LEU A C 1
ATOM 2655 O O . LEU A 1 340 ? -5.273 6.817 19.535 1.00 95.88 340 LEU A O 1
ATOM 2659 N N . THR A 1 341 ? -6.772 5.438 20.497 1.00 93.50 341 THR A N 1
ATOM 2660 C CA . THR A 1 341 ? -7.565 6.508 21.119 1.00 93.50 341 THR A CA 1
ATOM 2661 C C . THR A 1 341 ? -6.706 7.331 22.080 1.00 93.50 341 THR A C 1
ATOM 2663 O O . THR A 1 341 ? -6.620 8.548 21.947 1.00 93.50 341 THR A O 1
ATOM 2666 N N . ARG A 1 342 ? -5.950 6.677 22.974 1.00 94.31 342 ARG A N 1
ATOM 2667 C CA . ARG A 1 342 ? -5.065 7.370 23.928 1.00 94.31 342 ARG A CA 1
ATOM 2668 C C . ARG A 1 342 ? -4.000 8.233 23.243 1.00 94.31 342 ARG A C 1
ATOM 2670 O O . ARG A 1 342 ? -3.686 9.313 23.736 1.00 94.31 342 ARG A O 1
ATOM 2677 N N . LEU A 1 343 ? -3.409 7.754 22.147 1.00 96.19 343 LEU A N 1
ATOM 2678 C CA . LEU A 1 343 ? -2.403 8.506 21.393 1.00 96.19 343 LEU A CA 1
ATOM 2679 C C . LEU A 1 343 ? -3.016 9.679 20.618 1.00 96.19 343 LEU A C 1
ATOM 2681 O O . LEU A 1 343 ? -2.358 10.706 20.480 1.00 96.19 343 LEU A O 1
ATOM 2685 N N . ASN A 1 344 ? -4.249 9.548 20.125 1.00 95.00 344 ASN A N 1
ATOM 2686 C CA . ASN A 1 344 ? -4.960 10.639 19.454 1.00 95.00 344 ASN A CA 1
ATOM 2687 C C . ASN A 1 344 ? -5.434 11.737 20.416 1.00 95.00 344 ASN A C 1
ATOM 2689 O O . ASN A 1 344 ? -5.502 12.898 20.001 1.00 95.00 344 ASN A O 1
ATOM 2693 N N . ASP A 1 345 ? -5.723 11.379 21.664 1.00 92.25 345 ASP A N 1
ATOM 2694 C CA . ASP A 1 345 ? -6.194 12.298 22.696 1.00 92.25 345 ASP A CA 1
ATOM 2695 C C . ASP A 1 345 ? -5.010 12.837 23.520 1.00 92.25 345 ASP A C 1
ATOM 2697 O O . ASP A 1 345 ? -4.248 13.686 23.046 1.00 92.25 345 ASP A O 1
ATOM 2701 N N . ASP A 1 346 ? -4.821 12.316 24.736 1.00 89.94 346 ASP A N 1
ATOM 2702 C CA . ASP A 1 346 ? -3.817 12.776 25.701 1.00 89.94 346 ASP A CA 1
ATOM 2703 C C . ASP A 1 346 ? -2.389 12.741 25.134 1.00 89.94 346 ASP A C 1
ATOM 2705 O O . ASP A 1 346 ? -1.593 13.650 25.368 1.00 89.94 346 ASP A O 1
ATOM 2709 N N . GLY A 1 347 ? -2.052 11.690 24.376 1.00 90.19 347 GLY A N 1
ATOM 2710 C CA . GLY A 1 347 ? -0.710 11.512 23.821 1.00 90.19 347 GLY A CA 1
ATOM 2711 C C . GLY A 1 347 ? -0.328 12.606 22.824 1.00 90.19 347 GLY A C 1
ATOM 2712 O O . GLY A 1 347 ? 0.804 13.086 22.839 1.00 90.19 347 GLY A O 1
ATOM 2713 N N . TRP A 1 348 ? -1.273 13.037 21.985 1.00 94.06 348 TRP A N 1
ATOM 2714 C CA . TRP A 1 348 ? -1.029 14.108 21.025 1.00 94.06 348 TRP A CA 1
ATOM 2715 C C . TRP A 1 348 ? -0.956 15.475 21.703 1.00 94.06 348 TRP A C 1
ATOM 2717 O O . TRP A 1 348 ? -0.082 16.267 21.358 1.00 94.06 348 TRP A O 1
ATOM 2727 N N . GLN A 1 349 ? -1.832 15.744 22.677 1.00 93.50 349 GLN A N 1
ATOM 2728 C CA . GLN A 1 349 ? -1.815 17.007 23.425 1.00 93.50 349 GLN A CA 1
ATOM 2729 C C . GLN A 1 349 ? -0.471 17.226 24.132 1.00 93.50 349 GLN A C 1
ATOM 2731 O O . GLN A 1 349 ? 0.095 18.317 24.062 1.00 93.50 349 GLN A O 1
ATOM 2736 N N . GLU A 1 350 ? 0.068 16.179 24.763 1.00 93.38 350 GLU A N 1
ATOM 2737 C CA . GLU A 1 350 ? 1.381 16.234 25.410 1.00 93.38 350 GLU A CA 1
ATOM 2738 C C . GLU A 1 350 ? 2.503 16.453 24.384 1.00 93.38 350 GLU A C 1
ATOM 2740 O O . GLU A 1 350 ? 3.335 17.345 24.554 1.00 93.38 350 GLU A O 1
ATOM 2745 N N . LEU A 1 351 ? 2.504 15.700 23.277 1.00 93.75 351 LEU A N 1
ATOM 2746 C CA . LEU A 1 351 ? 3.502 15.858 22.217 1.00 93.75 351 LEU A CA 1
ATOM 2747 C C . LEU A 1 351 ? 3.489 17.273 21.615 1.00 93.75 351 LEU A C 1
ATOM 2749 O O . LEU A 1 351 ? 4.547 17.870 21.414 1.00 93.75 351 LEU A O 1
ATOM 2753 N N . GLU A 1 352 ? 2.308 17.833 21.351 1.00 93.69 352 GLU A N 1
ATOM 2754 C CA . GLU A 1 352 ? 2.142 19.199 20.851 1.00 93.69 352 GLU A CA 1
ATOM 2755 C C . GLU A 1 352 ? 2.680 20.232 21.850 1.00 93.69 352 GLU A C 1
ATOM 2757 O O . GLU A 1 352 ? 3.409 21.153 21.467 1.00 93.69 352 GLU A O 1
ATOM 2762 N N . HIS A 1 353 ? 2.395 20.055 23.141 1.00 93.25 353 HIS A N 1
ATOM 2763 C CA . HIS A 1 353 ? 2.904 20.933 24.189 1.00 93.25 353 HIS A CA 1
ATOM 2764 C C . HIS A 1 353 ? 4.440 20.904 24.291 1.00 93.25 353 HIS A C 1
ATOM 2766 O O . HIS A 1 353 ? 5.080 21.957 24.413 1.00 93.25 353 HIS A O 1
ATOM 2772 N N . LEU A 1 354 ? 5.050 19.720 24.179 1.00 92.50 354 LEU A N 1
ATOM 2773 C CA . LEU A 1 354 ? 6.506 19.552 24.181 1.00 92.50 354 LEU A CA 1
ATOM 2774 C C . LEU A 1 354 ? 7.161 20.128 22.917 1.00 92.50 354 LEU A C 1
ATOM 2776 O O . LEU A 1 354 ? 8.188 20.800 23.014 1.00 92.50 354 LEU A O 1
ATOM 2780 N N . LEU A 1 355 ? 6.549 19.947 21.742 1.00 91.62 355 LEU A N 1
ATOM 2781 C CA . LEU A 1 355 ? 7.008 20.560 20.490 1.00 91.62 355 LEU A CA 1
ATOM 2782 C C . LEU A 1 355 ? 6.981 22.092 20.569 1.00 91.62 355 LEU A C 1
ATOM 2784 O O . LEU A 1 355 ? 7.941 22.751 20.168 1.00 91.62 355 LEU A O 1
ATOM 2788 N N . LEU A 1 356 ? 5.913 22.673 21.122 1.00 91.06 356 LEU A N 1
ATOM 2789 C CA . LEU A 1 356 ? 5.820 24.119 21.334 1.00 91.06 356 LEU A CA 1
ATOM 2790 C C . LEU A 1 356 ? 6.881 24.620 22.319 1.00 91.06 356 LEU A C 1
ATOM 2792 O O . LEU A 1 356 ? 7.452 25.690 22.104 1.00 91.06 356 LEU A O 1
ATOM 2796 N N . SER A 1 357 ? 7.160 23.858 23.378 1.00 89.75 357 SER A N 1
ATOM 2797 C CA . SER A 1 357 ? 8.219 24.177 24.341 1.00 89.75 357 SER A CA 1
ATOM 2798 C C . SER A 1 357 ? 9.605 24.161 23.685 1.00 89.75 357 SER A C 1
ATOM 2800 O O . SER A 1 357 ? 10.357 25.119 23.856 1.00 89.75 357 SER A O 1
ATOM 2802 N N . LEU A 1 358 ? 9.902 23.161 22.844 1.00 89.12 358 LEU A N 1
ATOM 2803 C CA . LEU A 1 358 ? 11.143 23.098 22.061 1.00 89.12 358 LEU A CA 1
ATOM 2804 C C . LEU A 1 358 ? 11.300 24.315 21.139 1.00 89.12 358 LEU A C 1
ATOM 2806 O O . LEU A 1 358 ? 12.348 24.958 21.129 1.00 89.12 358 LEU A O 1
ATOM 2810 N N . VAL A 1 359 ? 10.253 24.660 20.383 1.00 89.06 359 VAL A N 1
ATOM 2811 C CA . VAL A 1 359 ? 10.284 25.801 19.451 1.00 89.06 359 VAL A CA 1
ATOM 2812 C C . VAL A 1 359 ? 10.479 27.125 20.195 1.00 89.06 359 VAL A C 1
ATOM 2814 O O . VAL A 1 359 ? 11.211 27.992 19.720 1.00 89.06 359 VAL A O 1
ATOM 2817 N N . LYS A 1 360 ? 9.869 27.288 21.376 1.00 87.94 360 LYS A N 1
ATOM 2818 C CA . LYS A 1 360 ? 10.071 28.473 22.225 1.00 87.94 360 LYS A CA 1
ATOM 2819 C C . LYS A 1 360 ? 11.509 28.560 22.743 1.00 87.94 360 LYS A C 1
ATOM 2821 O O . LYS A 1 360 ? 12.133 29.613 22.596 1.00 87.94 360 LYS A O 1
ATOM 2826 N N . ALA A 1 361 ? 12.037 27.465 23.293 1.00 85.88 361 ALA A N 1
ATOM 2827 C CA . ALA A 1 361 ? 13.404 27.384 23.813 1.00 85.88 361 ALA A CA 1
ATOM 2828 C C . ALA A 1 361 ? 14.463 27.592 22.713 1.00 85.88 361 ALA A C 1
ATOM 2830 O O . ALA A 1 361 ? 15.500 28.206 22.945 1.00 85.88 361 ALA A O 1
ATOM 2831 N N . GLY A 1 362 ? 14.175 27.131 21.493 1.00 80.94 362 GLY A N 1
ATOM 2832 C CA . GLY A 1 362 ? 15.049 27.225 20.325 1.00 80.94 362 GLY A CA 1
ATOM 2833 C C . GLY A 1 362 ? 14.823 28.430 19.415 1.00 80.94 362 GLY A C 1
ATOM 2834 O O . GLY A 1 362 ? 15.365 28.440 18.313 1.00 80.94 362 GLY A O 1
ATOM 2835 N N . SER A 1 363 ? 14.039 29.430 19.827 1.00 76.88 363 SER A N 1
ATOM 2836 C CA . SER A 1 363 ? 13.596 30.538 18.957 1.00 76.88 363 SER A CA 1
ATOM 2837 C C . SER A 1 363 ? 14.720 31.330 18.266 1.00 76.88 363 SER A C 1
ATOM 2839 O O . SER A 1 363 ? 14.482 31.919 17.213 1.00 76.88 363 SER A O 1
ATOM 2841 N N . SER A 1 364 ? 15.938 31.327 18.815 1.00 74.31 364 SER A N 1
ATOM 2842 C CA . SER A 1 364 ? 17.133 31.952 18.224 1.00 74.31 364 SER A CA 1
ATOM 2843 C C . SER A 1 364 ? 18.149 30.965 17.634 1.00 74.31 364 SER A C 1
ATOM 2845 O O . SER A 1 364 ? 19.055 31.395 16.923 1.00 74.31 364 SER A O 1
ATOM 2847 N N . ALA A 1 365 ? 18.025 29.669 17.930 1.00 80.44 365 ALA A N 1
ATOM 2848 C CA . ALA A 1 365 ? 19.024 28.644 17.612 1.00 80.44 365 ALA A CA 1
ATOM 2849 C C . ALA A 1 365 ? 18.568 27.657 16.524 1.00 80.44 365 ALA A C 1
ATOM 2851 O O . ALA A 1 365 ? 19.407 27.070 15.846 1.00 80.44 365 ALA A O 1
ATOM 2852 N N . LEU A 1 366 ? 17.256 27.480 16.339 1.00 83.25 366 LEU A N 1
ATOM 2853 C CA . LEU A 1 366 ? 16.693 26.612 15.307 1.00 83.25 366 LEU A CA 1
ATOM 2854 C C . LEU A 1 366 ? 16.592 27.363 13.979 1.00 83.25 366 LEU A C 1
ATOM 2856 O O . LEU A 1 366 ? 15.983 28.430 13.894 1.00 83.25 366 LEU A O 1
ATOM 2860 N N . ASP A 1 367 ? 17.157 26.782 12.925 1.00 85.62 367 ASP A N 1
ATOM 2861 C CA . ASP A 1 367 ? 17.048 27.335 11.582 1.00 85.62 367 ASP A CA 1
ATOM 2862 C C . ASP A 1 367 ? 15.664 27.067 10.951 1.00 85.62 367 ASP A C 1
ATOM 2864 O O . ASP A 1 367 ? 14.845 26.267 11.421 1.00 85.62 367 ASP A O 1
ATOM 2868 N N . ALA A 1 368 ? 15.379 27.760 9.845 1.00 85.75 368 ALA A N 1
ATOM 2869 C CA . ALA A 1 368 ? 14.095 27.642 9.155 1.00 85.75 368 ALA A CA 1
ATOM 2870 C C . ALA A 1 368 ? 13.841 26.229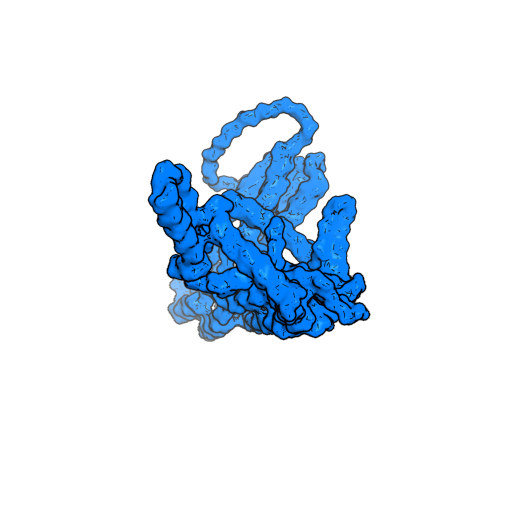 8.595 1.00 85.75 368 ALA A C 1
ATOM 2872 O O . ALA A 1 368 ? 12.685 25.821 8.452 1.00 85.75 368 ALA A O 1
ATOM 2873 N N . THR A 1 369 ? 14.899 25.487 8.262 1.00 86.25 369 THR A N 1
ATOM 2874 C CA . THR A 1 369 ? 14.815 24.119 7.736 1.00 86.25 369 THR A CA 1
ATOM 2875 C C . THR A 1 369 ? 14.380 23.149 8.827 1.00 86.25 369 THR A C 1
ATOM 2877 O O . THR A 1 369 ? 13.415 22.409 8.635 1.00 86.25 369 THR A O 1
ATOM 2880 N N . THR A 1 370 ? 14.997 23.220 10.005 1.00 87.31 370 THR A N 1
ATOM 2881 C CA . THR A 1 370 ? 14.646 22.397 11.167 1.00 87.31 370 THR A CA 1
ATOM 2882 C C . THR A 1 370 ? 13.214 22.665 11.612 1.00 87.31 370 THR A C 1
ATOM 2884 O O . THR A 1 370 ? 12.440 21.727 11.788 1.00 87.31 370 THR A O 1
ATOM 2887 N N . LEU A 1 371 ? 12.800 23.935 11.703 1.00 88.69 371 LEU A N 1
ATOM 2888 C CA . LEU A 1 371 ? 11.416 24.288 12.047 1.00 88.69 371 LEU A CA 1
ATOM 2889 C C . LEU A 1 371 ? 10.402 23.732 11.036 1.00 88.69 371 LEU A C 1
ATOM 2891 O O . LEU A 1 371 ? 9.334 23.246 11.420 1.00 88.69 371 LEU A O 1
ATOM 2895 N N . ARG A 1 372 ? 10.733 23.771 9.739 1.00 89.44 372 ARG A N 1
ATOM 2896 C CA . ARG A 1 372 ? 9.895 23.200 8.677 1.00 89.44 372 ARG A CA 1
ATOM 2897 C C . ARG A 1 372 ? 9.801 21.681 8.796 1.00 89.44 372 ARG A C 1
ATOM 2899 O O . ARG A 1 372 ? 8.697 21.153 8.696 1.00 89.44 372 ARG A O 1
ATOM 2906 N N . ASN A 1 373 ? 10.917 21.004 9.058 1.00 91.44 373 ASN A N 1
ATOM 2907 C CA . ASN A 1 373 ? 10.969 19.552 9.228 1.00 91.44 373 ASN A CA 1
ATOM 2908 C C . ASN A 1 373 ? 10.205 19.100 10.476 1.00 91.44 373 ASN A C 1
ATOM 2910 O O . ASN A 1 373 ? 9.401 18.176 10.385 1.00 91.44 373 ASN A O 1
ATOM 2914 N N . LEU A 1 374 ? 10.368 19.789 11.611 1.00 92.25 374 LEU A N 1
ATOM 2915 C CA . LEU A 1 374 ? 9.616 19.516 12.838 1.00 92.25 374 LEU A CA 1
ATOM 2916 C C . LEU A 1 374 ? 8.112 19.648 12.599 1.00 92.25 374 LEU A C 1
ATOM 2918 O O . LEU A 1 374 ? 7.350 18.739 12.930 1.00 92.25 374 LEU A O 1
ATOM 2922 N N . ARG A 1 375 ? 7.673 20.747 11.971 1.00 92.88 375 ARG A N 1
ATOM 2923 C CA . ARG A 1 375 ? 6.260 20.953 11.623 1.00 92.88 375 ARG A CA 1
ATOM 2924 C C . ARG A 1 375 ? 5.750 19.889 10.652 1.00 92.88 375 ARG A C 1
ATOM 2926 O O . ARG A 1 375 ? 4.639 19.395 10.822 1.00 92.88 375 ARG A O 1
ATOM 2933 N N . PHE A 1 376 ? 6.541 19.547 9.639 1.00 94.38 376 PHE A N 1
ATOM 2934 C CA . PHE A 1 376 ? 6.165 18.549 8.648 1.00 94.38 376 PHE A CA 1
ATOM 2935 C C . PHE A 1 376 ? 5.999 17.171 9.296 1.00 94.38 376 PHE A C 1
ATOM 2937 O O . PHE A 1 376 ? 4.914 16.601 9.226 1.00 94.38 376 PHE A O 1
ATOM 2944 N N . TRP A 1 377 ? 7.025 16.657 9.979 1.00 96.12 377 TRP A N 1
ATOM 2945 C CA . TRP A 1 377 ? 7.015 15.307 10.545 1.00 96.12 377 TRP A CA 1
ATOM 2946 C C . TRP A 1 377 ? 6.059 15.153 11.729 1.00 96.12 377 TRP A C 1
ATOM 2948 O O . TRP A 1 377 ? 5.389 14.128 11.824 1.00 96.12 377 TRP A O 1
ATOM 2958 N N . SER A 1 378 ? 5.895 16.172 12.577 1.00 96.19 378 SER A N 1
ATOM 2959 C CA . SER A 1 378 ? 4.830 16.153 13.594 1.00 96.19 378 SER A CA 1
ATOM 2960 C C . SER A 1 378 ? 3.437 16.129 12.952 1.00 96.19 378 SER A C 1
ATOM 2962 O O . SER A 1 378 ? 2.585 15.334 13.351 1.00 96.19 378 SER A O 1
ATOM 2964 N N . GLY A 1 379 ? 3.223 16.909 11.887 1.00 96.19 379 GLY A N 1
ATOM 2965 C CA . GLY A 1 379 ? 2.003 16.853 11.083 1.00 96.19 379 GLY A CA 1
ATOM 2966 C C . GLY A 1 379 ? 1.760 15.474 10.460 1.00 96.19 379 GLY A C 1
ATOM 2967 O O . GLY A 1 379 ? 0.624 14.999 10.457 1.00 96.19 379 GLY A O 1
ATOM 2968 N N . GLN A 1 380 ? 2.815 14.795 9.993 1.00 96.38 380 GLN A N 1
ATOM 2969 C CA . GLN A 1 380 ? 2.737 13.420 9.486 1.00 96.38 380 GLN A CA 1
ATOM 2970 C C . GLN A 1 380 ? 2.287 12.432 10.566 1.00 96.38 380 GLN A C 1
ATOM 2972 O O . GLN A 1 380 ? 1.383 11.639 10.309 1.00 96.38 380 GLN A O 1
ATOM 2977 N N . VAL A 1 381 ? 2.857 12.512 11.775 1.00 97.00 381 VAL A N 1
ATOM 2978 C CA . VAL A 1 381 ? 2.444 11.680 12.919 1.00 97.00 381 VAL A CA 1
ATOM 2979 C C . VAL A 1 381 ? 0.959 11.886 13.222 1.00 97.00 381 VAL A C 1
ATOM 2981 O O . VAL A 1 381 ? 0.209 10.911 13.286 1.00 97.00 381 VAL A O 1
ATOM 2984 N N . ARG A 1 382 ? 0.503 13.143 13.333 1.00 96.75 382 ARG A N 1
ATOM 2985 C CA . ARG A 1 382 ? -0.914 13.451 13.591 1.00 96.75 382 ARG A CA 1
ATOM 2986 C C . ARG A 1 382 ? -1.825 12.902 12.506 1.00 96.75 382 ARG A C 1
ATOM 2988 O O . ARG A 1 382 ? -2.819 12.252 12.812 1.00 96.75 382 ARG A O 1
ATOM 2995 N N . ARG A 1 383 ? -1.488 13.159 11.240 1.00 95.38 383 ARG A N 1
ATOM 2996 C CA . ARG A 1 383 ? -2.266 12.689 10.090 1.00 95.38 383 ARG A CA 1
ATOM 2997 C C . ARG A 1 383 ? -2.373 11.168 10.086 1.00 95.38 383 ARG A C 1
ATOM 2999 O O . ARG A 1 383 ? -3.458 10.643 9.868 1.00 95.38 383 ARG A O 1
ATOM 3006 N N . GLN A 1 384 ? -1.279 10.464 10.364 1.00 96.12 384 GLN A N 1
ATOM 3007 C CA . GLN A 1 384 ? -1.266 9.007 10.397 1.00 96.12 384 GLN A CA 1
ATOM 3008 C C . GLN A 1 384 ? -2.144 8.449 11.527 1.00 96.12 384 GLN A C 1
ATOM 3010 O O . GLN A 1 384 ? -2.943 7.552 11.263 1.00 96.12 384 GLN A O 1
ATOM 3015 N N . LEU A 1 385 ? -2.069 9.012 12.739 1.00 97.06 385 LEU A N 1
ATOM 3016 C CA . LEU A 1 385 ? -2.919 8.610 13.869 1.00 97.06 385 LEU A CA 1
ATOM 3017 C C . LEU A 1 385 ? -4.412 8.866 13.603 1.00 97.06 385 LEU A C 1
ATOM 3019 O O . LEU A 1 385 ? -5.242 7.998 13.878 1.00 97.06 385 LEU A O 1
ATOM 3023 N N . LEU A 1 386 ? -4.754 10.017 13.016 1.00 96.25 386 LEU A N 1
ATOM 3024 C CA . LEU A 1 386 ? -6.132 10.332 12.628 1.00 96.25 386 LEU A CA 1
ATOM 3025 C C . LEU A 1 386 ? -6.633 9.401 11.521 1.00 96.25 386 LEU A C 1
ATOM 3027 O O . LEU A 1 386 ? -7.749 8.901 11.602 1.00 96.25 386 LEU A O 1
ATOM 3031 N N . ASN A 1 387 ? -5.807 9.115 10.512 1.00 95.62 387 ASN A N 1
ATOM 3032 C CA . ASN A 1 387 ? -6.169 8.190 9.438 1.00 95.62 387 ASN A CA 1
ATOM 3033 C C . ASN A 1 387 ? -6.377 6.764 9.964 1.00 95.62 387 ASN A C 1
ATOM 3035 O O . ASN A 1 387 ? -7.277 6.073 9.499 1.00 95.62 387 ASN A O 1
ATOM 3039 N N . MET A 1 388 ? -5.567 6.318 10.929 1.00 96.38 388 MET A N 1
ATOM 3040 C CA . MET A 1 388 ? -5.771 5.033 11.606 1.00 96.38 388 MET A CA 1
ATOM 3041 C C . MET A 1 388 ? -7.108 5.003 12.360 1.00 96.38 388 MET A C 1
ATOM 3043 O O . MET A 1 388 ? -7.836 4.023 12.239 1.00 96.38 388 MET A O 1
ATOM 3047 N N . GLN A 1 389 ? -7.447 6.072 13.091 1.00 95.31 389 GLN A N 1
ATOM 3048 C CA . GLN A 1 389 ? -8.706 6.165 13.842 1.00 95.31 389 GLN A CA 1
ATOM 3049 C C . GLN A 1 389 ? -9.916 6.192 12.905 1.00 95.31 389 GLN A C 1
ATOM 3051 O O . GLN A 1 389 ? -10.828 5.392 13.064 1.00 95.31 389 GLN A O 1
ATOM 3056 N N . ASN A 1 390 ? -9.882 7.038 11.874 1.00 94.38 390 ASN A N 1
ATOM 3057 C CA . ASN A 1 390 ? -10.956 7.138 10.888 1.00 94.38 390 ASN A CA 1
ATOM 3058 C C . ASN A 1 390 ? -11.206 5.799 10.184 1.00 94.38 390 ASN A C 1
ATOM 3060 O O . ASN A 1 390 ? -12.350 5.404 9.999 1.00 94.38 390 ASN A O 1
ATOM 3064 N N . GLU A 1 391 ? -10.149 5.084 9.792 1.00 93.88 391 GLU A N 1
ATOM 3065 C CA . GLU A 1 391 ? -10.288 3.774 9.149 1.00 93.88 391 GLU A CA 1
ATOM 3066 C C . GLU A 1 391 ? -10.875 2.725 10.100 1.00 93.88 391 GLU A C 1
ATOM 3068 O O . GLU A 1 391 ? -11.742 1.948 9.696 1.00 93.88 391 GLU A O 1
ATOM 3073 N N . GLN A 1 392 ? -10.463 2.741 11.372 1.00 94.31 392 GLN A N 1
ATOM 3074 C CA . GLN A 1 392 ? -11.059 1.902 12.407 1.00 94.31 392 GLN A CA 1
ATOM 3075 C C . GLN A 1 392 ? -12.551 2.208 12.579 1.00 94.31 392 GLN A C 1
ATOM 3077 O O . GLN A 1 392 ? -13.357 1.286 12.605 1.00 94.31 392 GLN A O 1
ATOM 3082 N N . ASP A 1 393 ? -12.932 3.480 12.648 1.00 93.69 393 ASP A N 1
ATOM 3083 C CA . ASP A 1 393 ? -14.326 3.882 12.844 1.00 93.69 393 ASP A CA 1
ATOM 3084 C C . ASP A 1 393 ? -15.193 3.584 11.612 1.00 93.69 393 ASP A C 1
ATOM 3086 O O . ASP A 1 393 ? -16.381 3.294 11.742 1.00 93.69 393 ASP A O 1
ATOM 3090 N N . LEU A 1 394 ? -14.606 3.604 10.411 1.00 94.44 394 LEU A N 1
ATOM 3091 C CA . LEU A 1 394 ? -15.299 3.277 9.164 1.00 94.44 394 LEU A CA 1
ATOM 3092 C C . LEU A 1 394 ? -15.515 1.772 8.969 1.00 94.44 394 LEU A C 1
ATOM 3094 O O . LEU A 1 394 ? -16.566 1.378 8.466 1.00 94.44 394 LEU A O 1
ATOM 3098 N N . LEU A 1 395 ? -14.531 0.937 9.313 1.00 95.62 395 LEU A N 1
ATOM 3099 C CA . LEU A 1 395 ? -14.559 -0.503 9.017 1.00 95.62 395 LEU A CA 1
ATOM 3100 C C . LEU A 1 395 ? -14.899 -1.374 10.231 1.00 95.62 395 LEU A C 1
ATOM 3102 O O . LEU A 1 395 ? -15.466 -2.452 10.063 1.00 95.62 395 LEU A O 1
ATOM 3106 N N . LEU A 1 396 ? -14.572 -0.914 11.438 1.00 96.50 396 LEU A N 1
ATOM 3107 C CA . LEU A 1 396 ? -14.754 -1.617 12.712 1.00 96.50 396 LEU A CA 1
ATOM 3108 C C . LEU A 1 396 ? -15.464 -0.715 13.753 1.00 96.50 396 LEU A C 1
ATOM 3110 O O . LEU A 1 396 ? -14.983 -0.567 14.883 1.00 96.50 396 LEU A O 1
ATOM 3114 N N . PRO A 1 397 ? -16.630 -0.121 13.421 1.00 96.56 397 PRO A N 1
ATOM 3115 C CA . PRO A 1 397 ? -17.309 0.889 14.244 1.00 96.56 397 PRO A CA 1
ATOM 3116 C C . PRO A 1 397 ? -17.764 0.384 15.617 1.00 96.56 397 PRO A C 1
ATOM 3118 O O . PRO A 1 397 ? -18.201 1.175 16.447 1.00 96.56 397 PRO A O 1
ATOM 3121 N N . TRP A 1 398 ? -17.712 -0.926 15.869 1.00 95.88 398 TRP A N 1
ATOM 3122 C CA . TRP A 1 398 ? -18.088 -1.521 17.148 1.00 95.88 398 TRP A CA 1
ATOM 3123 C C . TRP A 1 398 ? -16.992 -1.441 18.211 1.00 95.88 398 TRP A C 1
ATOM 3125 O O . TRP A 1 398 ? -17.316 -1.504 19.394 1.00 95.88 398 TRP A O 1
ATOM 3135 N N . LEU A 1 399 ? -15.719 -1.266 17.843 1.00 94.12 399 LEU A N 1
ATOM 3136 C CA . LEU A 1 399 ? -14.610 -1.337 18.805 1.00 94.12 399 LEU A CA 1
ATOM 3137 C C . LEU A 1 399 ? -14.705 -0.265 19.898 1.00 94.12 399 LEU A C 1
ATOM 3139 O O . LEU A 1 399 ? -14.578 -0.575 21.082 1.00 94.12 399 LEU A O 1
ATOM 3143 N N . GLY A 1 400 ? -14.998 0.980 19.515 1.00 90.62 400 GLY A N 1
ATOM 3144 C CA . GLY A 1 400 ? -15.239 2.070 20.464 1.00 90.62 400 GLY A CA 1
ATOM 3145 C C . GLY A 1 400 ? -16.444 1.788 21.373 1.00 90.62 400 GLY A C 1
ATOM 3146 O O . GLY A 1 400 ? -16.265 1.667 22.587 1.00 90.62 400 GLY A O 1
ATOM 3147 N N . PRO A 1 401 ? -17.660 1.616 20.820 1.00 92.06 401 PRO A N 1
ATOM 3148 C CA . PRO A 1 401 ? -18.868 1.329 21.592 1.00 92.06 401 PRO A CA 1
ATOM 3149 C C . PRO A 1 401 ? -18.766 0.121 22.531 1.00 92.06 401 PRO A C 1
ATOM 3151 O O . PRO A 1 401 ? -19.271 0.198 23.648 1.00 92.06 401 PRO A O 1
ATOM 3154 N N . LEU A 1 402 ? -18.120 -0.977 22.120 1.00 91.56 402 LEU A N 1
ATOM 3155 C CA . LEU A 1 402 ? -17.962 -2.173 22.960 1.00 91.56 402 LEU A CA 1
ATOM 3156 C C . LEU A 1 402 ? -16.984 -1.966 24.123 1.00 91.56 402 LEU A C 1
ATOM 3158 O O . LEU A 1 402 ? -17.110 -2.639 25.143 1.00 91.56 402 LEU A O 1
ATOM 3162 N N . SER A 1 403 ? -16.039 -1.029 24.001 1.00 87.75 403 SER A N 1
ATOM 3163 C CA . SER A 1 403 ? -15.150 -0.647 25.107 1.00 87.75 403 SER A CA 1
ATOM 3164 C C . SER A 1 403 ? -15.840 0.229 26.163 1.00 87.75 403 SER A C 1
ATOM 3166 O O . SER A 1 403 ? -15.365 0.322 27.294 1.00 87.75 403 SER A O 1
ATOM 3168 N N . GLN A 1 404 ? -16.972 0.849 25.810 1.00 89.25 404 GLN A N 1
ATOM 3169 C CA . GLN A 1 404 ? -17.769 1.719 26.680 1.00 89.25 404 GLN A CA 1
ATOM 3170 C C . GLN A 1 404 ? -19.259 1.329 26.622 1.00 89.25 404 GLN A C 1
ATOM 3172 O O . GLN A 1 404 ? -20.090 2.092 26.110 1.00 89.25 404 GLN A O 1
ATOM 3177 N N . PRO A 1 405 ? -19.622 0.126 27.106 1.00 92.94 405 PRO A N 1
ATOM 3178 C CA . PRO A 1 405 ? -21.006 -0.318 27.092 1.00 92.94 405 PRO A CA 1
ATOM 3179 C C . PRO A 1 405 ? -21.847 0.444 28.135 1.00 92.94 405 PRO A C 1
ATOM 3181 O O . PRO A 1 405 ? -21.336 0.806 29.200 1.00 92.94 405 PRO A O 1
ATOM 3184 N N . PRO A 1 406 ? -23.154 0.639 27.883 1.00 93.75 406 PRO A N 1
ATOM 3185 C CA . PRO A 1 406 ? -24.102 1.137 28.873 1.00 93.75 406 PRO A CA 1
ATOM 3186 C C . PRO A 1 406 ? -24.038 0.345 30.181 1.00 93.75 406 PRO A C 1
ATOM 3188 O O . PRO A 1 406 ? -23.930 -0.884 30.167 1.00 93.75 406 PRO A O 1
ATOM 3191 N N . ALA A 1 407 ? -24.202 1.031 31.316 1.00 91.06 407 ALA A N 1
ATOM 3192 C CA . ALA A 1 407 ? -24.134 0.404 32.640 1.00 91.06 407 ALA A CA 1
ATOM 3193 C C . ALA A 1 407 ? -25.131 -0.760 32.807 1.00 91.06 407 ALA A C 1
ATOM 3195 O O . ALA A 1 407 ? -24.846 -1.723 33.512 1.00 91.06 407 ALA A O 1
ATOM 3196 N N . LEU A 1 408 ? -26.271 -0.711 32.107 1.00 90.69 408 LEU A N 1
ATOM 3197 C CA . LEU A 1 408 ? -27.259 -1.792 32.082 1.00 90.69 408 LEU A CA 1
ATOM 3198 C C . LEU A 1 408 ? -26.660 -3.147 31.680 1.00 90.69 408 LEU A C 1
ATOM 3200 O O . LEU A 1 408 ? -27.122 -4.169 32.170 1.00 90.69 408 LEU A O 1
ATOM 3204 N N . PHE A 1 409 ? -25.661 -3.179 30.799 1.00 90.19 409 PHE A N 1
ATOM 3205 C CA . PHE A 1 409 ? -25.093 -4.431 30.291 1.00 90.19 409 PHE A CA 1
ATOM 3206 C C . PHE A 1 409 ? -23.995 -5.010 31.188 1.00 90.19 409 PHE A C 1
ATOM 3208 O O . PHE A 1 409 ? -23.618 -6.164 31.021 1.00 90.19 409 PHE A O 1
ATOM 3215 N N . THR A 1 410 ? -23.477 -4.232 32.142 1.00 85.31 410 THR A N 1
ATOM 3216 C CA . THR A 1 410 ? -22.319 -4.612 32.970 1.00 85.31 410 THR A CA 1
ATOM 3217 C C . THR A 1 410 ? -22.637 -4.729 34.462 1.00 85.31 410 THR A C 1
ATOM 3219 O O . THR A 1 410 ? -21.777 -5.116 35.252 1.00 85.31 410 THR A O 1
ATOM 3222 N N . GLN A 1 411 ? -23.866 -4.415 34.875 1.00 85.75 411 GLN A N 1
ATOM 3223 C CA . GLN A 1 411 ? -24.295 -4.510 36.268 1.00 85.75 411 GLN A CA 1
ATOM 3224 C C . GLN A 1 411 ? -24.558 -5.958 36.710 1.00 85.75 411 GLN A C 1
ATOM 3226 O O . GLN A 1 411 ? -25.119 -6.773 35.989 1.00 85.75 411 GLN A O 1
ATOM 3231 N N . ALA A 1 412 ? -24.231 -6.264 37.970 1.00 69.56 412 ALA A N 1
ATOM 3232 C CA . ALA A 1 412 ? -24.425 -7.596 38.556 1.00 69.56 412 ALA A CA 1
ATOM 3233 C C . ALA A 1 412 ? -25.904 -8.008 38.730 1.00 69.56 412 ALA A C 1
ATOM 3235 O O . ALA A 1 412 ? -26.192 -9.171 38.991 1.00 69.56 412 ALA A O 1
ATOM 3236 N N . GLN A 1 413 ? -26.834 -7.053 38.640 1.00 76.06 413 GLN A N 1
ATOM 3237 C CA . GLN A 1 413 ? -28.278 -7.252 38.837 1.00 76.06 413 GLN A CA 1
ATOM 3238 C C . GLN A 1 413 ? -29.054 -7.261 37.509 1.00 76.06 413 GLN A C 1
ATOM 3240 O O . GLN A 1 413 ? -30.282 -7.189 37.512 1.00 76.06 413 GLN A O 1
ATOM 3245 N N . THR A 1 414 ? -28.347 -7.314 36.380 1.00 79.94 414 THR A N 1
ATOM 3246 C CA . THR A 1 414 ? -28.947 -7.349 35.046 1.00 79.94 414 THR A CA 1
ATOM 3247 C C . THR A 1 414 ? -29.676 -8.671 34.809 1.00 79.94 414 THR A C 1
ATOM 3249 O O . THR A 1 414 ? -29.228 -9.731 35.248 1.00 79.94 414 THR A O 1
ATOM 3252 N N . ASP A 1 415 ? -30.816 -8.601 34.116 1.00 86.69 415 ASP A N 1
ATOM 3253 C CA . ASP A 1 415 ? -31.586 -9.773 33.693 1.00 86.69 415 ASP A CA 1
ATOM 3254 C C . ASP A 1 415 ? -30.669 -10.769 32.952 1.00 86.69 415 ASP A C 1
ATOM 3256 O O . ASP A 1 415 ? -30.001 -10.358 31.995 1.00 86.69 415 ASP A O 1
ATOM 3260 N N . PRO A 1 416 ? -30.622 -12.058 33.349 1.00 90.12 416 PRO A N 1
ATOM 3261 C CA . PRO A 1 416 ? -29.817 -13.071 32.671 1.00 90.12 416 PRO A CA 1
ATOM 3262 C C . PRO A 1 416 ? -30.017 -13.102 31.151 1.00 90.12 416 PRO A C 1
ATOM 3264 O O . PRO A 1 416 ? -29.046 -13.257 30.420 1.00 90.12 416 PRO A O 1
ATOM 3267 N N . ALA A 1 417 ? -31.239 -12.862 30.661 1.00 91.25 417 ALA A N 1
ATOM 3268 C CA . ALA A 1 417 ? -31.513 -12.834 29.226 1.00 91.25 417 ALA A CA 1
ATOM 3269 C C . ALA A 1 417 ? -30.798 -11.675 28.504 1.00 91.25 417 ALA A C 1
ATOM 3271 O O . ALA A 1 417 ? -30.350 -11.837 27.368 1.00 91.25 417 ALA A O 1
ATOM 3272 N N . ILE A 1 418 ? -30.665 -10.517 29.163 1.00 91.88 418 ILE A N 1
ATOM 3273 C CA . ILE A 1 418 ? -29.927 -9.359 28.637 1.00 91.88 418 ILE A CA 1
ATOM 3274 C C . ILE A 1 418 ? -28.424 -9.636 28.680 1.00 91.88 418 ILE A C 1
ATOM 3276 O O . ILE A 1 418 ? -27.726 -9.315 27.722 1.00 91.88 418 ILE A O 1
ATOM 3280 N N . THR A 1 419 ? -27.932 -10.257 29.754 1.00 92.12 419 THR A N 1
ATOM 3281 C CA . THR A 1 419 ? -26.521 -10.646 29.889 1.00 92.12 419 THR A CA 1
ATOM 3282 C C . THR A 1 419 ? -26.107 -11.640 28.800 1.00 92.12 419 THR A C 1
ATOM 3284 O O . THR A 1 419 ? -25.088 -11.434 28.143 1.00 92.12 419 THR A O 1
ATOM 3287 N N . ASP A 1 420 ? -26.926 -12.661 28.536 1.00 93.75 420 ASP A N 1
ATOM 3288 C CA . ASP A 1 420 ? -26.679 -13.642 27.472 1.00 93.75 420 ASP A CA 1
ATOM 3289 C C . ASP A 1 420 ? -26.717 -12.990 26.079 1.00 93.75 420 ASP A C 1
ATOM 3291 O O . ASP A 1 420 ? -25.869 -13.265 25.228 1.00 93.75 420 ASP A O 1
ATOM 3295 N N . ALA A 1 421 ? -27.679 -12.091 25.836 1.00 94.94 421 ALA A N 1
ATOM 3296 C CA . ALA A 1 421 ? -27.772 -11.351 24.577 1.00 94.94 421 ALA A CA 1
ATOM 3297 C C . ALA A 1 421 ? -26.586 -10.391 24.372 1.00 94.94 421 ALA A C 1
ATOM 3299 O O . ALA A 1 421 ? -26.108 -10.236 23.247 1.00 94.94 421 ALA A O 1
ATOM 3300 N N . TRP A 1 422 ? -26.093 -9.774 25.449 1.00 95.19 422 TRP A N 1
ATOM 3301 C CA . TRP A 1 422 ? -24.896 -8.938 25.439 1.00 95.19 422 TRP A CA 1
ATOM 3302 C C . TRP A 1 422 ? -23.641 -9.754 25.108 1.00 95.19 422 TRP A C 1
ATOM 3304 O O . TRP A 1 422 ? -22.912 -9.383 24.188 1.00 95.19 422 TRP A O 1
ATOM 3314 N N . GLN A 1 423 ? -23.433 -10.901 25.760 1.00 94.62 423 GLN A N 1
ATOM 3315 C CA . GLN A 1 423 ? -22.307 -11.789 25.451 1.00 94.62 423 GLN A CA 1
ATOM 3316 C C . GLN A 1 423 ? -22.361 -12.273 23.994 1.00 94.62 423 GLN A C 1
ATOM 3318 O O . GLN A 1 423 ? -21.367 -12.199 23.275 1.00 94.62 423 GLN A O 1
ATOM 3323 N N . ALA A 1 424 ? -23.541 -12.676 23.514 1.00 95.81 424 ALA A N 1
ATOM 3324 C CA . ALA A 1 424 ? -23.721 -13.102 22.128 1.00 95.81 424 ALA A CA 1
ATOM 3325 C C . ALA A 1 424 ? -23.436 -11.984 21.106 1.00 95.81 424 ALA A C 1
ATOM 3327 O O . ALA A 1 424 ? -23.021 -12.273 19.982 1.00 95.81 424 ALA A O 1
ATOM 3328 N N . LEU A 1 425 ? -23.669 -10.715 21.467 1.00 96.75 425 LEU A N 1
ATOM 3329 C CA . LEU A 1 425 ? -23.299 -9.563 20.643 1.00 96.75 425 LEU A CA 1
ATOM 3330 C C . LEU A 1 425 ? -21.777 -9.365 20.608 1.00 96.75 425 LEU A C 1
ATOM 3332 O O . LEU A 1 425 ? -21.237 -9.114 19.533 1.00 96.75 425 LEU A O 1
ATOM 3336 N N . GLN A 1 426 ? -21.094 -9.499 21.749 1.00 95.06 426 GLN A N 1
ATOM 3337 C CA . GLN A 1 426 ? -19.631 -9.407 21.822 1.00 95.06 426 GLN A CA 1
ATOM 3338 C C . GLN A 1 426 ? -18.961 -10.509 20.991 1.00 95.06 426 GLN A C 1
ATOM 3340 O O . GLN A 1 426 ? -18.066 -10.222 20.200 1.00 95.06 426 GLN A O 1
ATOM 3345 N N . ASP A 1 427 ? -19.453 -11.745 21.093 1.00 94.81 427 ASP A N 1
ATOM 3346 C CA . ASP A 1 427 ? -18.933 -12.889 20.334 1.00 94.81 427 ASP A CA 1
ATOM 3347 C C . ASP A 1 427 ? -19.133 -12.724 18.815 1.00 94.81 427 ASP A C 1
ATOM 3349 O O . ASP A 1 427 ? -18.344 -13.227 18.016 1.00 94.81 427 ASP A O 1
ATOM 3353 N N . ALA A 1 428 ? -20.182 -12.005 18.400 1.00 96.69 428 ALA A N 1
ATOM 3354 C CA . ALA A 1 428 ? -20.480 -11.743 16.993 1.00 96.69 428 ALA A CA 1
ATOM 3355 C C . ALA A 1 428 ? -19.655 -10.596 16.382 1.00 96.69 428 ALA A C 1
ATOM 3357 O O . ALA A 1 428 ? -19.695 -10.423 15.164 1.00 96.69 428 ALA A O 1
ATOM 3358 N N . LEU A 1 429 ? -18.943 -9.806 17.193 1.00 96.56 429 LEU A N 1
ATOM 3359 C CA . LEU A 1 429 ? -18.237 -8.589 16.782 1.00 96.56 429 LEU A CA 1
ATOM 3360 C C . LEU A 1 429 ? -16.751 -8.648 17.192 1.00 96.56 429 LEU A C 1
ATOM 3362 O O . LEU A 1 429 ? -16.340 -7.996 18.156 1.00 96.56 429 LEU A O 1
ATOM 3366 N N . PRO A 1 430 ? -15.922 -9.426 16.469 1.00 94.06 430 PRO A N 1
ATOM 3367 C CA . PRO A 1 430 ? -14.528 -9.661 16.834 1.00 94.06 430 PRO A CA 1
ATOM 3368 C C . PRO A 1 430 ? -13.635 -8.429 16.621 1.00 94.06 430 PRO A C 1
ATOM 3370 O O . PRO A 1 430 ? -13.939 -7.536 15.829 1.00 94.06 430 PRO A O 1
ATOM 3373 N N . THR A 1 431 ? -12.479 -8.415 17.291 1.00 88.81 431 THR A N 1
ATOM 3374 C CA . THR A 1 431 ? -11.451 -7.369 17.124 1.00 88.81 431 THR A CA 1
ATOM 3375 C C . THR A 1 431 ? -10.570 -7.591 15.895 1.00 88.81 431 THR A C 1
ATOM 3377 O O . THR A 1 431 ? -10.136 -6.640 15.250 1.00 88.81 431 THR A O 1
ATOM 3380 N N . THR A 1 432 ? -10.296 -8.851 15.556 1.00 89.44 432 THR A N 1
ATOM 3381 C CA . THR A 1 432 ? -9.466 -9.233 14.407 1.00 89.44 432 THR A CA 1
ATOM 3382 C C . THR A 1 432 ? -10.348 -9.756 13.287 1.00 89.44 432 THR A C 1
ATOM 3384 O O . THR A 1 432 ? -11.026 -10.767 13.468 1.00 89.44 432 THR A O 1
ATOM 3387 N N . LEU A 1 433 ? -10.326 -9.076 12.143 1.00 94.31 433 LEU A N 1
ATOM 3388 C CA . LEU A 1 433 ? -11.210 -9.366 11.019 1.00 94.31 433 LEU A CA 1
ATOM 3389 C C . LEU A 1 433 ? -10.534 -9.040 9.687 1.00 94.31 433 LEU A C 1
ATOM 3391 O O . LEU A 1 433 ? -9.784 -8.060 9.607 1.00 94.31 433 LEU A O 1
ATOM 3395 N N . ARG A 1 434 ? -10.815 -9.830 8.648 1.00 96.25 434 ARG A N 1
ATOM 3396 C CA . ARG A 1 434 ? -10.441 -9.505 7.265 1.00 96.25 434 ARG A CA 1
ATOM 3397 C C . ARG A 1 434 ? -11.452 -8.580 6.609 1.00 96.25 434 ARG A C 1
ATOM 3399 O O . ARG A 1 434 ? -12.622 -8.547 6.986 1.00 96.25 434 ARG A O 1
ATOM 3406 N N . LEU A 1 435 ? -11.018 -7.856 5.582 1.00 96.31 435 LEU A N 1
ATOM 3407 C CA . LEU A 1 435 ? -11.903 -6.936 4.868 1.00 96.31 435 LEU A CA 1
ATOM 3408 C C . LEU A 1 435 ? -13.122 -7.643 4.248 1.00 96.31 435 LEU A C 1
ATOM 3410 O O . LEU A 1 435 ? -14.230 -7.109 4.296 1.00 96.31 435 LEU A O 1
ATOM 3414 N N . ASP A 1 436 ? -12.946 -8.843 3.695 1.00 97.12 436 ASP A N 1
ATOM 3415 C CA . ASP A 1 436 ? -14.038 -9.606 3.081 1.00 97.12 436 ASP A CA 1
ATOM 3416 C C . ASP A 1 436 ? -15.029 -10.235 4.073 1.00 97.12 436 ASP A C 1
ATOM 3418 O O . ASP A 1 436 ? -16.145 -10.586 3.689 1.00 97.12 436 ASP A O 1
ATOM 3422 N N . GLU A 1 437 ? -14.676 -10.299 5.356 1.00 97.81 437 GLU A N 1
ATOM 3423 C CA . GLU A 1 437 ? -15.527 -10.836 6.423 1.00 97.81 437 GLU A CA 1
ATOM 3424 C C . GLU A 1 437 ? -16.435 -9.757 7.050 1.00 97.81 437 GLU A C 1
ATOM 3426 O O . GLU A 1 437 ? -17.453 -10.083 7.668 1.00 97.81 437 GLU A O 1
ATOM 3431 N N . VAL A 1 438 ? -16.136 -8.462 6.848 1.00 97.62 438 VAL A N 1
ATOM 3432 C CA . VAL A 1 438 ? -16.883 -7.326 7.438 1.00 97.62 438 VAL A CA 1
ATOM 3433 C C . VAL A 1 438 ? -18.374 -7.403 7.148 1.00 97.62 438 VAL A C 1
ATOM 3435 O O . VAL A 1 438 ? -19.192 -7.198 8.044 1.00 97.62 438 VAL A O 1
ATOM 3438 N N . ALA A 1 439 ? -18.748 -7.715 5.907 1.00 96.56 439 ALA A N 1
ATOM 3439 C CA . ALA A 1 439 ? -20.150 -7.751 5.511 1.00 96.56 439 ALA A CA 1
ATOM 3440 C C . ALA A 1 439 ? -20.935 -8.839 6.262 1.00 96.56 439 ALA A C 1
ATOM 3442 O O . ALA A 1 439 ? -22.097 -8.635 6.616 1.00 96.56 439 ALA A O 1
ATOM 3443 N N . GLU A 1 440 ? -20.314 -9.993 6.513 1.00 97.06 440 GLU A N 1
ATOM 3444 C CA . GLU A 1 440 ? -20.927 -11.085 7.267 1.00 97.06 440 GLU A CA 1
ATOM 3445 C C . GLU A 1 440 ? -21.011 -10.763 8.759 1.00 97.06 440 GLU A C 1
ATOM 3447 O O . GLU A 1 440 ? -22.088 -10.894 9.344 1.00 97.06 440 GLU A O 1
ATOM 3452 N N . VAL A 1 441 ? -19.928 -10.240 9.339 1.00 98.06 441 VAL A N 1
ATOM 3453 C CA . VAL A 1 441 ? -19.884 -9.803 10.741 1.00 98.06 441 VAL A CA 1
ATOM 3454 C C . VAL A 1 441 ? -20.905 -8.705 11.021 1.00 98.06 441 VAL A C 1
ATOM 3456 O O . VAL A 1 441 ? -21.642 -8.794 11.999 1.00 98.06 441 VAL A O 1
ATOM 3459 N N . CYS A 1 442 ? -21.046 -7.714 10.138 1.00 98.25 442 CYS A N 1
ATOM 3460 C CA . CYS A 1 442 ? -22.045 -6.659 10.308 1.00 98.25 442 CYS A CA 1
ATOM 3461 C C . CYS A 1 442 ? -23.476 -7.215 10.289 1.00 98.25 442 CYS A C 1
ATOM 3463 O O . CYS A 1 442 ? -24.308 -6.781 11.085 1.00 98.25 442 CYS A O 1
ATOM 3465 N N . ARG A 1 443 ? -23.776 -8.203 9.429 1.00 97.25 443 ARG A N 1
ATOM 3466 C CA . ARG A 1 443 ? -25.092 -8.870 9.412 1.00 97.25 443 ARG A CA 1
ATOM 3467 C C . ARG A 1 443 ? -25.339 -9.678 10.686 1.00 97.25 443 ARG A C 1
ATOM 3469 O O . ARG A 1 443 ? -26.424 -9.582 11.258 1.00 97.25 443 ARG A O 1
ATOM 3476 N N . ALA A 1 444 ? -24.350 -10.452 11.133 1.00 97.69 444 ALA A N 1
ATOM 3477 C CA . ALA A 1 444 ? -24.446 -11.250 12.351 1.00 97.69 444 ALA A CA 1
ATOM 3478 C C . ALA A 1 444 ? -24.611 -10.359 13.592 1.00 97.69 444 ALA A C 1
ATOM 3480 O O . ALA A 1 444 ? -25.555 -10.540 14.364 1.00 97.69 444 ALA A O 1
ATOM 3481 N N . GLY A 1 445 ? -23.757 -9.344 13.735 1.00 97.81 445 GLY A N 1
ATOM 3482 C CA . GLY A 1 445 ? -23.829 -8.346 14.797 1.00 97.81 445 GLY A CA 1
ATOM 3483 C C . GLY A 1 445 ? -25.159 -7.600 14.798 1.00 97.81 445 GLY A C 1
ATOM 3484 O O . GLY A 1 445 ? -25.761 -7.436 15.855 1.00 97.81 445 GLY A O 1
ATOM 3485 N N . ARG A 1 446 ? -25.689 -7.235 13.620 1.00 98.06 446 ARG A N 1
ATOM 3486 C CA . ARG A 1 446 ? -27.003 -6.590 13.510 1.00 98.06 446 ARG A CA 1
ATOM 3487 C C . ARG A 1 446 ? -28.127 -7.472 14.049 1.00 98.06 446 ARG A C 1
ATOM 3489 O O . ARG A 1 446 ? -28.941 -6.990 14.828 1.00 98.06 446 ARG A O 1
ATOM 3496 N N . ALA A 1 447 ? -28.147 -8.756 13.695 1.00 97.62 447 ALA A N 1
ATOM 3497 C CA . ALA A 1 447 ? -29.161 -9.685 14.192 1.00 97.62 447 ALA A CA 1
ATOM 3498 C C . ALA A 1 447 ? -29.108 -9.842 15.726 1.00 97.62 447 ALA A C 1
ATOM 3500 O O . ALA A 1 447 ? -30.150 -9.870 16.383 1.00 97.62 447 ALA A O 1
ATOM 3501 N N . ARG A 1 448 ? -27.901 -9.900 16.311 1.00 97.62 448 ARG A N 1
ATOM 3502 C CA . ARG A 1 448 ? -27.717 -9.934 17.776 1.00 97.62 448 ARG A CA 1
ATOM 3503 C C . ARG A 1 448 ? -28.144 -8.633 18.443 1.00 97.62 448 ARG A C 1
ATOM 3505 O O . ARG A 1 448 ? -28.762 -8.659 19.504 1.00 97.62 448 ARG A O 1
ATOM 3512 N N . LEU A 1 449 ? -27.863 -7.506 17.802 1.00 96.56 449 LEU A N 1
ATOM 3513 C CA . LEU A 1 449 ? -28.225 -6.190 18.301 1.00 96.56 449 LEU A CA 1
ATOM 3514 C C . LEU A 1 449 ? -29.741 -5.961 18.277 1.00 96.56 449 LEU A C 1
ATOM 3516 O O . LEU A 1 449 ? -30.283 -5.456 19.255 1.00 96.56 449 LEU A O 1
ATOM 3520 N N . ASP A 1 450 ? -30.434 -6.396 17.221 1.00 96.25 450 ASP A N 1
ATOM 3521 C CA . ASP A 1 450 ? -31.900 -6.344 17.138 1.00 96.25 450 ASP A CA 1
ATOM 3522 C C . ASP A 1 450 ? -32.543 -7.210 18.243 1.00 96.25 450 ASP A C 1
ATOM 3524 O O . ASP A 1 450 ? -33.505 -6.789 18.894 1.00 96.25 450 ASP A O 1
ATOM 3528 N N . GLN A 1 451 ? -31.977 -8.397 18.514 1.00 95.12 451 GLN A N 1
ATOM 3529 C CA . GLN A 1 451 ? -32.401 -9.255 19.626 1.00 95.12 451 GLN A CA 1
ATOM 3530 C C . GLN A 1 451 ? -32.237 -8.536 20.974 1.00 95.12 451 GLN A C 1
ATOM 3532 O O . GLN A 1 451 ? -33.200 -8.465 21.740 1.00 95.12 451 GLN A O 1
ATOM 3537 N N . LEU A 1 452 ? -31.060 -7.965 21.245 1.00 94.75 452 LEU A N 1
ATOM 3538 C CA . LEU A 1 452 ? -30.789 -7.213 22.472 1.00 94.75 452 LEU A CA 1
ATOM 3539 C C . LEU A 1 452 ? -31.736 -6.011 22.612 1.00 94.75 452 LEU A C 1
ATOM 3541 O O . LEU A 1 452 ? -32.337 -5.807 23.665 1.00 94.75 452 LEU A O 1
ATOM 3545 N N . GLN A 1 453 ? -31.939 -5.249 21.536 1.00 94.19 453 GLN A N 1
ATOM 3546 C CA . GLN A 1 453 ? -32.797 -4.066 21.530 1.00 94.19 453 GLN A CA 1
ATOM 3547 C C . GLN A 1 453 ? -34.269 -4.406 21.804 1.00 94.19 453 GLN A C 1
ATOM 3549 O O . GLN A 1 453 ? -34.952 -3.634 22.480 1.00 94.19 453 GLN A O 1
ATOM 3554 N N . SER A 1 454 ? -34.756 -5.566 21.345 1.00 94.25 454 SER A N 1
ATOM 3555 C CA . SER A 1 454 ? -36.135 -6.020 21.595 1.00 94.25 454 SER A CA 1
ATOM 3556 C C . SER A 1 454 ? -36.450 -6.239 23.083 1.00 94.25 454 SER A C 1
ATOM 3558 O O . SER A 1 454 ? -37.599 -6.095 23.502 1.00 94.25 454 SER A O 1
ATOM 3560 N N . MET A 1 455 ? -35.426 -6.516 23.898 1.00 93.12 455 MET A N 1
ATOM 3561 C CA . MET A 1 455 ? -35.547 -6.715 25.346 1.00 93.12 455 MET A CA 1
ATOM 3562 C C . MET A 1 455 ? -35.589 -5.385 26.120 1.00 93.12 455 MET A C 1
ATOM 3564 O O . MET A 1 455 ? -36.025 -5.333 27.269 1.00 93.12 455 MET A O 1
ATOM 3568 N N . LEU A 1 456 ? -35.184 -4.278 25.490 1.00 91.94 456 LEU A N 1
ATOM 3569 C CA . LEU A 1 456 ? -35.075 -2.956 26.108 1.00 91.94 456 LEU A CA 1
ATOM 3570 C C . LEU A 1 456 ? -36.383 -2.166 25.996 1.00 91.94 456 LEU A C 1
ATOM 3572 O O . LEU A 1 456 ? -36.418 -1.134 25.332 1.00 91.94 456 LEU A O 1
ATOM 3576 N N . SER A 1 457 ? -37.468 -2.618 26.630 1.00 86.81 457 SER A N 1
ATOM 3577 C CA . SER A 1 457 ? -38.818 -2.030 26.477 1.00 86.81 457 SER A CA 1
ATOM 3578 C C . SER A 1 457 ? -39.192 -0.950 27.512 1.00 86.81 457 SER A C 1
ATOM 3580 O O . SER A 1 457 ? -40.046 -0.107 27.236 1.00 86.81 457 SER A O 1
ATOM 3582 N N . SER A 1 458 ? -38.529 -0.923 28.671 1.00 86.12 458 SER A N 1
ATOM 3583 C CA . SER A 1 458 ? -38.846 -0.036 29.805 1.00 86.12 458 SER A CA 1
ATOM 3584 C C . SER A 1 458 ? -38.501 1.450 29.562 1.00 86.12 458 SER A C 1
ATOM 3586 O O . SER A 1 458 ? -37.500 1.744 28.906 1.00 86.12 458 SER A O 1
ATOM 3588 N N . PRO A 1 459 ? -39.274 2.412 30.118 1.00 87.19 459 PRO A N 1
ATOM 3589 C CA . PRO A 1 459 ? -39.000 3.846 29.993 1.00 87.19 459 PRO A CA 1
ATOM 3590 C C . PRO A 1 459 ? -37.905 4.366 30.943 1.00 87.19 459 PRO A C 1
ATOM 3592 O O . PRO A 1 459 ? -37.671 5.572 30.973 1.00 87.19 459 PRO A O 1
ATOM 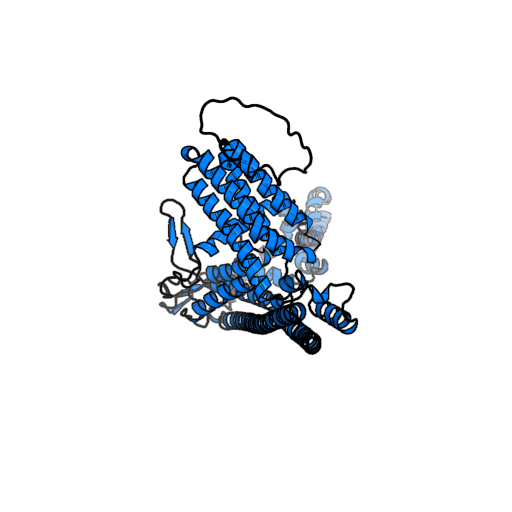3595 N N . LEU A 1 460 ? -37.251 3.506 31.733 1.00 90.12 460 LEU A N 1
ATOM 3596 C CA . LEU A 1 460 ? -36.199 3.917 32.670 1.00 90.12 460 LEU A CA 1
ATOM 3597 C C . LEU A 1 460 ? -35.017 4.602 31.946 1.00 90.12 460 LEU A C 1
ATOM 3599 O O . LEU A 1 460 ? -34.614 4.120 30.885 1.00 90.12 460 LEU A O 1
ATOM 3603 N N . PRO A 1 461 ? -34.394 5.653 32.524 1.00 91.38 461 PRO A N 1
ATOM 3604 C CA . PRO A 1 461 ? -33.300 6.391 31.876 1.00 91.38 461 PRO A CA 1
ATOM 3605 C C . PRO A 1 461 ? -32.143 5.502 31.400 1.00 91.38 461 PRO A C 1
ATOM 3607 O O . PRO A 1 461 ? -31.677 5.636 30.274 1.00 91.38 461 PRO A O 1
ATOM 3610 N N . MET A 1 462 ? -31.746 4.525 32.216 1.00 89.62 462 MET A N 1
ATOM 3611 C CA . MET A 1 462 ? -30.664 3.584 31.898 1.00 89.62 462 MET A CA 1
ATOM 3612 C C . MET A 1 462 ? -30.999 2.664 30.706 1.00 89.62 462 MET A C 1
ATOM 3614 O O . MET A 1 462 ? -30.120 2.272 29.943 1.00 89.62 462 MET A O 1
ATOM 3618 N N . VAL A 1 463 ? -32.284 2.348 30.507 1.00 91.75 463 VAL A N 1
ATOM 3619 C CA . VAL A 1 463 ? -32.769 1.567 29.357 1.00 91.75 463 VAL A CA 1
ATOM 3620 C C . VAL A 1 463 ? -32.854 2.443 28.106 1.00 91.75 463 VAL A C 1
ATOM 3622 O O . VAL A 1 463 ? -32.546 1.977 27.010 1.00 91.75 463 VAL A O 1
ATOM 3625 N N . GLN A 1 464 ? -33.214 3.723 28.250 1.00 92.81 464 GLN A N 1
ATOM 3626 C CA . GLN A 1 464 ? -33.189 4.687 27.145 1.00 92.81 464 GLN A CA 1
ATOM 3627 C C . GLN A 1 464 ? -31.762 4.933 26.641 1.00 92.81 464 GLN A C 1
ATOM 3629 O O . GLN A 1 464 ? -31.540 4.946 25.431 1.00 92.81 464 GLN A O 1
ATOM 3634 N N . GLU A 1 465 ? -30.794 5.065 27.550 1.00 94.00 465 GLU A N 1
ATOM 3635 C CA . GLU A 1 465 ? -29.371 5.169 27.220 1.00 94.00 465 GLU A CA 1
ATOM 3636 C C . GLU A 1 465 ? -28.888 3.933 26.451 1.00 94.00 465 GLU A C 1
ATOM 3638 O O . GLU A 1 465 ? -28.306 4.063 25.371 1.00 94.00 465 GLU A O 1
ATOM 3643 N N . ALA A 1 466 ? -29.206 2.734 26.952 1.00 94.50 466 ALA A N 1
ATOM 3644 C CA . ALA A 1 466 ? -28.876 1.479 26.286 1.00 94.50 466 ALA A CA 1
ATOM 3645 C C . ALA A 1 466 ? -29.519 1.364 24.894 1.00 94.50 466 ALA A C 1
ATOM 3647 O O . ALA A 1 466 ? -28.871 0.940 23.937 1.00 94.50 466 ALA A O 1
ATOM 3648 N N . ARG A 1 467 ? -30.773 1.808 24.744 1.00 94.44 467 ARG A N 1
ATOM 3649 C CA . ARG A 1 467 ? -31.465 1.834 23.449 1.00 94.44 467 ARG A CA 1
ATOM 3650 C C . ARG A 1 467 ? -30.805 2.812 22.477 1.00 94.44 467 ARG A C 1
ATOM 3652 O O . ARG A 1 467 ? -30.601 2.456 21.321 1.00 94.44 467 ARG A O 1
ATOM 3659 N N . ALA A 1 468 ? -30.439 4.010 22.935 1.00 94.69 468 ALA A N 1
ATOM 3660 C CA . ALA A 1 468 ? -29.736 4.997 22.118 1.00 94.69 468 ALA A CA 1
ATOM 3661 C C . ALA A 1 468 ? -28.350 4.495 21.682 1.00 94.69 468 ALA A C 1
ATOM 3663 O O . ALA A 1 468 ? -27.945 4.715 20.542 1.00 94.69 468 ALA A O 1
ATOM 3664 N N . TRP A 1 469 ? -27.643 3.785 22.565 1.00 96.56 469 TRP A N 1
ATOM 3665 C CA . TRP A 1 469 ? -26.392 3.104 22.233 1.00 96.56 469 TRP A CA 1
ATOM 3666 C C . TRP A 1 469 ? -26.600 2.036 21.147 1.00 96.56 469 TRP A C 1
ATOM 3668 O O . TRP A 1 469 ? -25.868 2.037 20.159 1.00 96.56 469 TRP A O 1
ATOM 3678 N N . CYS A 1 470 ? -27.646 1.203 21.256 1.00 96.56 470 CYS A N 1
ATOM 3679 C CA . CYS A 1 470 ? -27.964 0.190 20.240 1.00 96.56 470 CYS A CA 1
ATOM 3680 C C . CYS A 1 470 ? -28.283 0.822 18.877 1.00 96.56 470 CYS A C 1
ATOM 3682 O O . CYS A 1 470 ? -27.832 0.325 17.846 1.00 96.56 470 CYS A O 1
ATOM 3684 N N . THR A 1 471 ? -29.018 1.937 18.854 1.00 96.00 471 THR A N 1
ATOM 3685 C CA . THR A 1 471 ? -29.311 2.666 17.611 1.00 96.00 471 THR A CA 1
ATOM 3686 C C . THR A 1 471 ? -28.032 3.176 16.945 1.00 96.00 471 THR A C 1
ATOM 3688 O O . THR A 1 471 ? -27.833 2.933 15.758 1.00 96.00 471 THR A O 1
ATOM 3691 N N . ARG A 1 472 ? -27.119 3.802 17.702 1.00 96.69 472 ARG A N 1
ATOM 3692 C CA . ARG A 1 472 ? -25.838 4.280 17.148 1.00 96.69 472 ARG A CA 1
ATOM 3693 C C . ARG A 1 472 ? -24.981 3.140 16.605 1.00 96.69 472 ARG A C 1
ATOM 3695 O O . ARG A 1 472 ? -24.430 3.252 15.515 1.00 96.69 472 ARG A O 1
ATOM 3702 N N . LEU A 1 473 ? -24.891 2.025 17.335 1.00 97.44 473 LEU A N 1
ATOM 3703 C CA . LEU A 1 473 ? -24.143 0.863 16.856 1.00 97.44 473 LEU A CA 1
ATOM 3704 C C . LEU A 1 473 ? -24.779 0.274 15.588 1.00 97.44 473 LEU A C 1
ATOM 3706 O O . LEU A 1 473 ? -24.064 -0.106 14.667 1.00 97.44 473 LEU A O 1
ATOM 3710 N N . THR A 1 474 ? -26.110 0.264 15.494 1.00 97.94 474 THR A N 1
ATOM 3711 C CA . THR A 1 474 ? -26.838 -0.179 14.296 1.00 97.94 474 THR A CA 1
ATOM 3712 C C . THR A 1 474 ? -26.466 0.640 13.056 1.00 97.94 474 THR A C 1
ATOM 3714 O O . THR A 1 474 ? -26.207 0.070 11.994 1.00 97.94 474 THR A O 1
ATOM 3717 N N . GLU A 1 475 ? -26.418 1.966 13.187 1.00 96.94 475 GLU A N 1
ATOM 3718 C CA . GLU A 1 475 ? -25.999 2.883 12.118 1.00 96.94 475 GLU A CA 1
ATOM 3719 C C . GLU A 1 475 ? -24.531 2.661 11.726 1.00 96.94 475 GLU A C 1
ATOM 3721 O O . GLU A 1 475 ? -24.199 2.632 10.536 1.00 96.94 475 GLU A O 1
ATOM 3726 N N . GLY A 1 476 ? -23.666 2.428 12.719 1.00 97.88 476 GLY A N 1
ATOM 3727 C CA . GLY A 1 476 ? -22.267 2.061 12.514 1.00 97.88 476 GLY A CA 1
ATOM 3728 C C . GLY A 1 476 ? -22.122 0.779 11.693 1.00 97.88 476 GLY A C 1
ATOM 3729 O O . GLY A 1 476 ? -21.491 0.795 10.639 1.00 97.88 476 GLY A O 1
ATOM 3730 N N . LEU A 1 477 ? -22.767 -0.316 12.114 1.00 98.31 477 LEU A N 1
ATOM 3731 C CA . LEU A 1 477 ? -22.721 -1.606 11.408 1.00 98.31 477 LEU A CA 1
ATOM 3732 C C . LEU A 1 477 ? -23.216 -1.499 9.959 1.00 98.31 477 LEU A C 1
ATOM 3734 O O . LEU A 1 477 ? -22.642 -2.113 9.061 1.00 98.31 477 LEU A O 1
ATOM 3738 N N . TYR A 1 478 ? -24.258 -0.703 9.707 1.00 97.75 478 TYR A N 1
ATOM 3739 C CA . TYR A 1 478 ? -24.734 -0.462 8.344 1.00 97.75 478 TYR A CA 1
ATOM 3740 C C . TYR A 1 478 ? -23.708 0.311 7.500 1.00 97.75 478 TYR A C 1
ATOM 3742 O O . TYR A 1 478 ? -23.455 -0.045 6.348 1.00 97.75 478 TYR A O 1
ATOM 3750 N N . SER A 1 479 ? -23.081 1.338 8.075 1.00 96.62 479 SER A N 1
ATOM 3751 C CA . SER A 1 479 ? -22.056 2.134 7.390 1.00 96.62 479 SER A CA 1
ATOM 3752 C C . SER A 1 479 ? -20.826 1.292 7.040 1.00 96.62 479 SER A C 1
ATOM 3754 O O . SER A 1 479 ? -20.368 1.331 5.897 1.00 96.62 479 SER A O 1
ATOM 3756 N N . ALA A 1 480 ? -20.351 0.461 7.973 1.00 97.88 480 ALA A N 1
ATOM 3757 C CA . ALA A 1 480 ? -19.236 -0.457 7.739 1.00 97.88 480 ALA A CA 1
ATOM 3758 C C . ALA A 1 480 ? -19.559 -1.512 6.677 1.00 97.88 480 ALA A C 1
ATOM 3760 O O . ALA A 1 480 ? -18.740 -1.762 5.792 1.00 97.88 480 ALA A O 1
ATOM 3761 N N . TYR A 1 481 ? -20.773 -2.072 6.696 1.00 97.88 481 TYR A N 1
ATOM 3762 C CA . TYR A 1 481 ? -21.251 -2.986 5.658 1.00 97.88 481 TYR A CA 1
ATOM 3763 C C . TYR A 1 481 ? -21.158 -2.360 4.257 1.00 97.88 481 TYR A C 1
ATOM 3765 O O . TYR A 1 481 ? -20.607 -2.966 3.334 1.00 97.88 481 TYR A O 1
ATOM 3773 N N . MET A 1 482 ? -21.661 -1.131 4.101 1.00 97.00 482 MET A N 1
ATOM 3774 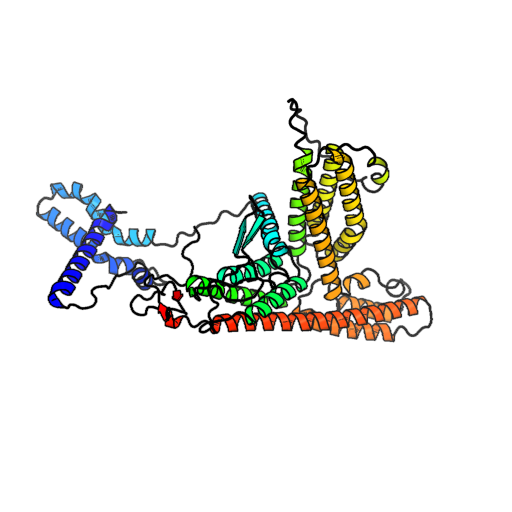C CA . MET A 1 482 ? -21.637 -0.422 2.819 1.00 97.00 482 MET A CA 1
ATOM 3775 C C . MET A 1 482 ? -20.211 -0.056 2.392 1.00 97.00 482 MET A C 1
ATOM 3777 O O . MET A 1 482 ? -19.858 -0.228 1.223 1.00 97.00 482 MET A O 1
ATOM 3781 N N . MET A 1 483 ? -19.383 0.417 3.328 1.00 95.62 483 MET A N 1
ATOM 3782 C CA . MET A 1 483 ? -18.002 0.815 3.054 1.00 95.62 483 MET A CA 1
ATOM 3783 C C . MET A 1 483 ? -17.137 -0.373 2.629 1.00 95.62 483 MET A C 1
ATOM 3785 O O . MET A 1 483 ? -16.430 -0.289 1.621 1.00 95.62 483 MET A O 1
ATOM 3789 N N . ALA A 1 484 ? -17.224 -1.496 3.345 1.00 96.19 484 ALA A N 1
ATOM 3790 C CA . ALA A 1 484 ? -16.492 -2.707 2.996 1.00 96.19 484 ALA A CA 1
ATOM 3791 C C . ALA A 1 484 ? -16.929 -3.241 1.627 1.00 96.19 484 ALA A C 1
ATOM 3793 O O . ALA A 1 484 ? -16.082 -3.510 0.778 1.00 96.19 484 ALA A O 1
ATOM 3794 N N . GLY A 1 485 ? -18.241 -3.302 1.365 1.00 96.25 485 GLY A N 1
ATOM 3795 C CA . GLY A 1 485 ? -18.769 -3.724 0.066 1.00 96.25 485 GLY A CA 1
ATOM 3796 C C . GLY A 1 485 ? -18.265 -2.855 -1.093 1.00 96.25 485 GLY A C 1
ATOM 3797 O O . GLY A 1 485 ? -17.765 -3.380 -2.086 1.00 96.25 485 GLY A O 1
ATOM 3798 N N . SER A 1 486 ? -18.330 -1.529 -0.943 1.00 95.94 486 SER A N 1
ATOM 3799 C CA . SER A 1 486 ? -17.825 -0.570 -1.938 1.00 95.94 486 SER A CA 1
ATOM 3800 C C . SER A 1 486 ? -16.314 -0.702 -2.170 1.00 95.94 486 SER A C 1
ATOM 3802 O O . SER A 1 486 ? -15.849 -0.677 -3.311 1.00 95.94 486 SER A O 1
ATOM 3804 N N . SER A 1 487 ? -15.539 -0.896 -1.099 1.00 94.88 487 SER A N 1
ATOM 3805 C CA . SER A 1 487 ? -14.081 -1.052 -1.182 1.00 94.88 487 SER A CA 1
ATOM 3806 C C . SER A 1 487 ? -13.689 -2.332 -1.922 1.00 94.88 487 SER A C 1
ATOM 3808 O O . SER A 1 487 ? -12.837 -2.289 -2.807 1.00 94.88 487 SER A O 1
ATOM 3810 N N . LEU A 1 488 ? -14.350 -3.456 -1.617 1.00 96.88 488 LEU A N 1
ATOM 3811 C CA . LEU A 1 488 ? -14.105 -4.743 -2.275 1.00 96.88 488 LEU A CA 1
ATOM 3812 C C . LEU A 1 488 ? -14.361 -4.669 -3.783 1.00 96.88 488 LEU A C 1
ATOM 3814 O O . LEU A 1 488 ? -13.520 -5.118 -4.562 1.00 96.88 488 LEU A O 1
ATOM 3818 N N . VAL A 1 489 ? -15.478 -4.059 -4.192 1.00 97.25 489 VAL A N 1
ATOM 3819 C CA . VAL A 1 489 ? -15.778 -3.816 -5.612 1.00 97.25 489 VAL A CA 1
ATOM 3820 C C . VAL A 1 489 ? -14.704 -2.924 -6.235 1.00 97.25 489 VAL A C 1
ATOM 3822 O O . VAL A 1 489 ? -14.143 -3.274 -7.267 1.00 97.25 489 VAL A O 1
ATOM 3825 N N . GLY A 1 490 ? -14.323 -1.832 -5.565 1.00 97.00 490 GLY A N 1
ATOM 3826 C CA . GLY A 1 490 ? -13.283 -0.927 -6.054 1.00 97.00 490 GLY A CA 1
ATOM 3827 C C . GLY A 1 490 ? -11.930 -1.608 -6.302 1.00 97.00 490 GLY A C 1
ATOM 3828 O O . GLY A 1 490 ? -11.299 -1.359 -7.329 1.00 97.00 490 GLY A O 1
ATOM 3829 N N . TYR A 1 491 ? -11.475 -2.485 -5.402 1.00 97.38 491 TYR A N 1
ATOM 3830 C CA . TYR A 1 491 ? -10.225 -3.231 -5.603 1.00 97.38 491 TYR A CA 1
ATOM 3831 C C . TYR A 1 491 ? -10.326 -4.251 -6.741 1.00 97.38 491 TYR A C 1
ATOM 3833 O O . TYR A 1 491 ? -9.368 -4.417 -7.500 1.00 97.38 491 TYR A O 1
ATOM 3841 N N . GLN A 1 492 ? -11.479 -4.909 -6.892 1.00 97.81 492 GLN A N 1
ATOM 3842 C CA . GLN A 1 492 ? -11.733 -5.822 -8.007 1.00 97.81 492 GLN A CA 1
ATOM 3843 C C . GLN A 1 492 ? -11.727 -5.084 -9.350 1.00 97.81 492 GLN A C 1
ATOM 3845 O O . GLN A 1 492 ? -11.080 -5.549 -10.290 1.00 97.81 492 GLN A O 1
ATOM 3850 N N . ASP A 1 493 ? -12.356 -3.911 -9.422 1.00 98.12 493 ASP A N 1
ATOM 3851 C CA . ASP A 1 493 ? -12.394 -3.082 -10.627 1.00 98.12 493 ASP A CA 1
ATOM 3852 C C . ASP A 1 493 ? -10.990 -2.616 -11.030 1.00 98.12 493 ASP A C 1
ATOM 3854 O O . ASP A 1 493 ? -10.582 -2.799 -12.177 1.00 98.12 493 ASP A O 1
ATOM 3858 N N . MET A 1 494 ? -10.193 -2.106 -10.084 1.00 98.19 494 MET A N 1
ATOM 3859 C CA . MET A 1 494 ? -8.805 -1.698 -10.351 1.00 98.19 494 MET A CA 1
ATOM 3860 C C . MET A 1 494 ? -7.912 -2.888 -10.745 1.00 98.19 494 MET A C 1
ATOM 3862 O O . MET A 1 494 ? -7.019 -2.758 -11.587 1.00 98.19 494 MET A O 1
ATOM 3866 N N . SER A 1 495 ? -8.166 -4.077 -10.190 1.00 98.44 495 SER A N 1
ATOM 3867 C CA . SER A 1 495 ? -7.481 -5.316 -10.580 1.00 98.44 495 SER A CA 1
ATOM 3868 C C . SER A 1 495 ? -7.818 -5.706 -12.025 1.00 98.44 495 SER A C 1
ATOM 3870 O O . SER A 1 495 ? -6.925 -5.995 -12.829 1.00 98.44 495 SER A O 1
ATOM 3872 N N . ALA A 1 496 ? -9.099 -5.638 -12.397 1.00 98.44 496 ALA A N 1
ATOM 3873 C CA . ALA A 1 496 ? -9.556 -5.880 -13.761 1.00 98.44 496 ALA A CA 1
ATOM 3874 C C . ALA A 1 496 ? -9.012 -4.833 -14.748 1.00 98.44 496 ALA A C 1
ATOM 3876 O O . ALA A 1 496 ? -8.577 -5.189 -15.844 1.00 98.44 496 ALA A O 1
ATOM 3877 N N . GLN A 1 497 ? -8.967 -3.560 -14.353 1.00 98.19 497 GLN A N 1
ATOM 3878 C CA . GLN A 1 497 ? -8.413 -2.473 -15.158 1.00 98.19 497 GLN A CA 1
ATOM 3879 C C . GLN A 1 497 ? -6.904 -2.639 -15.379 1.00 98.19 497 GLN A C 1
ATOM 3881 O O . GLN A 1 497 ? -6.423 -2.436 -16.496 1.00 98.19 497 GLN A O 1
ATOM 3886 N N . SER A 1 498 ? -6.170 -3.095 -14.359 1.00 98.44 498 SER A N 1
ATOM 3887 C CA . SER A 1 498 ? -4.745 -3.426 -14.472 1.00 98.44 498 SER A CA 1
ATOM 3888 C C . SER A 1 498 ? -4.500 -4.503 -15.532 1.00 98.44 498 SER A C 1
ATOM 3890 O O . SER A 1 498 ? -3.655 -4.342 -16.415 1.00 98.44 498 SER A O 1
ATOM 3892 N N . GLU A 1 499 ? -5.287 -5.583 -15.492 1.00 98.31 499 GLU A N 1
ATOM 3893 C CA . GLU A 1 499 ? -5.238 -6.651 -16.495 1.00 98.31 499 GLU A CA 1
ATOM 3894 C C . GLU A 1 499 ? -5.623 -6.138 -17.889 1.00 98.31 499 GLU A C 1
ATOM 3896 O O . GLU A 1 499 ? -5.000 -6.520 -18.880 1.00 98.31 499 GLU A O 1
ATOM 3901 N N . ALA A 1 500 ? -6.633 -5.270 -17.982 1.00 98.44 500 ALA A N 1
ATOM 3902 C CA . ALA A 1 500 ? -7.089 -4.714 -19.250 1.00 98.44 500 ALA A CA 1
ATOM 3903 C C . ALA A 1 500 ? -6.000 -3.866 -19.922 1.00 98.44 500 ALA A C 1
ATOM 3905 O O . ALA A 1 500 ? -5.747 -4.042 -21.113 1.00 98.44 500 ALA A O 1
ATOM 3906 N N . TYR A 1 501 ? -5.311 -2.998 -19.173 1.00 98.25 501 TYR A N 1
ATOM 3907 C CA . TYR A 1 501 ? -4.175 -2.231 -19.695 1.00 98.25 501 TYR A CA 1
ATOM 3908 C C . TYR A 1 501 ? -3.014 -3.133 -20.107 1.00 98.25 501 TYR A C 1
ATOM 3910 O O . TYR A 1 501 ? -2.468 -2.951 -21.194 1.00 98.25 501 TYR A O 1
ATOM 3918 N N . PHE A 1 502 ? -2.686 -4.145 -19.300 1.00 97.12 502 PHE A N 1
ATOM 3919 C CA . PHE A 1 502 ? -1.664 -5.128 -19.651 1.00 97.12 502 PHE A CA 1
ATOM 3920 C C . PHE A 1 502 ? -1.983 -5.843 -20.974 1.00 97.12 502 PHE A C 1
ATOM 3922 O O . PHE A 1 502 ? -1.142 -5.891 -21.869 1.00 97.12 502 PHE A O 1
ATOM 3929 N N . ARG A 1 503 ? -3.208 -6.361 -21.131 1.00 97.56 503 ARG A N 1
ATOM 3930 C CA . ARG A 1 503 ? -3.626 -7.099 -22.337 1.00 97.56 503 ARG A CA 1
ATOM 3931 C C . ARG A 1 503 ? -3.792 -6.226 -23.573 1.00 97.56 503 ARG A C 1
ATOM 3933 O O . ARG A 1 503 ? -3.723 -6.751 -24.682 1.00 97.56 503 ARG A O 1
ATOM 3940 N N . ALA A 1 504 ? -4.060 -4.935 -23.397 1.00 97.62 504 ALA A N 1
ATOM 3941 C CA . ALA A 1 504 ? -4.239 -4.012 -24.509 1.00 97.62 504 ALA A CA 1
ATOM 3942 C C . ALA A 1 504 ? -2.925 -3.717 -25.247 1.00 97.62 504 ALA A C 1
ATOM 3944 O O . ALA A 1 504 ? -2.973 -3.443 -26.444 1.00 97.62 504 ALA A O 1
ATOM 3945 N N . MET A 1 505 ? -1.776 -3.769 -24.561 1.00 97.00 505 MET A N 1
ATOM 3946 C CA . MET A 1 505 ? -0.462 -3.482 -25.147 1.00 97.00 505 MET A CA 1
ATOM 3947 C C . MET A 1 505 ? -0.055 -4.547 -26.175 1.00 97.00 505 MET A C 1
ATOM 3949 O O . MET A 1 505 ? 0.295 -5.679 -25.835 1.00 97.00 505 MET A O 1
ATOM 3953 N N . ASP A 1 506 ? -0.087 -4.176 -27.456 1.00 96.25 506 ASP A N 1
ATOM 3954 C CA . ASP A 1 506 ? 0.291 -5.048 -28.565 1.00 96.25 506 ASP A CA 1
ATOM 3955 C C . ASP A 1 506 ? 1.801 -5.031 -28.844 1.00 96.25 506 ASP A C 1
ATOM 3957 O O . ASP A 1 506 ? 2.272 -4.394 -29.781 1.00 96.25 506 ASP A O 1
ATOM 3961 N N . PHE A 1 507 ? 2.572 -5.823 -28.103 1.00 93.69 507 PHE A N 1
ATOM 3962 C CA . PHE A 1 507 ? 4.023 -5.923 -28.308 1.00 93.69 507 PHE A CA 1
ATOM 3963 C C . PHE A 1 507 ? 4.450 -6.560 -29.648 1.00 93.69 507 PHE A C 1
ATOM 3965 O O . PHE A 1 507 ? 5.632 -6.527 -29.988 1.00 93.69 507 PHE A O 1
ATOM 3972 N N . ARG A 1 508 ? 3.537 -7.145 -30.442 1.00 93.44 508 ARG A N 1
ATOM 3973 C CA . ARG A 1 508 ? 3.907 -7.920 -31.647 1.00 93.44 508 ARG A CA 1
ATOM 3974 C C . ARG A 1 508 ? 4.584 -7.072 -32.719 1.00 93.44 508 ARG A C 1
ATOM 3976 O O . ARG A 1 508 ? 5.454 -7.583 -33.411 1.00 93.44 508 ARG A O 1
ATOM 3983 N N . PHE A 1 509 ? 4.192 -5.806 -32.874 1.00 94.19 509 PHE A N 1
ATOM 3984 C CA . PHE A 1 509 ? 4.778 -4.933 -33.903 1.00 94.19 509 PHE A CA 1
ATOM 3985 C C . PHE A 1 509 ? 6.147 -4.371 -33.508 1.00 94.19 509 PHE A C 1
ATOM 3987 O O . PHE A 1 509 ? 6.900 -3.950 -34.377 1.00 94.19 509 PHE A O 1
ATOM 3994 N N . LEU A 1 510 ? 6.465 -4.389 -32.212 1.00 92.44 510 LEU A N 1
ATOM 3995 C CA . LEU A 1 510 ? 7.779 -4.028 -31.689 1.00 92.44 510 LEU A CA 1
ATOM 3996 C C . LEU A 1 510 ? 8.745 -5.218 -31.742 1.00 92.44 510 LEU A C 1
ATOM 3998 O O . LEU A 1 510 ? 9.932 -5.040 -31.505 1.00 92.44 510 LEU A O 1
ATOM 4002 N N . PHE A 1 511 ? 8.265 -6.435 -32.011 1.00 90.31 511 PHE A N 1
ATOM 4003 C CA . PHE A 1 511 ? 9.079 -7.645 -31.969 1.00 90.31 511 PHE A CA 1
ATOM 4004 C C . PHE A 1 511 ? 9.756 -7.936 -33.311 1.00 90.31 511 PHE A C 1
ATOM 4006 O O . PHE A 1 511 ? 9.095 -8.193 -34.320 1.00 90.31 511 PHE A O 1
ATOM 4013 N N . ASP A 1 512 ? 11.085 -7.999 -33.305 1.00 84.38 512 ASP A N 1
ATOM 4014 C CA . ASP A 1 512 ? 11.869 -8.484 -34.432 1.00 84.38 512 ASP A CA 1
ATOM 4015 C C . ASP A 1 512 ? 11.916 -10.018 -34.394 1.00 84.38 512 ASP A C 1
ATOM 4017 O O . ASP A 1 512 ? 12.687 -10.639 -33.657 1.00 84.38 512 ASP A O 1
ATOM 4021 N N . SER A 1 513 ? 11.084 -10.652 -35.223 1.00 80.62 513 SER A N 1
ATOM 4022 C CA . SER A 1 513 ? 11.014 -12.115 -35.311 1.00 80.62 513 SER A CA 1
ATOM 4023 C C . SER A 1 513 ? 12.307 -12.781 -35.798 1.00 80.62 513 SER A C 1
ATOM 4025 O O . SER A 1 513 ? 12.536 -13.948 -35.471 1.00 80.62 513 SER A O 1
ATOM 4027 N N . GLN A 1 514 ? 13.172 -12.073 -36.534 1.00 74.69 514 GLN A N 1
ATOM 4028 C CA . GLN A 1 514 ? 14.448 -12.623 -36.993 1.00 74.69 514 GLN A CA 1
ATOM 4029 C C . GLN A 1 514 ? 15.479 -12.616 -35.867 1.00 74.69 514 GLN A C 1
ATOM 4031 O O . GLN A 1 514 ? 16.192 -13.603 -35.678 1.00 74.69 514 GLN A O 1
ATOM 4036 N N . ARG A 1 515 ? 15.542 -11.520 -35.106 1.00 73.62 515 ARG A N 1
ATOM 4037 C CA . ARG A 1 515 ? 16.495 -11.357 -33.998 1.00 73.62 515 ARG A CA 1
ATOM 4038 C C . ARG A 1 515 ? 15.987 -11.915 -32.667 1.00 73.62 515 ARG A C 1
ATOM 4040 O O . ARG A 1 515 ? 16.786 -12.096 -31.755 1.00 73.62 515 ARG A O 1
ATOM 4047 N N . GLN A 1 516 ? 14.693 -12.230 -32.571 1.00 79.69 516 GLN A N 1
ATOM 4048 C CA . GLN A 1 516 ? 14.016 -12.710 -31.359 1.00 79.69 516 GLN A CA 1
ATOM 4049 C C . GLN A 1 516 ? 14.152 -11.739 -30.170 1.00 79.69 516 GLN A C 1
ATOM 4051 O O . GLN A 1 516 ? 14.228 -12.163 -29.019 1.00 79.69 516 GLN A O 1
ATOM 4056 N N . VAL A 1 517 ? 14.185 -10.441 -30.464 1.00 81.38 517 VAL A N 1
ATOM 4057 C CA . VAL A 1 517 ? 14.272 -9.323 -29.511 1.00 81.38 517 VAL A CA 1
ATOM 4058 C C . VAL A 1 517 ? 13.332 -8.214 -29.973 1.00 81.38 517 VAL A C 1
ATOM 4060 O O . VAL A 1 517 ? 12.817 -8.263 -31.089 1.00 81.38 517 VAL A O 1
ATOM 4063 N N . PHE A 1 518 ? 13.092 -7.211 -29.139 1.00 85.50 518 PHE A N 1
ATOM 4064 C CA . PHE A 1 518 ? 12.244 -6.082 -29.505 1.00 85.50 518 PHE A CA 1
ATOM 4065 C C . PHE A 1 518 ? 13.073 -4.939 -30.085 1.00 85.50 518 PHE A C 1
ATOM 4067 O O . PHE A 1 518 ? 14.235 -4.774 -29.730 1.00 85.50 518 PHE A O 1
ATOM 4074 N N . HIS A 1 519 ? 12.485 -4.130 -30.957 1.00 87.12 519 HIS A N 1
ATOM 4075 C CA . HIS A 1 519 ? 12.976 -2.786 -31.245 1.00 87.12 519 HIS A CA 1
ATOM 4076 C C . HIS A 1 519 ? 12.904 -1.939 -29.968 1.00 87.12 519 HIS A C 1
ATOM 4078 O O . HIS A 1 519 ? 12.028 -2.162 -29.130 1.00 87.12 519 HIS A O 1
ATOM 4084 N N . LEU A 1 520 ? 13.805 -0.968 -29.803 1.00 87.81 520 LEU A N 1
ATOM 4085 C CA . LEU A 1 520 ? 13.803 -0.077 -28.635 1.00 87.81 520 LEU A CA 1
ATOM 4086 C C . LEU A 1 520 ? 12.456 0.652 -28.489 1.00 87.81 520 LEU A C 1
ATOM 4088 O O . LEU A 1 520 ? 11.906 0.747 -27.390 1.00 87.81 520 LEU A O 1
ATOM 4092 N N . GLY A 1 521 ? 11.894 1.069 -29.618 1.00 92.25 521 GLY A N 1
ATOM 4093 C CA . GLY A 1 521 ? 10.554 1.612 -29.690 1.00 92.25 521 GLY A CA 1
ATOM 4094 C C . GLY A 1 521 ? 10.147 1.988 -31.108 1.00 92.25 521 GLY A C 1
ATOM 4095 O O . GLY A 1 521 ? 10.740 1.542 -32.095 1.00 92.25 521 GLY A O 1
ATOM 4096 N N . TYR A 1 522 ? 9.083 2.779 -31.188 1.00 95.38 522 TYR A N 1
ATOM 4097 C CA . TYR A 1 522 ? 8.415 3.167 -32.423 1.00 95.38 522 TYR A CA 1
ATOM 4098 C C . TYR A 1 522 ? 8.024 4.642 -32.380 1.00 95.38 522 TYR A C 1
ATOM 4100 O O . TYR A 1 522 ? 7.313 5.076 -31.466 1.00 95.38 522 TYR A O 1
ATOM 4108 N N . ASN A 1 523 ? 8.452 5.405 -33.383 1.00 95.19 523 ASN A N 1
ATOM 4109 C CA . ASN A 1 523 ? 8.034 6.785 -33.573 1.00 95.19 523 ASN A CA 1
ATOM 4110 C C . ASN A 1 523 ? 6.702 6.810 -34.334 1.00 95.19 523 ASN A C 1
ATOM 4112 O O . ASN A 1 523 ? 6.631 6.436 -35.502 1.00 95.19 523 ASN A O 1
ATOM 4116 N N . VAL A 1 524 ? 5.641 7.263 -33.666 1.00 94.88 524 VAL A N 1
ATOM 4117 C CA . VAL A 1 524 ? 4.278 7.279 -34.210 1.00 94.88 524 VAL A CA 1
ATOM 4118 C C . VAL A 1 524 ? 4.119 8.319 -35.317 1.00 94.88 524 VAL A C 1
ATOM 4120 O O . VAL A 1 524 ? 3.338 8.098 -36.231 1.00 94.88 524 VAL A O 1
ATOM 4123 N N . GLU A 1 525 ? 4.848 9.433 -35.251 1.00 91.94 525 GLU A N 1
ATOM 4124 C CA . GLU A 1 525 ? 4.771 10.505 -36.253 1.00 91.94 525 GLU A CA 1
ATOM 4125 C C . GLU A 1 525 ? 5.521 10.145 -37.536 1.00 91.94 525 GLU A C 1
ATOM 4127 O O . GLU A 1 525 ? 5.047 10.450 -38.627 1.00 91.94 525 GLU A O 1
ATOM 4132 N N . ALA A 1 526 ? 6.680 9.496 -37.405 1.00 93.19 526 ALA A N 1
ATOM 4133 C CA . ALA A 1 526 ? 7.477 9.040 -38.544 1.00 93.19 526 ALA A CA 1
ATOM 4134 C C . ALA A 1 526 ? 7.013 7.682 -39.101 1.00 93.19 526 ALA A C 1
ATOM 4136 O O . ALA A 1 526 ? 7.449 7.290 -40.174 1.00 93.19 526 ALA A O 1
ATOM 4137 N N . GLU A 1 527 ? 6.150 6.968 -38.372 1.00 93.81 527 GLU A N 1
ATOM 4138 C CA . GLU A 1 527 ? 5.752 5.581 -38.648 1.00 93.81 527 GLU A CA 1
ATOM 4139 C C . GLU A 1 527 ? 6.941 4.607 -38.769 1.00 93.81 527 GLU A C 1
ATOM 4141 O O . GLU A 1 527 ? 6.918 3.633 -39.522 1.00 93.81 527 GLU A O 1
ATOM 4146 N N . GLU A 1 528 ? 7.991 4.851 -37.982 1.00 93.44 528 GLU A N 1
ATOM 4147 C CA . GLU A 1 528 ? 9.266 4.136 -38.067 1.00 93.44 528 GLU A CA 1
ATOM 4148 C C . GLU A 1 528 ? 9.617 3.416 -36.758 1.00 93.44 528 GLU A C 1
ATOM 4150 O O . GLU A 1 528 ? 9.466 3.948 -35.654 1.00 93.44 528 GLU A O 1
ATOM 4155 N N . LEU A 1 529 ? 10.116 2.183 -36.894 1.00 91.62 529 LEU A N 1
ATOM 4156 C CA . LEU A 1 529 ? 10.749 1.430 -35.810 1.00 91.62 529 LEU A CA 1
ATOM 4157 C C . LEU A 1 529 ? 12.204 1.869 -35.654 1.00 91.62 529 LEU A C 1
ATOM 4159 O O . LEU A 1 529 ? 12.906 2.074 -36.646 1.00 91.62 529 LEU A O 1
ATOM 4163 N N . ASP A 1 530 ? 12.687 1.919 -34.416 1.00 86.44 530 ASP A N 1
ATOM 4164 C CA . ASP A 1 530 ? 14.105 2.171 -34.175 1.00 86.44 530 ASP A CA 1
ATOM 4165 C C . ASP A 1 530 ? 14.994 1.062 -34.741 1.00 86.44 530 ASP A C 1
ATOM 4167 O O . ASP A 1 530 ? 14.656 -0.121 -34.726 1.00 86.44 530 ASP A O 1
ATOM 4171 N N . SER A 1 531 ? 16.199 1.429 -35.168 1.00 83.06 531 SER A N 1
ATOM 4172 C CA . SER A 1 531 ? 17.213 0.467 -35.617 1.00 83.06 531 SER A CA 1
ATOM 4173 C C . SER A 1 531 ? 17.864 -0.319 -34.469 1.00 83.06 531 SER A C 1
ATOM 4175 O O . SER A 1 531 ? 18.464 -1.370 -34.710 1.00 83.06 531 SER A O 1
ATOM 4177 N N . ASN A 1 532 ? 17.746 0.183 -33.235 1.00 82.12 532 ASN A N 1
ATOM 4178 C CA . ASN A 1 532 ? 18.278 -0.432 -32.022 1.00 82.12 532 ASN A CA 1
ATOM 4179 C C . ASN A 1 532 ? 17.300 -1.467 -31.445 1.00 82.12 532 ASN A C 1
ATOM 4181 O O . ASN A 1 532 ? 16.085 -1.278 -31.499 1.00 82.12 532 ASN A O 1
ATOM 4185 N N . HIS A 1 533 ? 17.837 -2.524 -30.826 1.00 80.19 533 HIS A N 1
ATOM 4186 C CA . HIS A 1 533 ? 17.061 -3.616 -30.226 1.00 80.19 533 HIS A CA 1
ATOM 4187 C C . HIS A 1 533 ? 17.325 -3.763 -28.723 1.00 80.19 533 HIS A C 1
ATOM 4189 O O . HIS A 1 533 ? 18.397 -3.400 -28.241 1.00 80.19 533 HIS A O 1
ATOM 4195 N N . TYR A 1 534 ? 16.355 -4.317 -27.995 1.00 71.56 534 TYR A N 1
ATOM 4196 C CA . TYR A 1 534 ? 16.369 -4.470 -26.540 1.00 71.56 534 TYR A CA 1
ATOM 4197 C C . TYR A 1 534 ? 15.536 -5.689 -26.074 1.00 71.56 534 TYR A C 1
ATOM 4199 O O . TYR A 1 534 ? 14.744 -6.240 -26.845 1.00 71.56 534 TYR A O 1
ATOM 4207 N N . ASP A 1 535 ? 15.720 -6.125 -24.822 1.00 66.62 535 ASP A N 1
ATOM 4208 C CA . ASP A 1 535 ? 14.890 -7.165 -24.180 1.00 66.62 535 ASP A CA 1
ATOM 4209 C C . ASP A 1 535 ? 13.689 -6.535 -23.436 1.00 66.62 535 ASP A C 1
ATOM 4211 O O . ASP A 1 535 ? 13.708 -5.353 -23.111 1.00 66.62 535 ASP A O 1
ATOM 4215 N N . LEU A 1 536 ? 12.614 -7.284 -23.180 1.00 62.59 536 LEU A N 1
ATOM 4216 C CA . LEU A 1 536 ? 11.331 -6.739 -22.689 1.00 62.59 536 LEU A CA 1
ATOM 4217 C C . LEU A 1 536 ? 11.423 -6.093 -21.287 1.00 62.59 536 LEU A C 1
ATOM 4219 O O . LEU A 1 536 ? 10.592 -5.260 -20.931 1.00 62.59 536 LEU A O 1
ATOM 4223 N N . LEU A 1 537 ? 12.401 -6.493 -20.475 1.00 55.69 537 LEU A N 1
ATOM 4224 C CA . LEU A 1 537 ? 12.610 -5.994 -19.116 1.00 55.69 537 LEU A CA 1
ATOM 4225 C C . LEU A 1 537 ? 13.995 -5.363 -19.014 1.00 55.69 537 LEU A C 1
ATOM 4227 O O . LEU A 1 537 ? 14.955 -5.878 -19.587 1.00 55.69 537 LEU A O 1
ATOM 4231 N N . ALA A 1 538 ? 14.096 -4.261 -18.267 1.00 50.41 538 ALA A N 1
ATOM 4232 C CA . ALA A 1 538 ? 15.358 -3.570 -18.044 1.00 50.41 538 ALA A CA 1
ATOM 4233 C C . ALA A 1 538 ? 16.448 -4.555 -17.577 1.00 50.41 538 ALA A C 1
ATOM 4235 O O . ALA A 1 538 ? 16.338 -5.162 -16.512 1.00 50.41 538 ALA A O 1
ATOM 4236 N N . SER A 1 539 ? 17.532 -4.675 -18.348 1.00 41.00 539 SER A N 1
ATOM 4237 C CA . SER A 1 539 ? 18.780 -5.296 -17.884 1.00 41.00 539 SER A CA 1
ATOM 4238 C C . SER A 1 539 ? 19.604 -4.342 -17.010 1.00 41.00 539 SER A C 1
ATOM 4240 O O . SER A 1 539 ? 20.735 -4.652 -16.652 1.00 41.00 539 SER A O 1
ATOM 4242 N N . GLU A 1 540 ? 19.064 -3.163 -16.695 1.00 33.69 540 GLU A N 1
ATOM 4243 C CA . GLU A 1 540 ? 19.730 -2.118 -15.930 1.00 33.69 540 GLU A CA 1
ATOM 4244 C C . GLU A 1 540 ? 19.062 -1.932 -14.563 1.00 33.69 540 GLU A C 1
ATOM 4246 O O . GLU A 1 540 ? 18.361 -0.959 -14.312 1.00 33.69 540 GLU A O 1
ATOM 4251 N N . ALA A 1 541 ? 19.330 -2.859 -13.644 1.00 30.36 541 ALA A N 1
ATOM 4252 C CA . ALA A 1 541 ? 19.675 -2.418 -12.298 1.00 30.36 541 ALA A CA 1
ATOM 4253 C C . ALA A 1 541 ? 21.176 -2.093 -12.356 1.00 30.36 541 ALA A C 1
ATOM 4255 O O . ALA A 1 541 ? 21.995 -3.014 -12.358 1.00 30.36 541 ALA A O 1
ATOM 4256 N N . ARG A 1 542 ? 21.523 -0.816 -12.551 1.00 27.61 542 ARG A N 1
ATOM 4257 C CA . ARG A 1 542 ? 22.915 -0.353 -12.447 1.00 27.61 542 ARG A CA 1
ATOM 4258 C C . ARG A 1 542 ? 23.299 -0.138 -10.995 1.00 27.61 542 ARG A C 1
ATOM 4260 O O . ARG A 1 542 ? 22.454 0.411 -10.254 1.00 27.61 542 ARG A O 1
#

Sequence (542 aa):
LALVFLLYETLLMVDAIGCTLVRLTITHNHLLQWTTAAHTIRLFGKEMKVALMWHQMGAAPILALALALLIGMLNPAVLPIAAPLLLLWLVSPPIAYWISRPVVHKQAPLSADQREQLRRLARRTWVYFEQFVGPDDYWLPPDHFQEDPIGRVAHRTSPTNLGLLLLSTLAAYDLGYIGLTELALRLRDTFDSMGRLERYRGHFLNWYHTHTLAPLPPRYVSTVDSGNLAGCLLALKQGLLALPHEPILRWQRWQGLLDTLSILAETVEEPALSPSAGSGQAPSASLRTGPSASLRTGLSKGLEGMDLQEAGTVLGAHLAHIRQQVLALRDDPAGWPLLLTRLNDDGWQELEHLLLSLVKAGSSALDATTLRNLRFWSGQVRRQLLNMQNEQDLLLPWLGPLSQPPALFTQAQTDPAITDAWQALQDALPTTLRLDEVAEVCRAGRARLDQLQSMLSSPLPMVQEARAWCTRLTEGLYSAYMMAGSSLVGYQDMSAQSEAYFRAMDFRFLFDSQRQVFHLGYNVEAEELDSNHYDLLASEAR

Foldseek 3Di:
DCLLCVQVVVVVVVVVVVVQCCCVPPVVPPNPDDPDVVVVVVLCPDDLDLVSLCVNLVVQLVVLVVVLVVCCVPPVVCNVVCVVSSVSSNCSSVVVSVVPPPPPPPPDDDDPVRVLVVLLVLLVVVVQLVPQQDVQLLRFHFPDFDPPDPRDTRQKHALLSLLVSLVSLLVCVVLQLAALVVSLVSLVSSLVLVVPADADLLAGFGMAGSNPSHGDPLRWGFLASLLNNLVSLQVSLVSLVCQQVDKRQDLSNLSNLLSLLVLLLVLLVVLLVDFPPDDDDDDDDDDDDDDDDPPPPPPVPPLPPDALNRLSVVLSVLSVVLNVVSVVCSVPLLCVLVNLVCCLPVVLVVNVVSLVSNCVNCVPRDDPVSVVSNVVSNVSSNVSSVSSNVSCCQQQVVSVDLVPDQPLQVDPPHDVQLVVLNVQLDVLRDSIDGLNCLLVSLVSNLVSLVSNLVVLDDPDPSSVVNNVSSVVVNVSSVSNNVVSVVSSVSSVVSSVSSVVSSVSDDQPVQADPVVRFGFSIARPVVRDTHPDTDHSHDPDPD

Secondary structure (DSSP, 8-state):
-HHHHHHHHHHHHHHHHHHHHHIIIII---TT----HHHHHHHT-S---HHHHHHHHTHHHHHHHHHHHHHHHH-GGGHHHHHHHHHHHHTHHHHHHHHTS-----PPPPPHHHHHHHHHHHHHHHHHHHHHSSGGGTT---S-EE-TTT-EE--EE-HHHHHHHHHHHHHHHHTTSS-HHHHHHHHHHHHHHHHHS-EETTEEPS-EETTT-PBPSS-EEEHHHHHHHHHHHHHHHHHHHHGGGSBSS-HHHHHHHHHHHHHHHHHHHHHHH---S-----------------TTSSHHHH-TT--HHHHHHHHHHHHHHHHHHHHHTTT-GGGHHHHHHHIIIIIHHHHHHHHHHHHHHTTTTS-HHHHHHHHHHHHHHHHHHHHHHHHHHHH-TTHHHHHS--HHHH-TTS-HHHHHHHHHHHHTS-SS-BGGGHHHHHHHHHHHHHHHHHH-----HHHHHHHHHHHHHHHHHHHHHHHHHHHHHHHHHHHHHHHHHHHH--GGGGEETTTTEEESEEETTTTEE-S-EE-SS-----